Protein AF-A0A660VMD6-F1 (afdb_monomer)

Mean predicted aligned error: 7.79 Å

pLDDT: mean 93.1, std 6.82, range [49.44, 98.69]

Foldseek 3Di:
DALDDLVCVLVLVLFDVVLVVVLVVLCVLVVVVPAQPDDDPDPPFDPVLNRNDRSSQWWFKKFKFFAAAKWFWAQPLVLLVSLQRRQAHDDDPDTDRDSLQKWKWAFDHRDIDGGPATRIIITGGCSRCVRCQSVSQVLRFQLRLLLRQLLLQCVLQPQFAEEEAACVVDDVSCLQSSLVSSVSSVVSNCVVVVYDHDHEYQDPSSCVQPVDDHADEDDLVLCVVVVVLQQVSQVVQLQPDALVHAYETEQPNVLANQVSLLSNLVSLLVQLVVCVVVVNNRSSSSSQHQAYEYAFEQPDFRPVQPDVGHGTDDLVSQVSNLVSLQVQLVPPDDPVCNVVSNVRSNNHFYEYEYPDGSVRSNVNVVVVRRHRYYYDYCNSVPDDTRGMDMWGQWIQTPNDTDGDTDPPDHDDDDPSIDTAAEEEEECCLPDVNVVVLVVCVVVNHAYEYAYQDLVSNPPCSSRHNYHHDALLDAQDPVNLVSQLSGQEYEYPDADLDDPDVVVRCSRVPVSLVRVVVSNPPGNYHYHYDDDPCVVPDDPDPDDDDPD

Sequence (547 aa):
MLPLDFDAIRRGFFTDQYFNNIRDMLEALSAEHATFTGHSPLAHIPKEAQKSHLPGDAVVEMQFFHKKEFTITCGIEHALEVLRHCCGFFDGEDFVNTYDQLEVEAVEEGSVSAARRPVLKIRGLYRHFGYLETVLLGILARETKVATNAYLLQKAAGSKPVLFFPARFDLPTTQAFDGYAYFVGVSTYNRLHRQNIAPLVATPAQASLWGGKATGTTAHALVMCFLRDTTAAMLEFARLMPPDVKRVALVDSNNDCVGDSVKVALAFFERFCALKERGSDGEAEKFRLFGVRADTAEDVVDLSLQPDGRPGVVVELTKKMRRALDALAHRPWQSQQKELAQRYFREIKIVASGGFNVEKIALFEREEACVDFYGVGSAYFGSGQCDYTADVVRVKVGGRWHQCAKVGRAPWENPDLRKVVRAVVTGATGFVGRHLTKALLERGWHITAAVRRPHRLGALADRLTVIRWNAAEPVPEALRQAIHQANCLFHVAGLIKARDAAQFYRVNTAATVKLYDACRGSKCRFLFVSSQAAAGPASRPVPLSES

Solvent-accessible surface area (backbone atoms only — not comparable to full-atom values): 29042 Å² total; per-residue (Å²): 118,77,99,65,64,59,66,48,49,56,74,39,72,68,26,58,66,67,39,52,53,48,31,56,50,22,50,54,30,42,76,68,66,38,55,43,82,78,82,80,92,53,82,88,58,53,69,73,35,46,51,71,27,36,69,25,63,32,33,30,36,34,38,31,28,35,74,51,72,70,40,26,41,22,38,50,72,58,39,50,49,49,42,61,73,39,14,30,51,69,62,84,89,48,74,49,72,44,42,64,67,44,50,44,29,33,40,60,76,38,35,79,43,41,45,64,32,43,49,37,37,43,32,32,52,40,54,33,47,58,47,48,48,53,50,42,36,51,44,34,19,53,19,17,38,26,7,28,32,31,28,48,42,34,60,34,43,57,86,38,44,59,36,47,52,36,68,87,76,55,64,78,86,48,31,34,55,50,30,38,15,34,44,38,11,45,51,36,42,20,67,78,68,76,50,86,66,73,80,43,30,58,39,62,52,23,16,65,75,76,76,57,63,48,48,72,64,61,55,68,69,56,24,51,76,41,78,62,32,48,43,64,38,49,51,53,49,26,75,72,48,61,59,88,61,66,41,33,45,56,22,34,85,76,41,27,45,46,61,45,44,44,53,34,53,50,58,29,48,56,51,22,49,60,25,47,78,68,70,36,55,80,65,16,51,25,33,52,62,46,26,38,29,42,54,34,52,75,86,39,57,40,55,84,40,60,91,86,41,67,47,21,66,44,50,68,57,33,46,48,36,48,52,55,38,47,52,58,35,72,51,96,57,56,84,88,44,38,70,54,36,44,52,53,40,65,63,41,34,32,34,44,24,55,90,41,40,48,68,56,37,36,49,32,58,75,70,66,35,52,58,56,30,40,40,28,34,64,48,44,73,58,80,68,85,46,59,47,50,73,46,54,18,28,39,50,48,76,91,38,84,39,84,61,36,58,91,98,55,65,78,62,74,46,91,68,47,38,73,64,44,32,33,28,29,28,23,35,69,41,81,67,20,39,55,50,52,51,59,38,48,76,70,62,34,48,41,36,35,38,25,72,60,65,79,68,43,54,83,54,46,72,75,38,48,77,44,83,42,51,51,76,53,80,84,50,66,73,57,37,50,49,37,48,50,10,54,27,35,40,41,48,50,66,74,94,74,67,97,46,71,67,56,45,43,38,34,52,45,50,27,50,52,54,52,54,61,45,31,60,97,38,80,26,45,78,45,80,59,87,56,78,72,77,77,52,81,73,93,52,105,59,93,80,77,97,122

Nearest PDB structures (foldseek):
  2i14-assembly1_E  TM=8.735E-01  e=1.525E-23  Pyrococcus furiosus
  2i1o-assembly1_A  TM=8.576E-01  e=6.729E-22  Thermoplasma acidophilum
  4mzy-assembly1_A  TM=8.000E-01  e=6.350E-19  Enterococcus faecalis V583
  1qpn-assembly1_A  TM=7.792E-01  e=2.036E-12  Mycobacterium tuberculosis H37Rv
  5huo-assembly1_E-3  TM=7.342E-01  e=4.199E-12  Streptococcus pyogenes GA06023

Secondary structure (DSSP, 8-state):
--S--HHHHHTTTTS-HHHHHHHHHHHHHHHTT----S--S-TTS-HHHHHT--STT-EEEEEEEE--S-EE---HHHHHHHHHHH-EEEETTEEEE-GGG-EEEEPPTT-EE-TT--SEEEEEEGGGTGGGHHHHHHHHHHHHHHHHHHHHHHHHHTTS-EEE--GGGS-GGGHHHHHHHHHHHHHHHHHHHT--PPP-BSSHHHHTTTT--B-----HHHHHHTTT-HHHHHHHHHHHS-TTS-EEEE--TTS-HHHHHHHHHHHHHHHHHHHHHTT-HHHHGGG-EEEEEE---TT---GGG-SSPPSSS-HHHHHHHHHHHHHGGGS---TTTHHHHHHHHHH-EEEEESS--HHHHHHHHHTT---SEEEE-THHHHS----EEEEEEEEEETTEEEE-PPTT--PPP-TT-EE--EEEEETTTSHHHHHHHHHHHTTT-EEEEEES-GGGGGGGGGGSEEEE--TTSPPPHHHHHHHHH-SEEEE----S--SSHHHHIIIIIIHHHHHHHHHTTSS-EEEE---GGGG-S-SSSSPPP--

Radius of gyration: 30.25 Å; Cα contacts (8 Å, |Δi|>4): 1038; chains: 1; bounding box: 83×68×82 Å

Structure (mmCIF, N/CA/C/O backbone):
data_AF-A0A660VMD6-F1
#
_entry.id   AF-A0A660VMD6-F1
#
loop_
_atom_site.group_PDB
_atom_site.id
_atom_site.type_symbol
_atom_site.label_atom_id
_atom_site.label_alt_id
_atom_site.label_comp_id
_atom_site.label_asym_id
_atom_site.label_entity_id
_atom_site.label_seq_id
_atom_site.pdbx_PDB_ins_code
_atom_site.Cartn_x
_atom_site.Cartn_y
_atom_site.Cartn_z
_atom_site.occupancy
_atom_site.B_iso_or_equiv
_atom_site.auth_seq_id
_atom_site.auth_comp_id
_atom_site.auth_asym_id
_atom_site.auth_atom_id
_atom_site.pdbx_PDB_model_num
ATOM 1 N N . MET A 1 1 ? -6.299 1.437 -11.377 1.00 57.97 1 MET A N 1
ATOM 2 C CA . MET A 1 1 ? -5.237 2.157 -12.120 1.00 57.97 1 MET A CA 1
ATOM 3 C C . MET A 1 1 ? -4.428 2.964 -11.119 1.00 57.97 1 MET A C 1
ATOM 5 O O . MET A 1 1 ? -5.040 3.506 -10.204 1.00 57.97 1 MET A O 1
ATOM 9 N N . LEU A 1 2 ? -3.097 2.992 -11.237 1.00 80.81 2 LEU A N 1
ATOM 10 C CA . LEU A 1 2 ? -2.257 3.761 -10.313 1.00 80.81 2 LEU A CA 1
ATOM 11 C C . LEU A 1 2 ? -2.501 5.265 -10.486 1.00 80.81 2 LEU A C 1
ATOM 13 O O . LEU A 1 2 ? -2.669 5.704 -11.625 1.00 80.81 2 LEU A O 1
ATOM 17 N N . PRO A 1 3 ? -2.505 6.056 -9.400 1.00 86.44 3 PRO A N 1
ATOM 18 C CA . PRO A 1 3 ? -2.641 7.507 -9.473 1.00 86.44 3 PRO A CA 1
ATOM 19 C C . PRO A 1 3 ? -1.304 8.161 -9.876 1.00 86.44 3 PRO A C 1
ATOM 21 O O . PRO A 1 3 ? -0.764 8.982 -9.141 1.00 86.44 3 PRO A O 1
ATOM 24 N N . LEU A 1 4 ? -0.749 7.755 -11.024 1.00 91.38 4 LEU A N 1
ATOM 25 C CA . LEU A 1 4 ? 0.492 8.281 -11.599 1.00 91.38 4 LEU A CA 1
ATOM 26 C C . LEU A 1 4 ? 0.228 8.906 -12.965 1.00 91.38 4 LEU A C 1
ATOM 28 O O . LEU A 1 4 ? -0.518 8.358 -13.777 1.00 91.38 4 LEU A O 1
ATOM 32 N N . ASP A 1 5 ? 0.908 10.016 -13.232 1.00 95.12 5 ASP A N 1
ATOM 33 C CA . ASP A 1 5 ? 0.963 10.619 -14.557 1.00 95.12 5 ASP A CA 1
ATOM 34 C C . ASP A 1 5 ? 2.080 9.957 -15.375 1.00 95.12 5 ASP A C 1
ATOM 36 O O . ASP A 1 5 ? 3.248 10.352 -15.324 1.00 95.12 5 ASP A O 1
ATOM 40 N N . PHE A 1 6 ? 1.727 8.893 -16.099 1.00 94.56 6 PHE A N 1
ATOM 41 C CA . PHE A 1 6 ? 2.689 8.162 -16.923 1.00 94.56 6 PHE A CA 1
ATOM 42 C C . PHE A 1 6 ? 3.265 9.007 -18.064 1.00 94.56 6 PHE A C 1
ATOM 44 O O . PHE A 1 6 ? 4.394 8.745 -18.467 1.00 94.56 6 PHE A O 1
ATOM 51 N N . ASP A 1 7 ? 2.544 10.010 -18.578 1.00 95.31 7 ASP A N 1
ATOM 52 C CA . ASP A 1 7 ? 3.074 10.869 -19.642 1.00 95.31 7 ASP A CA 1
ATOM 53 C C . ASP A 1 7 ? 4.174 11.787 -19.101 1.00 95.31 7 ASP A C 1
ATOM 55 O O . ASP A 1 7 ? 5.291 11.806 -19.622 1.00 95.31 7 ASP A O 1
ATOM 59 N N . ALA A 1 8 ? 3.911 12.443 -17.969 1.00 97.50 8 ALA A N 1
ATOM 60 C CA . ALA A 1 8 ? 4.912 13.254 -17.288 1.00 97.50 8 ALA A CA 1
ATOM 61 C C . ALA A 1 8 ? 6.135 12.422 -16.856 1.00 97.50 8 ALA A C 1
ATOM 63 O O . ALA A 1 8 ? 7.272 12.877 -16.997 1.00 97.50 8 ALA A O 1
ATOM 64 N N . ILE A 1 9 ? 5.934 11.178 -16.392 1.00 98.06 9 ILE A N 1
ATOM 65 C CA . ILE A 1 9 ? 7.048 10.261 -16.099 1.00 98.06 9 ILE A CA 1
ATOM 66 C C . ILE A 1 9 ? 7.848 9.960 -17.370 1.00 98.06 9 ILE A C 1
ATOM 68 O O . ILE A 1 9 ? 9.068 10.086 -17.333 1.00 98.06 9 ILE A O 1
ATOM 72 N N . ARG A 1 10 ? 7.205 9.602 -18.494 1.00 97.88 10 ARG A N 1
ATOM 73 C CA . ARG A 1 10 ? 7.902 9.318 -19.767 1.00 97.88 10 ARG A CA 1
ATOM 74 C C . ARG A 1 10 ? 8.776 10.482 -20.212 1.00 97.88 10 ARG A C 1
ATOM 76 O O . ARG A 1 10 ? 9.901 10.252 -20.644 1.00 97.88 10 ARG A O 1
ATOM 83 N N . ARG A 1 11 ? 8.268 11.708 -20.065 1.00 97.12 11 ARG A N 1
ATOM 84 C CA . ARG A 1 11 ? 8.963 12.953 -20.420 1.00 97.12 11 ARG A CA 1
ATOM 85 C C . ARG A 1 11 ? 10.060 13.348 -19.423 1.00 97.12 11 ARG A C 1
ATOM 87 O O . ARG A 1 11 ? 10.791 14.298 -19.681 1.00 97.12 11 ARG A O 1
ATOM 94 N N . GLY A 1 12 ? 10.220 12.616 -18.318 1.00 97.38 12 GLY A N 1
ATOM 95 C CA . GLY A 1 12 ? 11.259 12.868 -17.317 1.00 97.38 12 GLY A CA 1
ATOM 96 C C . GLY A 1 12 ? 10.935 14.013 -16.353 1.00 97.38 12 GLY A C 1
ATOM 97 O O . GLY A 1 12 ? 11.840 14.551 -15.720 1.00 97.38 12 GLY A O 1
ATOM 98 N N . PHE A 1 13 ? 9.660 14.395 -16.216 1.00 98.06 13 PHE A N 1
ATOM 99 C CA . PHE A 1 13 ? 9.235 15.490 -15.332 1.00 98.06 13 PHE A CA 1
ATOM 100 C C . PHE A 1 13 ? 9.516 15.200 -13.847 1.00 98.06 13 PHE A C 1
ATOM 102 O O . PHE A 1 13 ? 9.857 16.097 -13.084 1.00 98.06 13 PHE A O 1
ATOM 109 N N . PHE A 1 14 ? 9.401 13.932 -13.442 1.00 97.62 14 PHE A N 1
ATOM 110 C CA . PHE A 1 14 ? 9.687 13.459 -12.078 1.00 97.62 14 PHE A CA 1
ATOM 111 C C . PHE A 1 14 ? 11.085 12.836 -11.941 1.00 97.62 14 PHE A C 1
ATOM 113 O O . PHE A 1 14 ? 11.334 12.041 -11.036 1.00 97.62 14 PHE A O 1
ATOM 120 N N . THR A 1 15 ? 11.973 13.119 -12.889 1.00 98.00 15 THR A N 1
ATOM 121 C CA . THR A 1 15 ? 13.311 12.538 -12.978 1.00 98.00 15 THR A CA 1
ATOM 122 C C . THR A 1 15 ? 14.354 13.591 -12.645 1.00 98.00 15 THR A C 1
ATOM 124 O O . THR A 1 15 ? 14.232 14.740 -13.066 1.00 98.00 15 THR A O 1
ATOM 127 N N . ASP A 1 16 ? 15.397 13.207 -11.906 1.00 98.38 16 ASP A N 1
ATOM 128 C CA . ASP A 1 16 ? 16.500 14.128 -11.642 1.00 98.38 16 ASP A CA 1
ATOM 129 C C . ASP A 1 16 ? 17.133 14.590 -12.963 1.00 98.38 16 ASP A C 1
ATOM 131 O O . ASP A 1 16 ? 17.447 13.780 -13.836 1.00 98.38 16 ASP A O 1
ATOM 135 N N . GLN A 1 17 ? 17.371 15.897 -13.109 1.00 98.12 17 GLN A N 1
ATOM 136 C CA . GLN A 1 17 ? 17.744 16.488 -14.400 1.00 98.12 17 GLN A CA 1
ATOM 137 C C . GLN A 1 17 ? 19.007 15.875 -15.026 1.00 98.12 17 GLN A C 1
ATOM 139 O O . GLN A 1 17 ? 19.131 15.823 -16.248 1.00 98.12 17 GLN A O 1
ATOM 144 N N . TYR A 1 18 ? 19.948 15.377 -14.219 1.00 98.19 18 TYR A N 1
ATOM 145 C CA . TYR A 1 18 ? 21.145 14.734 -14.757 1.00 98.19 18 TYR A CA 1
ATOM 146 C C . TYR A 1 18 ? 20.821 13.435 -15.506 1.00 98.19 18 TYR A C 1
ATOM 148 O O . TYR A 1 18 ? 21.498 13.134 -16.483 1.00 98.19 18 TYR A O 1
ATOM 156 N N . PHE A 1 19 ? 19.781 12.692 -15.119 1.00 98.50 19 PHE A N 1
ATOM 157 C CA . PHE A 1 19 ? 19.345 11.521 -15.876 1.00 98.50 19 PHE A CA 1
ATOM 158 C C . PHE A 1 19 ? 18.704 11.902 -17.207 1.00 98.50 19 PHE A C 1
ATOM 160 O O . PHE A 1 19 ? 18.946 11.207 -18.191 1.00 98.50 19 PHE A O 1
ATOM 167 N N . ASN A 1 20 ? 17.952 13.008 -17.260 1.00 97.88 20 ASN A N 1
ATOM 168 C CA . ASN A 1 20 ? 17.437 13.544 -18.523 1.00 97.88 20 ASN A CA 1
ATOM 169 C C . ASN A 1 20 ? 18.603 13.900 -19.459 1.00 97.88 20 ASN A C 1
ATOM 171 O O . ASN A 1 20 ? 18.667 13.397 -20.574 1.00 97.88 20 ASN A O 1
ATOM 175 N N . ASN A 1 21 ? 19.604 14.633 -18.959 1.00 98.44 21 ASN A N 1
ATOM 176 C CA . ASN A 1 21 ? 20.798 14.971 -19.740 1.00 98.44 21 ASN A CA 1
ATOM 177 C C . ASN A 1 21 ? 21.572 13.720 -20.207 1.00 98.44 21 ASN A C 1
ATOM 179 O O . ASN A 1 21 ? 22.072 13.680 -21.329 1.00 98.44 21 ASN A O 1
ATOM 183 N N . ILE A 1 22 ? 21.690 12.695 -19.352 1.00 98.44 22 ILE A N 1
ATOM 184 C CA . ILE A 1 22 ? 22.341 11.424 -19.704 1.00 98.44 22 ILE A CA 1
ATOM 185 C C . ILE A 1 22 ? 21.546 10.689 -20.784 1.00 98.44 22 ILE A C 1
ATOM 187 O O . ILE A 1 22 ? 22.155 10.176 -21.717 1.00 98.44 22 ILE A O 1
ATOM 191 N N . ARG A 1 23 ? 20.214 10.624 -20.677 1.00 97.50 23 ARG A N 1
ATOM 192 C CA . ARG A 1 23 ? 19.356 10.012 -21.699 1.00 97.50 23 ARG A CA 1
ATOM 193 C C . ARG A 1 23 ? 19.573 10.697 -23.045 1.00 97.50 23 ARG A C 1
ATOM 195 O O . ARG A 1 23 ? 19.927 10.009 -23.995 1.00 97.50 23 ARG A O 1
ATOM 202 N N . ASP A 1 24 ? 19.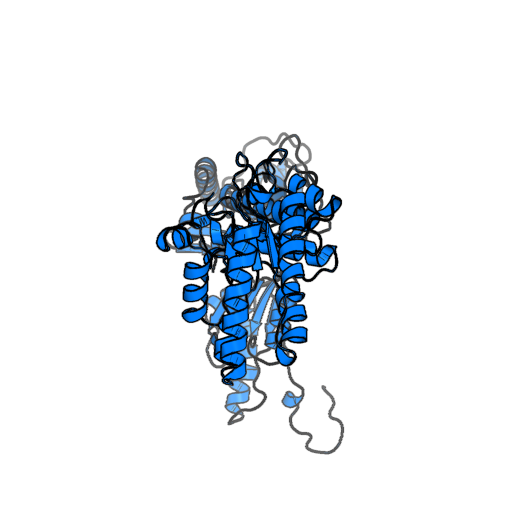462 12.022 -23.090 1.00 97.19 24 ASP A N 1
ATOM 203 C CA . ASP A 1 24 ? 19.592 12.801 -24.325 1.00 97.19 24 ASP A CA 1
ATOM 204 C C . ASP A 1 24 ? 20.998 12.629 -24.945 1.00 97.19 24 ASP A C 1
ATOM 206 O O . ASP A 1 24 ? 21.146 12.421 -26.149 1.00 97.19 24 ASP A O 1
ATOM 210 N N . MET A 1 25 ? 22.049 12.609 -24.112 1.00 98.38 25 MET A N 1
ATOM 211 C CA . MET A 1 25 ? 23.417 12.302 -24.550 1.00 98.38 25 MET A CA 1
ATOM 212 C C . MET A 1 25 ? 23.530 10.888 -25.144 1.00 98.38 25 MET A C 1
ATOM 214 O O . MET A 1 25 ? 24.163 10.701 -26.182 1.00 98.38 25 MET A O 1
ATOM 218 N N . LEU A 1 26 ? 22.957 9.872 -24.494 1.00 98.44 26 LEU A N 1
ATOM 219 C CA . LEU A 1 26 ? 23.027 8.486 -24.967 1.00 98.44 26 LEU A CA 1
ATOM 220 C C . LEU A 1 26 ? 22.194 8.256 -26.234 1.00 98.44 26 LEU A C 1
ATOM 222 O O . LEU A 1 26 ? 22.587 7.441 -27.068 1.00 98.44 26 LEU A O 1
ATOM 226 N N . GLU A 1 27 ? 21.077 8.963 -26.393 1.00 97.00 27 GLU A N 1
ATOM 227 C CA . GLU A 1 27 ? 20.274 8.965 -27.619 1.00 97.00 27 GLU A CA 1
ATOM 228 C C . GLU A 1 27 ? 21.053 9.576 -28.788 1.00 97.00 27 GLU A C 1
ATOM 230 O O . GLU A 1 27 ? 21.133 8.949 -29.845 1.00 97.00 27 GLU A O 1
ATOM 235 N N . ALA A 1 28 ? 21.723 10.716 -28.580 1.00 97.81 28 ALA A N 1
ATOM 236 C CA . ALA A 1 28 ? 22.597 11.316 -29.589 1.00 97.81 28 ALA A CA 1
ATOM 237 C C . ALA A 1 28 ? 23.732 10.362 -30.007 1.00 97.81 28 ALA A C 1
ATOM 239 O O . ALA A 1 28 ? 23.937 10.115 -31.195 1.00 97.81 28 ALA A O 1
ATOM 240 N N . LEU A 1 29 ? 24.410 9.733 -29.037 1.00 98.25 29 LEU A N 1
ATOM 241 C CA . LEU A 1 29 ? 25.459 8.745 -29.320 1.00 98.25 29 LEU A CA 1
ATOM 242 C C . LEU A 1 29 ? 24.933 7.514 -30.074 1.00 98.25 29 LEU A C 1
ATOM 244 O O . LEU A 1 29 ? 25.658 6.942 -30.888 1.00 98.25 29 LEU A O 1
ATOM 248 N N . SER A 1 30 ? 23.697 7.084 -29.801 1.00 97.62 30 SER A N 1
ATOM 249 C CA . SER A 1 30 ? 23.066 5.970 -30.519 1.00 97.62 30 SER A CA 1
ATOM 250 C C . SER A 1 30 ? 22.738 6.361 -31.964 1.00 97.62 30 SER A C 1
ATOM 252 O O . SER A 1 30 ? 23.063 5.609 -32.880 1.00 97.62 30 SER A O 1
ATOM 254 N N . ALA A 1 31 ? 22.205 7.567 -32.194 1.00 96.81 31 ALA A N 1
ATOM 255 C CA . ALA A 1 31 ? 21.931 8.081 -33.539 1.00 96.81 31 ALA A CA 1
ATOM 256 C C . ALA A 1 31 ? 23.209 8.178 -34.397 1.00 96.81 31 ALA A C 1
ATOM 258 O O . ALA A 1 31 ? 23.219 7.784 -35.565 1.00 96.81 31 ALA A O 1
ATOM 259 N N . GLU A 1 32 ? 24.314 8.622 -33.798 1.00 97.69 32 GLU A N 1
ATOM 260 C CA . GLU A 1 32 ? 25.630 8.702 -34.444 1.00 97.69 32 GLU A CA 1
ATOM 261 C C . GLU A 1 32 ? 26.324 7.340 -34.615 1.00 97.69 32 GLU A C 1
ATOM 263 O O . GLU A 1 32 ? 27.364 7.262 -35.268 1.00 97.69 32 GLU A O 1
ATOM 268 N N . HIS A 1 33 ? 25.779 6.263 -34.034 1.00 96.69 33 HIS A N 1
ATOM 269 C CA . HIS A 1 33 ? 26.445 4.961 -33.928 1.00 96.69 33 HIS A CA 1
ATOM 270 C C . HIS A 1 33 ? 27.862 5.085 -33.331 1.00 96.69 33 HIS A C 1
ATOM 272 O O . HIS A 1 33 ? 28.809 4.417 -33.757 1.00 96.69 33 HIS A O 1
ATOM 278 N N . ALA A 1 34 ? 28.017 5.967 -32.340 1.00 97.25 34 ALA A N 1
ATOM 279 C CA . ALA A 1 34 ? 29.310 6.343 -31.795 1.00 97.25 34 ALA A CA 1
ATOM 280 C C . ALA A 1 34 ? 29.953 5.187 -31.010 1.00 97.25 34 ALA A C 1
ATOM 282 O O . ALA A 1 34 ? 29.394 4.664 -30.042 1.00 97.25 34 ALA A O 1
ATOM 283 N N . THR A 1 35 ? 31.171 4.809 -31.399 1.00 96.56 35 THR A N 1
ATOM 284 C CA . THR A 1 35 ? 31.976 3.800 -30.696 1.00 96.56 35 THR A CA 1
ATOM 285 C C . THR A 1 35 ? 32.756 4.402 -29.531 1.00 96.56 35 THR A C 1
ATOM 287 O O . THR A 1 35 ? 33.217 5.539 -29.600 1.00 96.56 35 THR A O 1
ATOM 290 N N . PHE A 1 36 ? 32.978 3.621 -28.475 1.00 96.06 36 PHE A N 1
ATOM 291 C CA . PHE A 1 36 ? 33.796 4.023 -27.334 1.00 96.06 36 PHE A CA 1
ATOM 292 C C . PHE A 1 36 ? 35.266 4.228 -27.738 1.00 96.06 36 PHE A C 1
ATOM 294 O O . PHE A 1 36 ? 35.971 3.281 -28.082 1.00 96.06 36 PHE A O 1
ATOM 301 N N . THR A 1 37 ? 35.739 5.472 -27.650 1.00 93.94 37 THR A N 1
ATOM 302 C CA . THR A 1 37 ? 37.120 5.875 -27.982 1.00 93.94 37 THR A CA 1
ATOM 303 C C . THR A 1 37 ? 38.030 6.019 -26.759 1.00 93.94 37 THR A C 1
ATOM 305 O O . THR A 1 37 ? 39.220 6.299 -26.898 1.00 93.94 37 THR A O 1
ATOM 308 N N . GLY A 1 38 ? 37.481 5.843 -25.553 1.00 91.38 38 GLY A N 1
ATOM 309 C CA . GLY A 1 38 ? 38.216 5.966 -24.299 1.00 91.38 38 GLY A CA 1
ATOM 310 C C . GLY A 1 38 ? 39.026 4.720 -23.929 1.00 91.38 38 GLY A C 1
ATOM 311 O O . GLY A 1 38 ? 39.189 3.778 -24.703 1.00 91.38 38 GLY A O 1
ATOM 312 N N . HIS A 1 39 ? 39.512 4.702 -22.688 1.00 89.00 39 HIS A N 1
ATOM 313 C CA . HIS A 1 39 ? 40.231 3.570 -22.109 1.00 89.00 39 HIS A CA 1
ATOM 314 C C . HIS A 1 39 ? 39.503 3.061 -20.861 1.00 89.00 39 HIS A C 1
ATOM 316 O O . HIS A 1 39 ? 39.350 3.800 -19.887 1.00 89.00 39 HIS A O 1
ATOM 322 N N . SER A 1 40 ? 39.086 1.791 -20.857 1.00 91.62 40 SER A N 1
ATOM 323 C CA . SER A 1 40 ? 38.532 1.175 -19.649 1.00 91.62 40 SER A CA 1
ATOM 324 C C . SER A 1 40 ? 39.651 0.770 -18.682 1.00 91.62 40 SER A C 1
ATOM 326 O O . SER A 1 40 ? 40.564 0.047 -19.086 1.00 91.62 40 SER A O 1
ATOM 328 N N . PRO A 1 41 ? 39.582 1.143 -17.391 1.00 91.62 41 PRO A N 1
ATOM 329 C CA . PRO A 1 41 ? 40.525 0.656 -16.383 1.00 91.62 41 PRO A CA 1
ATOM 330 C C . PRO A 1 41 ? 40.315 -0.832 -16.033 1.00 91.62 41 PRO A C 1
ATOM 332 O O . PRO A 1 41 ? 41.087 -1.403 -15.266 1.00 91.62 41 PRO A O 1
ATOM 335 N N . LEU A 1 42 ? 39.269 -1.475 -16.564 1.00 91.12 42 LEU A N 1
ATOM 336 C CA . LEU A 1 42 ? 38.907 -2.857 -16.262 1.00 91.12 42 LEU A CA 1
ATOM 337 C C . LEU A 1 42 ? 39.629 -3.835 -17.199 1.00 91.12 42 LEU A C 1
ATOM 339 O O . LEU A 1 42 ? 39.200 -4.067 -18.330 1.00 91.12 42 LEU A O 1
ATOM 343 N N . ALA A 1 43 ? 40.706 -4.448 -16.702 1.00 90.56 43 ALA A N 1
ATOM 344 C CA . ALA A 1 43 ? 41.567 -5.345 -17.479 1.00 90.56 43 ALA A CA 1
ATOM 345 C C . ALA A 1 43 ? 40.853 -6.595 -18.037 1.00 90.56 43 ALA A C 1
ATOM 347 O O . ALA A 1 43 ? 41.295 -7.156 -19.037 1.00 90.56 43 ALA A O 1
ATOM 348 N N . HIS A 1 44 ? 39.746 -7.032 -17.423 1.00 92.62 44 HIS A N 1
ATOM 349 C CA . HIS A 1 44 ? 38.970 -8.193 -17.882 1.00 92.62 44 HIS A CA 1
ATOM 350 C C . HIS A 1 44 ? 38.093 -7.916 -19.108 1.00 92.62 44 HIS A C 1
ATOM 352 O O . HIS A 1 44 ? 37.562 -8.862 -19.688 1.00 92.62 44 HIS A O 1
ATOM 358 N N . ILE A 1 45 ? 37.941 -6.654 -19.523 1.00 93.44 45 ILE A N 1
ATOM 359 C CA . ILE A 1 45 ? 37.207 -6.291 -20.739 1.00 93.44 45 ILE A CA 1
ATOM 360 C C . ILE A 1 45 ? 38.202 -6.243 -21.913 1.00 93.44 45 ILE A C 1
ATOM 362 O O . ILE A 1 45 ? 39.052 -5.350 -21.943 1.00 93.44 45 ILE A O 1
ATOM 366 N N . PRO A 1 46 ? 38.121 -7.151 -22.908 1.00 92.88 46 PRO A N 1
ATOM 367 C CA . PRO A 1 46 ? 39.095 -7.204 -24.000 1.00 92.88 46 PRO A CA 1
ATOM 368 C C . PRO A 1 46 ? 39.148 -5.900 -24.805 1.00 92.88 46 PRO A C 1
ATOM 370 O O . PRO A 1 46 ? 38.101 -5.378 -25.183 1.00 92.88 46 PRO A O 1
ATOM 373 N N . LYS A 1 47 ? 40.352 -5.405 -25.130 1.00 91.56 47 LYS A N 1
ATOM 374 C CA . LYS A 1 47 ? 40.545 -4.131 -25.858 1.00 91.56 47 LYS A CA 1
ATOM 375 C C . LYS A 1 47 ? 39.774 -4.063 -27.181 1.00 91.56 47 LYS A C 1
ATOM 377 O O . LYS A 1 47 ? 39.155 -3.047 -27.466 1.00 91.56 47 LYS A O 1
ATOM 382 N N . GLU A 1 48 ? 39.754 -5.146 -27.957 1.00 90.69 48 GLU A N 1
ATOM 383 C CA . GLU A 1 48 ? 38.984 -5.191 -29.211 1.00 90.69 48 GLU A CA 1
ATOM 384 C C . GLU A 1 48 ? 37.474 -5.079 -28.971 1.00 90.69 48 GLU A C 1
ATOM 386 O O . GLU A 1 48 ? 36.776 -4.373 -29.693 1.00 90.69 48 GLU A O 1
ATOM 391 N N . ALA A 1 49 ? 36.971 -5.689 -27.894 1.00 91.75 49 ALA A N 1
ATOM 392 C CA . ALA A 1 49 ? 35.567 -5.569 -27.522 1.00 91.75 49 ALA A CA 1
ATOM 393 C C . ALA A 1 49 ? 35.219 -4.139 -27.061 1.00 91.75 49 ALA A C 1
ATOM 395 O O . ALA A 1 49 ? 34.115 -3.676 -27.342 1.00 91.75 49 ALA A O 1
ATOM 396 N N . GLN A 1 50 ? 36.160 -3.430 -26.415 1.00 92.62 50 GLN A N 1
ATOM 397 C CA . GLN A 1 50 ? 36.002 -2.015 -26.046 1.00 92.62 50 GLN A CA 1
ATOM 398 C C . GLN A 1 50 ? 35.839 -1.123 -27.286 1.00 92.62 50 GLN A C 1
ATOM 400 O O . GLN A 1 50 ? 34.923 -0.310 -27.308 1.00 92.62 50 GLN A O 1
ATOM 405 N N . LYS A 1 51 ? 36.651 -1.317 -28.336 1.00 91.75 51 LYS A N 1
ATOM 406 C CA . LYS A 1 51 ? 36.565 -0.530 -29.586 1.00 91.75 51 LYS A CA 1
ATOM 407 C C . LYS A 1 51 ? 35.216 -0.673 -30.294 1.00 91.75 51 LYS A C 1
ATOM 409 O O . LYS A 1 51 ? 34.743 0.268 -30.912 1.00 91.75 51 LYS A O 1
ATOM 414 N N . SER A 1 52 ? 34.603 -1.853 -30.206 1.00 92.06 52 SER A N 1
ATOM 415 C CA . SER A 1 52 ? 33.275 -2.126 -30.775 1.00 92.06 52 SER A CA 1
ATOM 416 C C . SER A 1 52 ? 32.107 -1.755 -29.851 1.00 92.06 52 SER A C 1
ATOM 418 O O . SER A 1 52 ? 30.951 -1.963 -30.211 1.00 92.06 52 SER A O 1
ATOM 420 N N . HIS A 1 53 ? 32.380 -1.286 -28.629 1.00 96.50 53 HIS A N 1
ATOM 421 C CA . HIS A 1 53 ? 31.331 -0.942 -27.677 1.00 96.50 53 HIS A CA 1
ATOM 422 C C . HIS A 1 53 ? 30.651 0.363 -28.088 1.00 96.50 53 HIS A C 1
ATOM 424 O O . HIS A 1 53 ? 31.329 1.342 -28.385 1.00 96.50 53 HIS A O 1
ATOM 430 N N . LEU A 1 54 ? 29.321 0.377 -28.058 1.00 97.31 54 LEU A N 1
ATOM 431 C CA . LEU A 1 54 ? 28.491 1.541 -28.352 1.00 97.31 54 LEU A CA 1
ATOM 432 C C . LEU A 1 54 ? 27.910 2.061 -27.030 1.00 97.31 54 LEU A C 1
ATOM 434 O O . LEU A 1 54 ? 26.993 1.428 -26.502 1.00 97.31 54 LEU A O 1
ATOM 438 N N . PRO A 1 55 ? 28.423 3.165 -26.456 1.00 96.88 55 PRO A N 1
ATOM 439 C CA . PRO A 1 55 ? 27.927 3.673 -25.179 1.00 96.88 55 PRO A CA 1
ATOM 440 C C . PRO A 1 55 ? 26.444 4.054 -25.228 1.00 96.88 55 PRO A C 1
ATOM 442 O O . PRO A 1 55 ? 25.716 3.742 -24.289 1.00 96.88 55 PRO A O 1
ATOM 445 N N . GLY A 1 56 ? 25.981 4.644 -26.340 1.00 97.56 56 GLY A N 1
ATOM 446 C CA . GLY A 1 56 ? 24.564 4.965 -26.554 1.00 97.56 56 GLY A CA 1
ATOM 447 C C . GLY A 1 56 ? 23.655 3.733 -26.487 1.00 97.56 56 GLY A C 1
ATOM 448 O O . GLY A 1 56 ? 22.545 3.808 -25.963 1.00 97.56 56 GLY A O 1
ATOM 449 N N . ASP A 1 57 ? 24.168 2.573 -26.915 1.00 97.75 57 ASP A N 1
ATOM 450 C CA . ASP A 1 57 ? 23.511 1.259 -26.939 1.00 97.75 57 ASP A CA 1
ATOM 451 C C . ASP A 1 57 ? 23.998 0.293 -25.850 1.00 97.75 57 ASP A C 1
ATOM 453 O O . ASP A 1 57 ? 23.906 -0.933 -25.981 1.00 97.75 57 ASP A O 1
ATOM 457 N N . ALA A 1 58 ? 24.497 0.825 -24.732 1.00 98.00 58 ALA A N 1
ATOM 458 C CA . ALA A 1 58 ? 24.963 0.000 -23.629 1.00 98.00 58 ALA A CA 1
ATOM 459 C C . ALA A 1 58 ? 23.817 -0.828 -23.019 1.00 98.00 58 ALA A C 1
ATOM 461 O O . ALA A 1 58 ? 22.879 -0.303 -22.411 1.00 98.00 58 ALA A O 1
ATOM 462 N N . VAL A 1 59 ? 23.931 -2.155 -23.131 1.00 98.44 59 VAL A N 1
ATOM 463 C CA . VAL A 1 59 ? 23.073 -3.105 -22.415 1.00 98.44 59 VAL A CA 1
ATOM 464 C C . VAL A 1 59 ? 23.672 -3.364 -21.036 1.00 98.44 59 VAL A C 1
ATOM 466 O O . VAL A 1 59 ? 24.803 -3.845 -20.924 1.00 98.44 59 VAL A O 1
ATOM 469 N N . VAL A 1 60 ? 22.920 -3.064 -19.982 1.00 98.56 60 VAL A N 1
ATOM 470 C CA . VAL A 1 60 ? 23.405 -3.105 -18.593 1.00 98.56 60 VAL A CA 1
ATOM 471 C C . VAL A 1 60 ? 22.567 -4.038 -17.729 1.00 98.56 60 VAL A C 1
ATOM 473 O O . VAL A 1 60 ? 21.425 -4.315 -18.068 1.00 98.56 60 VAL A O 1
ATOM 476 N N . GLU A 1 61 ? 23.128 -4.525 -16.620 1.00 98.62 61 GLU A N 1
ATOM 477 C CA . GLU A 1 61 ? 22.382 -5.088 -15.491 1.00 98.62 61 GLU A CA 1
ATOM 478 C C . GLU A 1 61 ? 22.398 -4.058 -14.365 1.00 98.62 61 GLU A C 1
ATOM 480 O O . GLU A 1 61 ? 23.463 -3.738 -13.827 1.00 98.62 61 GLU A O 1
ATOM 485 N N . MET A 1 62 ? 21.219 -3.565 -14.007 1.00 98.69 62 MET A N 1
ATOM 486 C CA . MET A 1 62 ? 21.005 -2.634 -12.910 1.00 98.69 62 MET A CA 1
ATOM 487 C C . MET A 1 62 ? 20.254 -3.330 -11.776 1.00 98.69 62 MET A C 1
ATOM 489 O O . MET A 1 62 ? 19.294 -4.066 -12.019 1.00 98.69 62 MET A O 1
ATOM 493 N N . GLN A 1 63 ? 20.704 -3.126 -10.540 1.00 98.50 63 GLN A N 1
ATOM 494 C CA . GLN A 1 63 ? 20.138 -3.766 -9.351 1.00 98.50 63 GLN A CA 1
ATOM 495 C C . GLN A 1 63 ? 19.647 -2.724 -8.351 1.00 98.50 63 GLN A C 1
ATOM 497 O O . GLN A 1 63 ? 20.378 -1.785 -8.052 1.00 98.50 63 GLN A O 1
ATOM 502 N N . PHE A 1 64 ? 18.451 -2.936 -7.798 1.00 98.38 64 PHE A N 1
ATOM 503 C CA . PHE A 1 64 ? 17.816 -2.073 -6.799 1.00 98.38 64 PHE A CA 1
ATOM 504 C C . PHE A 1 64 ? 17.815 -2.771 -5.443 1.00 98.38 64 PHE A C 1
ATOM 506 O O . PHE A 1 64 ? 17.324 -3.895 -5.321 1.00 98.38 64 PHE A O 1
ATOM 513 N N . PHE A 1 65 ? 18.342 -2.116 -4.416 1.00 96.44 65 PHE A N 1
ATOM 514 C CA . PHE A 1 65 ? 18.481 -2.694 -3.077 1.00 96.44 65 PHE A CA 1
ATOM 515 C C . PHE A 1 65 ? 18.492 -1.614 -1.993 1.00 96.44 65 PHE A C 1
ATOM 517 O O . PHE A 1 65 ? 18.720 -0.441 -2.273 1.00 96.44 65 PHE A O 1
ATOM 524 N N . HIS A 1 66 ? 18.332 -2.021 -0.735 1.00 94.94 66 HIS A N 1
ATOM 525 C CA . HIS A 1 66 ? 18.431 -1.145 0.436 1.00 94.94 66 HIS A CA 1
ATOM 526 C C . HIS A 1 66 ? 19.577 -1.570 1.366 1.00 94.94 66 HIS A C 1
ATOM 528 O O . HIS A 1 66 ? 20.196 -2.623 1.198 1.00 94.94 66 HIS A O 1
ATOM 534 N N . LYS A 1 67 ? 19.876 -0.741 2.374 1.00 92.19 67 LYS A N 1
ATOM 535 C CA . LYS A 1 67 ? 20.922 -1.009 3.385 1.00 92.19 67 LYS A CA 1
ATOM 536 C C . LYS A 1 67 ? 20.382 -1.470 4.745 1.00 92.19 67 LYS A C 1
ATOM 538 O O . LYS A 1 67 ? 21.175 -1.774 5.623 1.00 92.19 67 LYS A O 1
ATOM 543 N N . LYS A 1 68 ? 19.060 -1.503 4.933 1.00 92.00 68 LYS A N 1
ATOM 544 C CA . LYS A 1 68 ? 18.431 -1.979 6.176 1.00 92.00 68 LYS A CA 1
ATOM 545 C C . LYS A 1 68 ? 18.547 -3.493 6.341 1.00 92.00 68 LYS A C 1
ATOM 547 O O . LYS A 1 68 ? 18.304 -4.215 5.383 1.00 92.00 68 LYS A O 1
ATOM 552 N N . GLU A 1 69 ? 18.828 -3.945 7.561 1.00 92.44 69 GLU A N 1
ATOM 553 C CA . GLU A 1 69 ? 18.935 -5.371 7.916 1.00 92.44 69 GLU A CA 1
ATOM 554 C C . GLU A 1 69 ? 17.613 -6.134 7.777 1.00 92.44 69 GLU A C 1
ATOM 556 O O . GLU A 1 69 ? 17.610 -7.328 7.489 1.00 92.44 69 GLU A O 1
ATOM 561 N N . PHE A 1 70 ? 16.485 -5.443 7.948 1.00 94.19 70 PHE A N 1
ATOM 562 C CA . PHE A 1 70 ? 15.157 -6.026 7.827 1.00 94.19 70 PHE A CA 1
ATOM 563 C C . PHE A 1 70 ? 14.190 -5.027 7.202 1.00 94.19 70 PHE A C 1
ATOM 565 O O . PHE A 1 70 ? 14.043 -3.907 7.700 1.00 94.19 70 PHE A O 1
ATOM 572 N N . THR A 1 71 ? 13.495 -5.455 6.150 1.00 95.94 71 THR A N 1
ATOM 573 C CA . THR A 1 71 ? 12.320 -4.757 5.623 1.00 95.94 71 THR A CA 1
ATOM 574 C C . THR A 1 71 ? 11.284 -5.747 5.096 1.00 95.94 71 THR A C 1
ATOM 576 O O . THR A 1 71 ? 11.613 -6.885 4.753 1.00 95.94 71 THR A O 1
ATOM 579 N N . ILE A 1 72 ? 10.034 -5.295 5.017 1.00 97.38 72 ILE A N 1
ATOM 580 C CA . ILE A 1 72 ? 9.001 -5.910 4.184 1.00 97.38 72 ILE A CA 1
ATOM 581 C C . ILE A 1 72 ? 8.984 -5.145 2.864 1.00 97.38 72 ILE A C 1
ATOM 583 O O . ILE A 1 72 ? 8.524 -4.003 2.831 1.00 97.38 72 ILE A O 1
ATOM 587 N N . THR A 1 73 ? 9.515 -5.758 1.803 1.00 97.19 73 THR A N 1
ATOM 588 C CA . THR A 1 73 ? 9.571 -5.148 0.468 1.00 97.19 73 THR A CA 1
ATOM 589 C C . THR A 1 73 ? 8.157 -4.835 -0.010 1.00 97.19 73 THR A C 1
ATOM 591 O O . THR A 1 73 ? 7.297 -5.717 -0.006 1.00 97.19 73 THR A O 1
ATOM 594 N N . CYS A 1 74 ? 7.927 -3.588 -0.417 1.00 97.44 74 CYS A N 1
ATOM 595 C CA . CYS A 1 74 ? 6.669 -3.151 -1.008 1.00 97.44 74 CYS A CA 1
ATOM 596 C C . CYS A 1 74 ? 6.914 -2.149 -2.144 1.00 97.44 74 CYS A C 1
ATOM 598 O O . CYS A 1 74 ? 7.887 -1.389 -2.101 1.00 97.44 74 CYS A O 1
ATOM 600 N N . GLY A 1 75 ? 6.015 -2.141 -3.125 1.00 96.38 75 GLY A N 1
ATOM 601 C CA . GLY A 1 75 ? 6.041 -1.263 -4.291 1.00 96.38 75 GLY A CA 1
ATOM 602 C C . GLY A 1 75 ? 6.631 -1.925 -5.533 1.00 96.38 75 GLY A C 1
ATOM 603 O O . GLY A 1 75 ? 6.888 -1.234 -6.518 1.00 96.38 75 GLY A O 1
ATOM 604 N N . ILE A 1 76 ? 6.848 -3.247 -5.515 1.00 95.38 76 ILE A N 1
ATOM 605 C CA . ILE A 1 76 ? 7.368 -3.976 -6.680 1.00 95.38 76 ILE A CA 1
ATOM 606 C C . ILE A 1 76 ? 6.369 -3.904 -7.829 1.00 95.38 76 ILE A C 1
ATOM 608 O O . ILE A 1 76 ? 6.749 -3.520 -8.932 1.00 95.38 76 ILE A O 1
ATOM 612 N N . GLU A 1 77 ? 5.092 -4.193 -7.578 1.00 88.62 77 GLU A N 1
ATOM 613 C CA . GLU A 1 77 ? 4.059 -4.167 -8.620 1.00 88.62 77 GLU A CA 1
ATOM 614 C C . GLU A 1 77 ? 3.918 -2.764 -9.235 1.00 88.62 77 GLU A C 1
ATOM 616 O O . GLU A 1 77 ? 3.753 -2.606 -10.444 1.00 88.62 77 GLU A O 1
ATOM 621 N N . HIS A 1 78 ? 4.068 -1.719 -8.419 1.00 94.00 78 HIS A N 1
ATOM 622 C CA . HIS A 1 78 ? 4.011 -0.333 -8.880 1.00 94.00 78 HIS A CA 1
ATOM 623 C C . HIS A 1 78 ? 5.255 0.077 -9.676 1.00 94.00 78 HIS A C 1
ATOM 625 O O . HIS A 1 78 ? 5.133 0.711 -10.724 1.00 94.00 78 HIS A O 1
ATOM 631 N N . ALA A 1 79 ? 6.448 -0.329 -9.236 1.00 96.62 79 ALA A N 1
ATOM 632 C CA . ALA A 1 79 ? 7.691 -0.138 -9.981 1.00 96.62 79 ALA A CA 1
ATOM 633 C C . ALA A 1 79 ? 7.643 -0.853 -11.345 1.00 96.62 79 ALA A C 1
ATOM 635 O O . ALA A 1 79 ? 8.041 -0.302 -12.373 1.00 96.62 79 ALA A O 1
ATOM 636 N N . LEU A 1 80 ? 7.098 -2.067 -11.370 1.00 92.00 80 LEU A N 1
ATOM 637 C CA . LEU A 1 80 ? 6.887 -2.847 -12.581 1.00 92.00 80 LEU A CA 1
ATOM 638 C C . LEU A 1 80 ? 5.886 -2.189 -13.540 1.00 92.00 80 LEU A C 1
ATOM 640 O O . LEU A 1 80 ? 6.110 -2.206 -14.751 1.00 92.00 80 LEU A O 1
ATOM 644 N N . GLU A 1 81 ? 4.829 -1.566 -13.021 1.00 88.12 81 GLU A N 1
ATOM 645 C CA . GLU A 1 81 ? 3.870 -0.799 -13.818 1.00 88.12 81 GLU A CA 1
ATOM 646 C C . GLU A 1 81 ? 4.507 0.463 -14.426 1.00 88.12 81 GLU A C 1
ATOM 648 O O . GLU A 1 81 ? 4.283 0.758 -15.602 1.00 88.12 81 GLU A O 1
ATOM 653 N N . VAL A 1 82 ? 5.370 1.166 -13.680 1.00 95.75 82 VAL A N 1
ATOM 654 C CA . VAL A 1 82 ? 6.163 2.287 -14.218 1.00 95.75 82 VAL A CA 1
ATOM 655 C C . VAL A 1 82 ? 7.069 1.814 -15.351 1.00 95.75 82 VAL A C 1
ATOM 657 O O . VAL A 1 82 ? 7.051 2.407 -16.426 1.00 95.75 82 VAL A O 1
ATOM 660 N N . LEU A 1 83 ? 7.810 0.717 -15.171 1.00 95.31 83 LEU A N 1
ATOM 661 C CA . LEU A 1 83 ? 8.626 0.148 -16.249 1.00 95.31 83 LEU A CA 1
ATOM 662 C C . LEU A 1 83 ? 7.776 -0.224 -17.466 1.00 95.31 83 LEU A C 1
ATOM 664 O O . LEU A 1 83 ? 8.172 0.040 -18.600 1.00 95.31 83 LEU A O 1
ATOM 668 N N . ARG A 1 84 ? 6.599 -0.811 -17.233 1.00 86.88 84 ARG A N 1
ATOM 669 C CA . ARG A 1 84 ? 5.690 -1.243 -18.293 1.00 86.88 84 ARG A CA 1
ATOM 670 C C . ARG A 1 84 ? 5.208 -0.088 -19.151 1.00 86.88 84 ARG A C 1
ATOM 672 O O . ARG A 1 84 ? 5.149 -0.239 -20.367 1.00 86.88 84 ARG A O 1
ATOM 679 N N . HIS A 1 85 ? 4.856 1.041 -18.545 1.00 87.75 85 HIS A N 1
ATOM 680 C CA . HIS A 1 85 ? 4.315 2.182 -19.285 1.00 87.75 85 HIS A CA 1
ATOM 681 C C . HIS A 1 85 ? 5.372 3.154 -19.768 1.00 87.75 85 HIS A C 1
ATOM 683 O O . HIS A 1 85 ? 5.127 3.805 -20.782 1.00 87.75 85 HIS A O 1
ATOM 689 N N . CYS A 1 86 ? 6.498 3.261 -19.069 1.00 96.19 86 CYS A N 1
ATOM 690 C CA . CYS A 1 86 ? 7.445 4.352 -19.259 1.00 96.19 86 CYS A CA 1
ATOM 691 C C . CYS A 1 86 ? 8.809 3.916 -19.790 1.00 96.19 86 CYS A C 1
ATOM 693 O O . CYS A 1 86 ? 9.603 4.782 -20.113 1.00 96.19 86 CYS A O 1
ATOM 695 N N . CYS A 1 87 ? 9.115 2.623 -19.926 1.00 96.38 87 CYS A N 1
A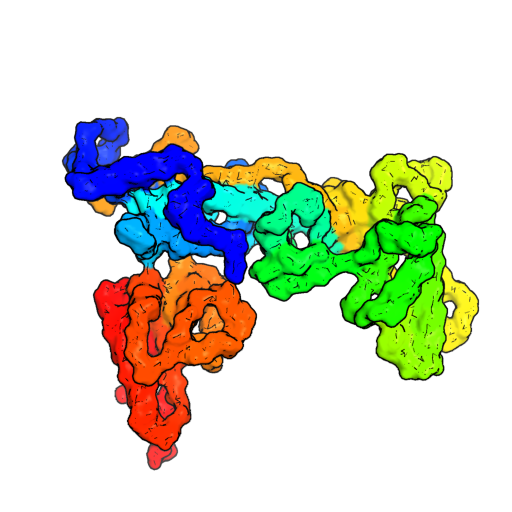TOM 696 C CA . CYS A 1 87 ? 10.355 2.222 -20.595 1.00 96.38 87 CYS A CA 1
ATOM 697 C C . CYS A 1 87 ? 10.244 2.443 -22.110 1.00 96.38 87 CYS A C 1
ATOM 699 O O . CYS A 1 87 ? 9.367 1.861 -22.755 1.00 96.38 87 CYS A O 1
ATOM 701 N N . GLY A 1 88 ? 11.119 3.273 -22.676 1.00 96.56 88 GLY A N 1
ATOM 702 C CA . GLY A 1 88 ? 11.041 3.665 -24.080 1.00 96.56 88 GLY A CA 1
ATOM 703 C C . GLY A 1 88 ? 11.810 4.938 -24.406 1.00 96.56 88 GLY A C 1
ATOM 704 O O . GLY A 1 88 ? 12.663 5.370 -23.633 1.00 96.56 88 GLY A O 1
ATOM 705 N N . PHE A 1 89 ? 11.487 5.505 -25.562 1.00 96.19 89 PHE A N 1
ATOM 706 C CA . PHE A 1 89 ? 11.980 6.789 -26.060 1.00 96.19 89 PHE A CA 1
ATOM 707 C C . PHE A 1 89 ? 10.878 7.465 -26.891 1.00 96.19 89 PHE A C 1
ATOM 709 O O . PHE A 1 89 ? 9.865 6.834 -27.208 1.00 96.19 89 PHE A O 1
ATOM 716 N N . PHE A 1 90 ? 11.054 8.741 -27.226 1.00 95.25 90 PHE A N 1
ATOM 717 C CA . PHE A 1 90 ? 10.144 9.461 -28.120 1.00 95.25 90 PHE A CA 1
ATOM 718 C C . PHE A 1 90 ? 10.703 9.499 -29.544 1.00 95.25 90 PHE A C 1
ATOM 720 O O . PHE A 1 90 ? 11.869 9.831 -29.742 1.00 95.25 90 PHE A O 1
ATOM 727 N N . ASP A 1 91 ? 9.860 9.175 -30.522 1.00 92.62 91 ASP A N 1
ATOM 728 C CA . ASP A 1 91 ? 10.099 9.417 -31.945 1.00 92.62 91 ASP A CA 1
ATOM 729 C C . ASP A 1 91 ? 9.150 10.535 -32.399 1.00 92.62 91 ASP A C 1
ATOM 731 O O . ASP A 1 91 ? 7.951 10.329 -32.601 1.00 92.62 91 ASP A O 1
ATOM 735 N N . GLY A 1 92 ? 9.664 11.767 -32.426 1.00 91.69 92 GLY A N 1
ATOM 736 C CA . GLY A 1 92 ? 8.820 12.959 -32.499 1.00 91.69 92 GLY A CA 1
ATOM 737 C C . GLY A 1 92 ? 7.908 13.069 -31.271 1.00 91.69 92 GLY A C 1
ATOM 738 O O . GLY A 1 92 ? 8.390 13.155 -30.143 1.00 91.69 92 GLY A O 1
ATOM 739 N N . GLU A 1 93 ? 6.592 13.068 -31.487 1.00 91.62 93 GLU A N 1
ATOM 740 C CA . GLU A 1 93 ? 5.587 13.098 -30.408 1.00 91.62 93 GLU A CA 1
ATOM 741 C C . GLU A 1 93 ? 5.144 11.697 -29.954 1.00 91.62 93 GLU A C 1
ATOM 743 O O . GLU A 1 93 ? 4.524 11.555 -28.896 1.00 91.62 93 GLU A O 1
ATOM 748 N N . ASP A 1 94 ? 5.460 10.655 -30.727 1.00 92.88 94 ASP A N 1
ATOM 749 C CA . ASP A 1 94 ? 5.010 9.298 -30.448 1.00 92.88 94 ASP A CA 1
ATOM 750 C C . ASP A 1 94 ? 5.969 8.594 -29.484 1.00 92.88 94 ASP A C 1
ATOM 752 O O . ASP A 1 94 ? 7.180 8.512 -29.695 1.00 92.88 94 ASP A O 1
ATOM 756 N N . PHE A 1 95 ? 5.422 8.043 -28.400 1.00 94.75 95 PHE A N 1
ATOM 757 C CA . PHE A 1 95 ? 6.210 7.274 -27.443 1.00 94.75 95 PHE A CA 1
ATOM 758 C C . PHE A 1 95 ? 6.383 5.824 -27.909 1.00 94.75 95 PHE A C 1
ATOM 760 O O . PHE A 1 95 ? 5.426 5.041 -27.937 1.00 94.75 95 PHE A O 1
ATOM 767 N N . VAL A 1 96 ? 7.625 5.436 -28.191 1.00 93.75 96 VAL A N 1
ATOM 768 C CA . VAL A 1 96 ? 8.004 4.067 -28.542 1.00 93.75 96 VAL A CA 1
ATOM 769 C C . VAL A 1 96 ? 8.350 3.299 -27.269 1.00 93.75 96 VAL A C 1
ATOM 771 O O . VAL A 1 96 ? 9.440 3.415 -26.707 1.00 93.75 96 VAL A O 1
ATOM 774 N N . ASN A 1 97 ? 7.406 2.482 -26.802 1.00 89.56 97 ASN A N 1
ATOM 775 C CA . ASN A 1 97 ? 7.600 1.631 -25.631 1.00 89.56 97 ASN A CA 1
ATOM 776 C C . ASN A 1 97 ? 8.517 0.436 -25.953 1.00 89.56 97 ASN A C 1
ATOM 778 O O . ASN A 1 97 ? 8.275 -0.290 -26.916 1.00 89.56 97 ASN A O 1
ATOM 782 N N . THR A 1 98 ? 9.532 0.200 -25.119 1.00 92.75 98 THR A N 1
ATOM 783 C CA . THR A 1 98 ? 10.523 -0.881 -25.299 1.00 92.75 98 THR A CA 1
ATOM 784 C C . THR A 1 98 ? 10.600 -1.831 -24.102 1.00 92.75 98 THR A C 1
ATOM 786 O O . THR A 1 98 ? 11.557 -2.596 -23.946 1.00 92.75 98 THR A O 1
ATOM 789 N N . TYR A 1 99 ? 9.573 -1.840 -23.246 1.00 88.44 99 TYR A N 1
ATOM 790 C CA . TYR A 1 99 ? 9.528 -2.679 -22.046 1.00 88.44 99 TYR A CA 1
ATOM 791 C C . TYR A 1 99 ? 9.716 -4.180 -22.350 1.00 88.44 99 TYR A C 1
ATOM 793 O O . TYR A 1 99 ? 10.221 -4.952 -21.529 1.00 88.44 99 TYR A O 1
ATOM 801 N N . ASP A 1 100 ? 9.306 -4.650 -23.525 1.00 79.38 100 ASP A N 1
ATOM 802 C CA . ASP A 1 100 ? 9.468 -6.025 -24.030 1.00 79.38 100 ASP A CA 1
ATOM 803 C C . ASP A 1 100 ? 10.888 -6.467 -24.334 1.00 79.38 100 ASP A C 1
ATOM 805 O O . ASP A 1 100 ? 11.175 -7.675 -24.351 1.00 79.38 100 ASP A O 1
ATOM 809 N N . GLN A 1 101 ? 11.771 -5.491 -24.484 1.00 88.94 101 GLN A N 1
ATOM 810 C CA . GLN A 1 101 ? 13.196 -5.684 -24.671 1.00 88.94 101 GLN A CA 1
ATOM 811 C C . GLN A 1 101 ? 13.928 -5.835 -23.331 1.00 88.94 101 GLN A C 1
ATOM 813 O O . GLN A 1 101 ? 15.056 -6.324 -23.312 1.00 88.94 101 GLN A O 1
ATOM 818 N N . LEU A 1 102 ? 13.290 -5.483 -22.206 1.00 92.50 102 LEU A N 1
ATOM 819 C CA . LEU A 1 102 ? 13.865 -5.675 -20.877 1.00 92.50 102 LEU A CA 1
ATOM 820 C C . LEU A 1 102 ? 13.747 -7.129 -20.399 1.00 92.50 102 LEU A C 1
ATOM 822 O O . LEU A 1 102 ? 12.693 -7.766 -20.500 1.00 92.50 102 LEU A O 1
ATOM 826 N N . GLU A 1 103 ? 14.801 -7.631 -19.764 1.00 94.00 103 GLU A N 1
ATOM 827 C CA . GLU A 1 103 ? 14.713 -8.761 -18.842 1.00 94.00 103 GLU A CA 1
ATOM 828 C C . GLU A 1 103 ? 14.582 -8.213 -17.423 1.00 94.00 103 GLU A C 1
ATOM 830 O O . GLU A 1 103 ? 15.472 -7.516 -16.936 1.00 94.00 103 GLU A O 1
ATOM 835 N N . VAL A 1 104 ? 13.475 -8.530 -16.753 1.00 95.00 104 VAL A N 1
ATOM 836 C CA . VAL A 1 104 ? 13.197 -8.039 -15.402 1.00 95.00 104 VAL A CA 1
ATOM 837 C C . VAL A 1 104 ? 13.074 -9.220 -14.452 1.00 95.00 104 VAL A C 1
ATOM 839 O O . VAL A 1 104 ? 12.369 -10.190 -14.739 1.00 95.00 104 VAL A O 1
ATOM 842 N N . GLU A 1 105 ? 13.771 -9.138 -13.326 1.00 95.75 105 GLU A N 1
ATOM 843 C CA . GLU A 1 105 ? 13.640 -10.058 -12.202 1.00 95.75 105 GLU A CA 1
ATOM 844 C C . GLU A 1 105 ? 13.244 -9.265 -10.961 1.00 95.75 105 GLU A C 1
ATOM 846 O O . GLU A 1 105 ? 13.850 -8.234 -10.685 1.00 95.75 105 GLU A O 1
ATOM 851 N N . ALA A 1 106 ? 12.260 -9.733 -10.205 1.00 96.19 106 ALA A N 1
ATOM 852 C CA . ALA A 1 106 ? 11.813 -9.076 -8.984 1.00 96.19 106 ALA A CA 1
ATOM 853 C C . ALA A 1 106 ? 11.466 -10.104 -7.903 1.00 96.19 106 ALA A C 1
ATOM 855 O O . ALA A 1 106 ? 11.219 -11.274 -8.209 1.00 96.19 106 ALA A O 1
ATOM 856 N N . VAL A 1 107 ? 11.502 -9.682 -6.642 1.00 94.81 107 VAL A N 1
ATOM 857 C CA . VAL A 1 107 ? 10.937 -10.454 -5.525 1.00 94.81 107 VAL A CA 1
ATOM 858 C C . VAL A 1 107 ? 9.422 -10.282 -5.492 1.00 94.81 107 VAL A C 1
ATOM 860 O O . VAL A 1 107 ? 8.892 -9.324 -6.050 1.00 94.81 107 VAL A O 1
ATOM 863 N N . GLU A 1 108 ? 8.717 -11.184 -4.817 1.00 89.94 108 GLU A N 1
ATOM 864 C CA . GLU A 1 108 ? 7.275 -11.034 -4.614 1.00 89.94 108 GLU A CA 1
ATOM 865 C C . GLU A 1 108 ? 6.967 -9.873 -3.655 1.00 89.94 108 GLU A C 1
ATOM 867 O O . GLU A 1 108 ? 7.721 -9.604 -2.712 1.00 89.94 108 GLU A O 1
ATOM 872 N N . GLU A 1 109 ? 5.829 -9.213 -3.857 1.00 88.94 109 GLU A N 1
ATOM 873 C CA . GLU A 1 109 ? 5.321 -8.196 -2.935 1.00 88.94 109 GLU A CA 1
ATOM 874 C C . GLU A 1 109 ? 5.199 -8.756 -1.500 1.00 88.94 109 GLU A C 1
ATOM 876 O O . GLU A 1 109 ? 4.685 -9.856 -1.277 1.00 88.94 109 GLU A O 1
ATOM 881 N N . GLY A 1 110 ? 5.682 -8.016 -0.498 1.00 94.25 110 GLY A N 1
ATOM 882 C CA . GLY A 1 110 ? 5.694 -8.465 0.898 1.00 94.25 110 GLY A CA 1
ATOM 883 C C . GLY A 1 110 ? 6.800 -9.473 1.239 1.00 94.25 110 GLY A C 1
ATOM 884 O O . GLY A 1 110 ? 6.760 -10.110 2.298 1.00 94.25 110 GLY A O 1
ATOM 885 N N . SER A 1 111 ? 7.793 -9.649 0.365 1.00 95.12 111 SER A N 1
ATOM 886 C CA . SER A 1 111 ? 8.993 -10.436 0.671 1.00 95.12 111 SER A CA 1
ATOM 887 C C . SER A 1 111 ? 9.802 -9.806 1.804 1.00 95.12 111 SER A C 1
ATOM 889 O O . SER A 1 111 ? 9.938 -8.585 1.898 1.00 95.12 111 SER A O 1
ATOM 891 N N . VAL A 1 112 ? 10.374 -10.653 2.663 1.00 95.69 112 VAL A N 1
ATOM 892 C CA . VAL A 1 112 ? 11.329 -10.210 3.683 1.00 95.69 112 VAL A CA 1
ATOM 893 C C . VAL A 1 112 ? 12.684 -10.045 3.009 1.00 95.69 112 VAL A C 1
ATOM 895 O O . VAL A 1 112 ? 13.220 -11.006 2.462 1.00 95.69 112 VAL A O 1
ATOM 898 N N . SER A 1 113 ? 13.254 -8.848 3.066 1.00 93.19 113 SER A N 1
ATOM 899 C CA . SER A 1 113 ? 14.553 -8.550 2.462 1.00 93.19 113 SER A CA 1
ATOM 900 C C . SER A 1 113 ? 15.541 -8.010 3.491 1.00 93.19 113 SER A C 1
ATOM 902 O O . SER A 1 113 ? 15.176 -7.357 4.473 1.00 93.19 113 SER A O 1
ATOM 904 N N . ALA A 1 114 ? 16.814 -8.311 3.245 1.00 92.62 114 ALA A N 1
ATOM 905 C CA . ALA A 1 114 ? 17.944 -7.921 4.076 1.00 92.62 114 ALA A CA 1
ATOM 906 C C . ALA A 1 114 ? 18.855 -6.940 3.334 1.00 92.62 114 ALA A C 1
ATOM 908 O O . ALA A 1 114 ? 18.753 -6.762 2.114 1.00 92.62 114 ALA A O 1
ATOM 909 N N . ALA A 1 115 ? 19.774 -6.328 4.078 1.00 93.19 115 ALA A N 1
ATOM 910 C CA . ALA A 1 115 ? 20.691 -5.339 3.544 1.00 93.19 115 ALA A CA 1
ATOM 911 C C . ALA A 1 115 ? 21.455 -5.912 2.350 1.00 93.19 115 ALA A C 1
ATOM 913 O O . ALA A 1 115 ? 21.971 -7.030 2.387 1.00 93.19 115 ALA A O 1
ATOM 914 N N . ARG A 1 116 ? 21.558 -5.110 1.291 1.00 91.88 116 ARG A N 1
ATOM 915 C CA . ARG A 1 116 ? 22.321 -5.442 0.090 1.00 91.88 116 ARG A CA 1
ATOM 916 C C . ARG A 1 116 ? 21.834 -6.688 -0.661 1.00 91.88 116 ARG A C 1
ATOM 918 O O . ARG A 1 116 ? 22.595 -7.303 -1.402 1.00 91.88 116 ARG A O 1
ATOM 925 N N . ARG A 1 117 ? 20.557 -7.049 -0.521 1.00 94.06 117 ARG A N 1
ATOM 926 C CA . ARG A 1 117 ? 19.907 -8.019 -1.409 1.00 94.06 117 ARG A CA 1
ATOM 927 C C . ARG A 1 117 ? 19.057 -7.287 -2.445 1.00 94.06 117 ARG A C 1
ATOM 929 O O . ARG A 1 117 ? 18.211 -6.485 -2.053 1.00 94.06 117 ARG A O 1
ATOM 936 N N . PRO A 1 118 ? 19.270 -7.524 -3.751 1.00 97.12 118 PRO A N 1
ATOM 937 C CA . PRO A 1 118 ? 18.475 -6.874 -4.778 1.00 97.12 118 PRO A CA 1
ATOM 938 C C . PRO A 1 118 ? 17.032 -7.367 -4.745 1.00 97.12 118 PRO A C 1
ATOM 940 O O . PRO A 1 118 ? 16.791 -8.573 -4.703 1.00 97.12 118 PRO A O 1
ATOM 943 N N . VAL A 1 119 ? 16.086 -6.432 -4.784 1.00 97.81 119 VAL A N 1
ATOM 944 C CA . VAL A 1 119 ? 14.643 -6.721 -4.861 1.00 97.81 119 VAL A CA 1
ATOM 945 C C . VAL A 1 119 ? 14.115 -6.614 -6.289 1.00 97.81 119 VAL A C 1
ATOM 947 O O . VAL A 1 119 ? 13.097 -7.213 -6.613 1.00 97.81 119 VAL A O 1
ATOM 950 N N . LEU A 1 120 ? 14.830 -5.875 -7.141 1.00 98.38 120 LEU A N 1
ATOM 951 C CA . LEU A 1 120 ? 14.544 -5.683 -8.557 1.00 98.38 120 LEU A CA 1
ATOM 952 C C . LEU A 1 120 ? 15.868 -5.680 -9.335 1.00 98.38 120 LEU A C 1
ATOM 954 O O . LEU A 1 120 ? 16.851 -5.052 -8.929 1.00 98.38 120 LEU A O 1
ATOM 958 N N . LYS A 1 121 ? 15.893 -6.409 -10.447 1.00 98.25 121 LYS A N 1
ATOM 959 C CA . LYS A 1 121 ? 17.000 -6.542 -11.395 1.00 98.25 121 LYS A CA 1
ATOM 960 C C . LYS A 1 121 ? 16.462 -6.219 -12.783 1.00 98.25 121 LYS A C 1
ATOM 962 O O . LYS A 1 121 ? 15.490 -6.834 -13.216 1.00 98.25 121 LYS A O 1
ATOM 967 N N . ILE A 1 122 ? 17.098 -5.285 -13.479 1.00 98.44 122 ILE A N 1
ATOM 968 C CA . ILE A 1 122 ? 16.720 -4.887 -14.838 1.00 98.44 122 ILE A CA 1
ATOM 969 C C . ILE A 1 122 ? 17.913 -5.111 -15.755 1.00 98.44 122 ILE A C 1
ATOM 971 O O . ILE A 1 122 ? 19.011 -4.634 -15.464 1.00 98.44 122 ILE A O 1
ATOM 975 N N . ARG A 1 123 ? 17.703 -5.824 -16.865 1.00 98.44 123 ARG A N 1
ATOM 976 C CA . ARG A 1 123 ? 18.674 -5.924 -17.955 1.00 98.44 123 ARG A CA 1
ATOM 977 C C . ARG A 1 123 ? 18.084 -5.410 -19.255 1.00 98.44 123 ARG A C 1
ATOM 979 O O . ARG A 1 123 ? 17.009 -5.846 -19.652 1.00 98.44 123 ARG A O 1
ATOM 986 N N . GLY A 1 124 ? 18.801 -4.520 -19.929 1.00 97.81 124 GLY A N 1
ATOM 987 C CA . GLY A 1 124 ? 18.355 -3.914 -21.182 1.00 97.81 124 GLY A CA 1
ATOM 988 C C . GLY A 1 124 ? 19.196 -2.704 -21.567 1.00 97.81 124 GLY A C 1
ATOM 989 O O . GLY A 1 124 ? 20.206 -2.427 -20.916 1.00 97.81 124 GLY A O 1
ATOM 990 N N . LEU A 1 125 ? 18.782 -1.996 -22.619 1.00 98.19 125 LEU A N 1
ATOM 991 C CA . LEU A 1 125 ? 19.414 -0.751 -23.063 1.00 98.19 125 LEU A CA 1
ATOM 992 C C . LEU A 1 125 ? 19.229 0.334 -22.002 1.00 98.19 125 LEU A C 1
ATOM 994 O O . LEU A 1 125 ? 18.100 0.724 -21.713 1.00 98.19 125 LEU A O 1
ATOM 998 N N . TYR A 1 126 ? 20.330 0.824 -21.429 1.00 98.62 126 TYR A N 1
ATOM 999 C CA . TYR A 1 126 ? 20.275 1.746 -20.292 1.00 98.62 126 TYR A CA 1
ATOM 1000 C C . TYR A 1 126 ? 19.498 3.029 -20.607 1.00 98.62 126 TYR A C 1
ATOM 1002 O O . TYR A 1 126 ? 18.674 3.451 -19.799 1.00 98.62 126 TYR A O 1
ATOM 1010 N N . ARG A 1 127 ? 19.679 3.603 -21.804 1.00 98.00 127 ARG A N 1
ATOM 1011 C CA . ARG A 1 127 ? 18.988 4.840 -22.207 1.00 98.00 127 ARG A CA 1
ATOM 1012 C C . ARG A 1 127 ? 17.455 4.748 -22.143 1.00 98.00 127 ARG A C 1
ATOM 1014 O O . ARG A 1 127 ? 16.814 5.748 -21.862 1.00 98.00 127 ARG A O 1
ATOM 1021 N N . HIS A 1 128 ? 16.868 3.558 -22.309 1.00 98.06 128 HIS A N 1
ATOM 1022 C CA . HIS A 1 128 ? 15.409 3.384 -22.316 1.00 98.06 128 HIS A CA 1
ATOM 1023 C C . HIS A 1 128 ? 14.776 3.297 -20.919 1.00 98.06 128 HIS A C 1
ATOM 1025 O O . HIS A 1 128 ? 13.550 3.308 -20.811 1.00 98.06 128 HIS A O 1
ATOM 1031 N N . PHE A 1 129 ? 15.561 3.125 -19.849 1.00 98.50 129 PHE A N 1
ATOM 1032 C CA . PHE A 1 129 ? 14.998 2.955 -18.500 1.00 98.50 129 PHE A CA 1
ATOM 1033 C C . PHE A 1 129 ? 15.796 3.617 -17.375 1.00 98.50 129 PHE A C 1
ATOM 1035 O O . PHE A 1 129 ? 15.247 3.784 -16.291 1.00 98.50 129 PHE A O 1
ATOM 1042 N N . GLY A 1 130 ? 17.059 3.995 -17.591 1.00 98.31 130 GLY A N 1
ATOM 1043 C CA . GLY A 1 130 ? 17.915 4.576 -16.553 1.00 98.31 130 GLY A CA 1
ATOM 1044 C C . GLY A 1 130 ? 17.318 5.841 -15.939 1.00 98.31 130 GLY A C 1
ATOM 1045 O O . GLY A 1 130 ? 17.386 6.037 -14.733 1.00 98.31 130 GLY A O 1
ATOM 1046 N N . TYR A 1 131 ? 16.621 6.641 -16.746 1.00 98.44 131 TYR A N 1
ATOM 1047 C CA . TYR A 1 131 ? 15.937 7.848 -16.284 1.00 98.44 131 TYR A CA 1
ATOM 1048 C C . TYR A 1 131 ? 14.757 7.575 -15.335 1.00 98.44 131 TYR A C 1
ATOM 1050 O O . TYR A 1 131 ? 14.354 8.443 -14.570 1.00 98.44 131 TYR A O 1
ATOM 1058 N N . LEU A 1 132 ? 14.232 6.348 -15.303 1.00 98.69 132 LEU A N 1
ATOM 1059 C CA . LEU A 1 132 ? 13.167 5.966 -14.375 1.00 98.69 132 LEU A CA 1
ATOM 1060 C C . LEU A 1 132 ? 13.685 5.743 -12.946 1.00 98.69 132 LEU A C 1
ATOM 1062 O O . LEU A 1 132 ? 12.874 5.552 -12.041 1.00 98.69 132 LEU A O 1
ATOM 1066 N N . GLU A 1 133 ? 15.005 5.768 -12.720 1.00 98.69 133 GLU A N 1
ATOM 1067 C CA . GLU A 1 133 ? 15.623 5.486 -11.422 1.00 98.69 133 GLU A CA 1
ATOM 1068 C C . GLU A 1 133 ? 14.997 6.304 -10.283 1.00 98.69 133 GLU A C 1
ATOM 1070 O O . GLU A 1 133 ? 14.541 5.710 -9.305 1.00 98.69 133 GLU A O 1
ATOM 1075 N N . THR A 1 134 ? 14.884 7.630 -10.428 1.00 98.56 134 THR A N 1
ATOM 1076 C CA . THR A 1 134 ? 14.314 8.520 -9.398 1.00 98.56 134 THR A CA 1
ATOM 1077 C C . THR A 1 134 ? 12.912 8.065 -8.965 1.00 98.56 134 THR A C 1
ATOM 1079 O O . THR A 1 134 ? 12.627 7.936 -7.771 1.00 98.56 134 THR A O 1
ATOM 1082 N N . VAL A 1 135 ? 12.043 7.749 -9.931 1.00 98.25 135 VAL A N 1
ATOM 1083 C CA . VAL A 1 135 ? 10.649 7.349 -9.677 1.00 98.25 135 VAL A CA 1
ATOM 1084 C C . VAL A 1 135 ? 10.580 5.967 -9.026 1.00 98.25 135 VAL A C 1
ATOM 1086 O O . VAL A 1 135 ? 9.874 5.783 -8.032 1.00 98.25 135 VAL A O 1
ATOM 1089 N N . LEU A 1 136 ? 11.334 4.996 -9.551 1.00 98.62 136 LEU A N 1
ATOM 1090 C CA . LEU A 1 136 ? 11.348 3.624 -9.034 1.00 98.62 136 LEU A CA 1
ATOM 1091 C C . LEU A 1 136 ? 11.876 3.574 -7.595 1.00 98.62 136 LEU A C 1
ATOM 1093 O O . LEU A 1 136 ? 11.296 2.896 -6.747 1.00 98.62 136 LEU A O 1
ATOM 1097 N N . LEU A 1 137 ? 12.944 4.322 -7.298 1.00 98.50 137 LEU A N 1
ATOM 1098 C CA . LEU A 1 137 ? 13.492 4.428 -5.946 1.00 98.50 137 LEU A CA 1
ATOM 1099 C C . LEU A 1 137 ? 12.501 5.078 -4.980 1.00 98.50 137 LEU A C 1
ATOM 1101 O O . LEU A 1 137 ? 12.330 4.573 -3.871 1.00 98.50 137 LEU A O 1
ATOM 1105 N N . GLY A 1 138 ? 11.823 6.152 -5.400 1.00 97.19 138 GLY A N 1
ATOM 1106 C CA . GLY A 1 138 ? 10.819 6.837 -4.585 1.00 97.19 138 GLY A CA 1
ATOM 1107 C C . GLY A 1 138 ? 9.667 5.918 -4.170 1.00 97.19 138 GLY A C 1
ATOM 1108 O O . GLY A 1 138 ? 9.330 5.855 -2.985 1.00 97.19 138 GLY A O 1
ATOM 1109 N N . ILE A 1 139 ? 9.123 5.152 -5.123 1.00 97.50 139 ILE A N 1
ATOM 1110 C CA . ILE A 1 139 ? 8.061 4.162 -4.876 1.00 97.50 139 ILE A CA 1
ATOM 1111 C C . ILE A 1 139 ? 8.539 3.100 -3.878 1.00 97.50 139 ILE A C 1
ATOM 1113 O O . ILE A 1 139 ? 7.936 2.930 -2.815 1.00 97.50 139 ILE A O 1
ATOM 1117 N N . LEU A 1 140 ? 9.657 2.428 -4.181 1.00 98.00 140 LEU A N 1
ATOM 1118 C CA . LEU A 1 140 ? 10.174 1.333 -3.355 1.00 98.00 140 LEU A CA 1
ATOM 1119 C C . LEU A 1 140 ? 10.514 1.803 -1.938 1.00 98.00 140 LEU A C 1
ATOM 1121 O O . LEU A 1 140 ? 10.162 1.134 -0.965 1.00 98.00 140 LEU A O 1
ATOM 1125 N N . ALA A 1 141 ? 11.165 2.960 -1.798 1.00 96.62 141 ALA A N 1
ATOM 1126 C CA . ALA A 1 141 ? 11.548 3.500 -0.500 1.00 96.62 141 ALA A CA 1
ATOM 1127 C C . ALA A 1 141 ? 10.328 3.873 0.350 1.00 96.62 141 ALA A C 1
ATOM 1129 O O . ALA A 1 141 ? 10.269 3.532 1.539 1.00 96.62 141 ALA A O 1
ATOM 1130 N N . ARG A 1 142 ? 9.339 4.551 -0.247 1.00 95.81 142 ARG A N 1
ATOM 1131 C CA . ARG A 1 142 ? 8.135 4.997 0.462 1.00 95.81 142 ARG A CA 1
ATOM 1132 C C . ARG A 1 142 ? 7.305 3.815 0.938 1.00 95.81 142 ARG A C 1
ATOM 1134 O O . ARG A 1 142 ? 6.997 3.731 2.130 1.00 95.81 142 ARG A O 1
ATOM 1141 N N . GLU A 1 143 ? 6.968 2.907 0.032 1.00 97.38 143 GLU A N 1
ATOM 1142 C CA . GLU A 1 143 ? 6.062 1.805 0.332 1.00 97.38 143 GLU A CA 1
ATOM 1143 C C . GLU A 1 143 ? 6.711 0.756 1.226 1.00 97.38 143 GLU A C 1
ATOM 1145 O O . GLU A 1 143 ? 6.100 0.339 2.209 1.00 97.38 143 GLU A O 1
ATOM 1150 N N . THR A 1 144 ? 7.975 0.389 0.981 1.00 97.69 144 THR A N 1
ATOM 1151 C CA . THR A 1 144 ? 8.705 -0.539 1.863 1.00 97.69 144 THR A CA 1
ATOM 1152 C C . THR A 1 144 ? 8.765 0.006 3.294 1.00 97.69 144 THR A C 1
ATOM 1154 O O . THR A 1 144 ? 8.582 -0.752 4.251 1.00 97.69 144 THR A O 1
ATOM 1157 N N . LYS A 1 145 ? 8.954 1.324 3.480 1.00 96.56 145 LYS A N 1
ATOM 1158 C CA . LYS A 1 145 ? 8.932 1.951 4.814 1.00 96.56 145 LYS A CA 1
ATOM 1159 C C . LYS A 1 145 ? 7.583 1.750 5.510 1.00 96.56 145 LYS A C 1
ATOM 1161 O O . LYS A 1 145 ? 7.548 1.310 6.660 1.00 96.56 145 LYS A O 1
ATOM 1166 N N . VAL A 1 146 ? 6.481 2.057 4.826 1.00 97.50 146 VAL A N 1
ATOM 1167 C CA . VAL A 1 146 ? 5.128 1.949 5.399 1.00 97.50 146 VAL A CA 1
ATOM 1168 C C . VAL A 1 146 ? 4.755 0.494 5.668 1.00 97.50 146 VAL A C 1
ATOM 1170 O O . VAL A 1 146 ? 4.285 0.188 6.762 1.00 97.50 146 VAL A O 1
ATOM 1173 N N . ALA A 1 147 ? 5.027 -0.412 4.727 1.00 97.81 147 ALA A N 1
ATOM 1174 C CA . ALA A 1 147 ? 4.756 -1.840 4.877 1.00 97.81 147 ALA A CA 1
ATOM 1175 C C . ALA A 1 147 ? 5.549 -2.454 6.038 1.00 97.81 147 ALA A C 1
ATOM 1177 O O . ALA A 1 147 ? 4.994 -3.200 6.847 1.00 97.81 147 ALA A O 1
ATOM 1178 N N . THR A 1 148 ? 6.826 -2.084 6.178 1.00 97.62 148 THR A N 1
ATOM 1179 C CA . THR A 1 148 ? 7.663 -2.520 7.304 1.00 97.62 148 THR A CA 1
ATOM 1180 C C . THR A 1 148 ? 7.092 -2.030 8.634 1.00 97.62 148 THR A C 1
ATOM 1182 O O . THR A 1 148 ? 6.987 -2.811 9.577 1.00 97.62 148 THR A O 1
ATOM 1185 N N . ASN A 1 149 ? 6.651 -0.772 8.716 1.00 97.50 149 ASN A N 1
ATOM 1186 C CA . ASN A 1 149 ? 6.025 -0.248 9.932 1.00 97.50 149 ASN A CA 1
ATOM 1187 C C . ASN A 1 149 ? 4.703 -0.907 10.266 1.00 97.50 149 ASN A C 1
ATOM 1189 O O . ASN A 1 149 ? 4.477 -1.251 11.423 1.00 97.50 149 ASN A O 1
ATOM 1193 N N . ALA A 1 150 ? 3.854 -1.123 9.267 1.00 97.75 150 ALA A N 1
ATOM 1194 C CA . ALA A 1 150 ? 2.605 -1.836 9.458 1.00 97.75 150 ALA A CA 1
ATOM 1195 C C . ALA A 1 150 ? 2.849 -3.255 9.980 1.00 97.75 150 ALA A C 1
ATOM 1197 O O . ALA A 1 150 ? 2.201 -3.669 10.937 1.00 97.75 150 ALA A O 1
ATOM 1198 N N . TYR A 1 151 ? 3.844 -3.961 9.434 1.00 98.00 151 TYR A N 1
ATOM 1199 C CA . TYR A 1 151 ? 4.249 -5.271 9.934 1.00 98.00 151 TYR A CA 1
ATOM 1200 C C . TYR A 1 151 ? 4.741 -5.221 11.388 1.00 98.00 151 TYR A C 1
ATOM 1202 O O . TYR A 1 151 ? 4.338 -6.055 12.194 1.00 98.00 151 TYR A O 1
ATOM 1210 N N . LEU A 1 152 ? 5.596 -4.257 11.750 1.00 97.50 152 LEU A N 1
ATOM 1211 C CA . LEU A 1 152 ? 6.144 -4.147 13.109 1.00 97.50 152 LEU A CA 1
ATOM 1212 C C . LEU A 1 152 ? 5.079 -3.765 14.145 1.00 97.50 152 LEU A C 1
ATOM 1214 O O . LEU A 1 152 ? 5.032 -4.363 15.218 1.00 97.50 152 LEU A O 1
ATOM 1218 N N . LEU A 1 153 ? 4.197 -2.821 13.809 1.00 98.00 153 LEU A N 1
ATOM 1219 C CA . LEU A 1 153 ? 3.056 -2.435 14.641 1.00 98.00 153 LEU A CA 1
ATOM 1220 C C . LEU A 1 153 ? 2.092 -3.608 14.833 1.00 98.00 153 LEU A C 1
ATOM 1222 O O . LEU A 1 153 ? 1.700 -3.905 15.960 1.00 98.00 153 LEU A O 1
ATOM 1226 N N . GLN A 1 154 ? 1.760 -4.321 13.753 1.00 98.31 154 GLN A N 1
ATOM 1227 C CA . GLN A 1 154 ? 0.893 -5.493 13.836 1.00 98.31 154 GLN A CA 1
ATOM 1228 C C . GLN A 1 154 ? 1.553 -6.625 14.632 1.00 98.31 154 GLN A C 1
ATOM 1230 O O . GLN A 1 154 ? 0.892 -7.281 15.432 1.00 98.31 154 GLN A O 1
ATOM 1235 N N . LYS A 1 155 ? 2.869 -6.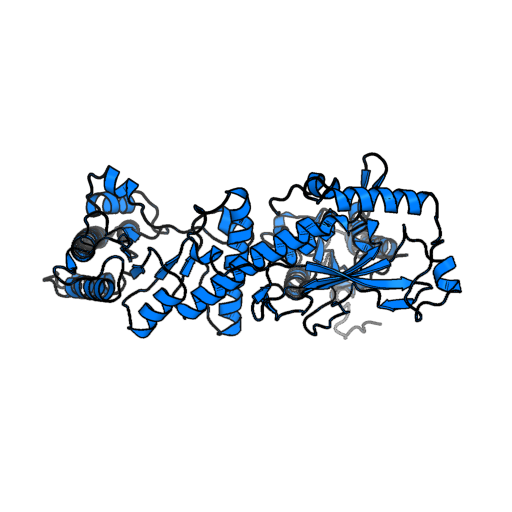817 14.484 1.00 97.88 155 LYS A N 1
ATOM 1236 C CA . LYS A 1 155 ? 3.633 -7.779 15.283 1.00 97.88 155 LYS A CA 1
ATOM 1237 C C . LYS A 1 155 ? 3.589 -7.456 16.772 1.00 97.88 155 LYS A C 1
ATOM 1239 O O . LYS A 1 155 ? 3.450 -8.384 17.561 1.00 97.88 155 LYS A O 1
ATOM 1244 N N . ALA A 1 156 ? 3.682 -6.181 17.148 1.00 98.00 156 ALA A N 1
ATOM 1245 C CA . ALA A 1 156 ? 3.536 -5.762 18.539 1.00 98.00 156 ALA A CA 1
ATOM 1246 C C . ALA A 1 156 ? 2.117 -6.011 19.072 1.00 98.00 156 ALA A C 1
ATOM 1248 O O . ALA A 1 156 ? 1.977 -6.402 20.223 1.00 98.00 156 ALA A O 1
ATOM 1249 N N . ALA A 1 157 ? 1.087 -5.825 18.240 1.00 98.06 157 ALA A N 1
ATOM 1250 C CA . ALA A 1 157 ? -0.318 -6.011 18.616 1.00 98.06 157 ALA A CA 1
ATOM 1251 C C . ALA A 1 157 ? -0.794 -7.479 18.589 1.00 98.06 157 ALA A C 1
ATOM 1253 O O . ALA A 1 157 ? -1.891 -7.788 19.060 1.00 98.06 157 ALA A O 1
ATOM 1254 N N . GLY A 1 158 ? -0.011 -8.392 18.008 1.00 96.75 158 GLY A N 1
ATOM 1255 C CA . GLY A 1 158 ? -0.394 -9.793 17.868 1.00 96.75 158 GLY A CA 1
ATOM 1256 C C . GLY A 1 158 ? -1.622 -9.962 16.969 1.00 96.75 158 GLY A C 1
ATOM 1257 O O . GLY A 1 158 ? -1.628 -9.539 15.814 1.00 96.75 158 GLY A O 1
ATOM 1258 N N . SER A 1 159 ? -2.676 -10.583 17.504 1.00 96.06 159 SER A N 1
ATOM 1259 C CA . SER A 1 159 ? -3.947 -10.818 16.800 1.00 96.06 159 SER A CA 1
ATOM 1260 C C . SER A 1 159 ? -4.908 -9.622 16.820 1.00 96.06 159 SER A C 1
ATOM 1262 O O . SER A 1 159 ? -5.941 -9.660 16.147 1.00 96.06 159 SER A O 1
ATOM 1264 N N . LYS A 1 160 ? -4.599 -8.561 17.578 1.00 97.44 160 LYS A N 1
ATOM 1265 C CA . LYS A 1 160 ? -5.452 -7.370 17.687 1.00 97.44 160 LYS A CA 1
ATOM 1266 C C . LYS A 1 160 ? -5.250 -6.460 16.471 1.00 97.44 160 LYS A C 1
ATOM 1268 O O . LYS A 1 160 ? -4.104 -6.136 16.150 1.00 97.44 160 LYS A O 1
ATOM 1273 N N . PRO A 1 161 ? -6.314 -6.021 15.778 1.00 96.69 161 PRO A N 1
ATOM 1274 C CA . PRO A 1 161 ? -6.155 -5.166 14.607 1.00 96.69 161 PRO A CA 1
ATOM 1275 C C . PRO A 1 161 ? -5.589 -3.784 14.960 1.00 96.69 161 PRO A C 1
ATOM 1277 O O . PRO A 1 161 ? -6.024 -3.142 15.922 1.00 96.69 161 PRO A O 1
ATOM 1280 N N . VAL A 1 162 ? -4.669 -3.298 14.125 1.00 97.38 162 VAL A N 1
ATOM 1281 C CA . VAL A 1 162 ? -4.124 -1.936 14.205 1.00 97.38 162 VAL A CA 1
ATOM 1282 C C . VAL A 1 162 ? -4.693 -1.093 13.064 1.00 97.38 162 VAL A C 1
ATOM 1284 O O . VAL A 1 162 ? -4.468 -1.387 11.889 1.00 97.38 162 VAL A O 1
ATOM 1287 N N . LEU A 1 163 ? -5.448 -0.047 13.395 1.00 95.25 163 LEU A N 1
ATOM 1288 C CA . LEU A 1 163 ? -6.079 0.852 12.433 1.00 95.25 163 LEU A CA 1
ATOM 1289 C C . LEU A 1 163 ? -5.045 1.805 11.822 1.00 95.25 163 LEU A C 1
ATOM 1291 O O . LEU A 1 163 ? -4.185 2.354 12.517 1.00 95.25 163 LEU A O 1
ATOM 1295 N N . PHE A 1 164 ? -5.163 2.028 10.514 1.00 96.69 164 PHE A N 1
ATOM 1296 C CA . PHE A 1 164 ? -4.289 2.897 9.733 1.00 96.69 164 PHE A CA 1
ATOM 1297 C C . PHE A 1 164 ? -4.835 4.331 9.673 1.00 96.69 164 PHE A C 1
ATOM 1299 O O . PHE A 1 164 ? -5.549 4.705 8.739 1.00 96.69 164 PHE A O 1
ATOM 1306 N N . PHE A 1 165 ? -4.487 5.161 10.667 1.00 95.31 165 PHE A N 1
ATOM 1307 C CA . PHE A 1 165 ? -4.890 6.574 10.762 1.00 95.31 165 PHE A CA 1
ATOM 1308 C C . PHE A 1 165 ? -3.817 7.628 10.403 1.00 95.31 165 PHE A C 1
ATOM 1310 O O . PHE A 1 165 ? -3.905 8.753 10.918 1.00 95.31 165 PHE A O 1
ATOM 1317 N N . PRO A 1 166 ? -2.829 7.372 9.516 1.00 95.12 166 PRO A N 1
ATOM 1318 C CA . PRO A 1 166 ? -1.798 8.363 9.259 1.00 95.12 166 PRO A CA 1
ATOM 1319 C C . PRO A 1 166 ? -2.140 9.384 8.160 1.00 95.12 166 PRO A C 1
ATOM 1321 O O . PRO A 1 166 ? -1.341 10.282 7.927 1.00 95.12 166 PRO A O 1
ATOM 1324 N N . ALA A 1 167 ? -3.305 9.293 7.497 1.00 94.75 167 ALA A N 1
ATOM 1325 C CA . ALA A 1 167 ? -3.651 10.106 6.316 1.00 94.75 167 ALA A CA 1
ATOM 1326 C C . ALA A 1 167 ? -3.470 11.625 6.500 1.00 94.75 167 ALA A C 1
ATOM 1328 O O . ALA A 1 167 ? -3.211 12.333 5.538 1.00 94.75 167 ALA A O 1
ATOM 1329 N N . ARG A 1 168 ? -3.618 12.123 7.732 1.00 93.31 168 ARG A N 1
ATOM 1330 C CA . ARG A 1 168 ? -3.487 13.546 8.076 1.00 93.31 168 ARG A CA 1
ATOM 1331 C C . ARG A 1 168 ? -2.040 14.039 8.221 1.00 93.31 168 ARG A C 1
ATOM 1333 O O . ARG A 1 168 ? -1.841 15.225 8.447 1.00 93.31 168 ARG A O 1
ATOM 1340 N N . PHE A 1 169 ? -1.056 13.141 8.172 1.00 94.31 169 PHE A N 1
ATOM 1341 C CA . PHE A 1 169 ? 0.367 13.454 8.352 1.00 94.31 169 PHE A CA 1
ATOM 1342 C C . PHE A 1 169 ? 1.145 13.446 7.029 1.00 94.31 169 PHE A C 1
ATOM 1344 O O . PHE A 1 169 ? 2.372 13.452 7.054 1.00 94.31 169 PHE A O 1
ATOM 1351 N N . ASP A 1 170 ? 0.451 13.385 5.891 1.00 94.00 170 ASP A N 1
ATOM 1352 C CA . ASP A 1 170 ? 1.069 13.388 4.566 1.00 94.00 170 ASP A CA 1
ATOM 1353 C C . ASP A 1 170 ? 0.132 14.010 3.515 1.00 94.00 170 ASP A C 1
ATOM 1355 O O . ASP A 1 170 ? -1.028 14.331 3.795 1.00 94.00 170 ASP A O 1
ATOM 1359 N N . LEU A 1 171 ? 0.647 14.197 2.301 1.00 95.50 171 LEU A N 1
ATOM 1360 C CA . LEU A 1 171 ? -0.094 14.740 1.173 1.00 95.50 171 LEU A CA 1
ATOM 1361 C C . LEU A 1 171 ? -1.227 13.794 0.737 1.00 95.50 171 LEU A C 1
ATOM 1363 O O . LEU A 1 171 ? -1.050 12.577 0.695 1.00 95.50 171 LEU A O 1
ATOM 1367 N N . PRO A 1 172 ? -2.390 14.319 0.307 1.00 95.69 172 PRO A N 1
ATOM 1368 C CA . PRO A 1 172 ? -3.502 13.480 -0.144 1.00 95.69 172 PRO A CA 1
ATOM 1369 C C . PRO A 1 172 ? -3.151 12.515 -1.285 1.00 95.69 172 PRO A C 1
ATOM 1371 O O . PRO A 1 172 ? -3.721 11.428 -1.371 1.00 95.69 172 PRO A O 1
ATOM 1374 N N . THR A 1 173 ? -2.199 12.893 -2.139 1.00 93.94 173 THR A N 1
ATOM 1375 C CA . THR A 1 173 ? -1.749 12.113 -3.299 1.00 93.94 173 THR A CA 1
ATOM 1376 C C . THR A 1 173 ? -1.035 10.813 -2.923 1.00 93.94 173 THR A C 1
ATOM 1378 O O . THR A 1 173 ? -1.012 9.889 -3.733 1.00 93.94 173 THR A O 1
ATOM 1381 N N . THR A 1 174 ? -0.506 10.683 -1.701 1.00 95.06 174 THR A N 1
ATOM 1382 C CA . THR A 1 174 ? 0.195 9.466 -1.254 1.00 95.06 174 THR A CA 1
ATOM 1383 C C . THR A 1 174 ? -0.742 8.419 -0.657 1.00 95.06 174 THR A C 1
ATOM 1385 O O . THR A 1 174 ? -0.371 7.249 -0.564 1.00 95.06 174 THR A O 1
ATOM 1388 N N . GLN A 1 175 ? -1.978 8.791 -0.297 1.00 96.31 175 GLN A N 1
ATOM 1389 C CA . GLN A 1 175 ? -2.876 7.937 0.490 1.00 96.31 175 GLN A CA 1
ATOM 1390 C C . GLN A 1 175 ? -3.131 6.563 -0.138 1.00 96.31 175 GLN A C 1
ATOM 1392 O O . GLN A 1 175 ? -3.203 5.574 0.590 1.00 96.31 175 GLN A O 1
ATOM 1397 N N . ALA A 1 176 ? -3.265 6.493 -1.465 1.00 95.25 176 ALA A N 1
ATOM 1398 C CA . ALA A 1 176 ? -3.486 5.234 -2.174 1.00 95.25 176 ALA A CA 1
ATOM 1399 C C . ALA A 1 176 ? -2.300 4.269 -2.015 1.00 95.25 176 ALA A C 1
ATOM 1401 O O . ALA A 1 176 ? -2.497 3.112 -1.640 1.00 95.25 176 ALA A O 1
ATOM 1402 N N . PHE A 1 177 ? -1.078 4.765 -2.226 1.00 96.56 177 PHE A N 1
ATOM 1403 C CA . PHE A 1 177 ? 0.160 3.998 -2.067 1.00 96.56 177 PHE A CA 1
ATOM 1404 C C . PHE A 1 177 ? 0.411 3.607 -0.610 1.00 96.56 177 PHE A C 1
ATOM 1406 O O . PHE A 1 177 ? 0.699 2.451 -0.313 1.00 96.56 177 PHE A O 1
ATOM 1413 N N . ASP A 1 178 ? 0.208 4.538 0.322 1.00 97.19 178 ASP A N 1
ATOM 1414 C CA . ASP A 1 178 ? 0.365 4.285 1.754 1.00 97.19 178 ASP A CA 1
ATOM 1415 C C . ASP A 1 178 ? -0.608 3.216 2.265 1.00 97.19 178 ASP A C 1
ATOM 1417 O O . ASP A 1 178 ? -0.232 2.337 3.043 1.00 97.19 178 ASP A O 1
ATOM 1421 N N . GLY A 1 179 ? -1.865 3.274 1.821 1.00 96.88 179 GLY A N 1
ATOM 1422 C CA . GLY A 1 179 ? -2.876 2.287 2.180 1.00 96.88 179 GLY A CA 1
ATOM 1423 C C . GLY A 1 179 ? -2.604 0.902 1.584 1.00 96.88 179 GLY A C 1
ATOM 1424 O O . GLY A 1 179 ? -2.811 -0.103 2.268 1.00 96.88 179 GLY A O 1
ATOM 1425 N N . TYR A 1 180 ? -2.079 0.836 0.356 1.00 96.38 180 TYR A N 1
ATOM 1426 C CA . TYR A 1 180 ? -1.599 -0.413 -0.244 1.00 96.38 180 TYR A CA 1
ATOM 1427 C C . TYR A 1 180 ? -0.410 -0.995 0.527 1.00 96.38 180 TYR A C 1
ATOM 1429 O O . TYR A 1 180 ? -0.424 -2.169 0.893 1.00 96.38 180 TYR A O 1
ATOM 1437 N N . ALA A 1 181 ? 0.576 -0.169 0.872 1.00 97.69 181 ALA A N 1
ATOM 1438 C CA . ALA A 1 181 ? 1.726 -0.603 1.653 1.00 97.69 181 ALA A CA 1
ATOM 1439 C C . ALA A 1 181 ? 1.329 -1.116 3.047 1.00 97.69 181 ALA A C 1
ATOM 1441 O O . ALA A 1 181 ? 1.822 -2.151 3.499 1.00 97.69 181 ALA A O 1
ATOM 1442 N N . TYR A 1 182 ? 0.380 -0.452 3.715 1.00 98.12 182 TYR A N 1
ATOM 1443 C CA . TYR A 1 182 ? -0.223 -0.961 4.950 1.00 98.12 182 TYR A CA 1
ATOM 1444 C C . TYR A 1 182 ? -0.863 -2.342 4.751 1.00 98.12 182 TYR A C 1
ATOM 1446 O O . TYR A 1 182 ? -0.593 -3.264 5.526 1.00 98.12 182 TYR A O 1
ATOM 1454 N N . PHE A 1 183 ? -1.665 -2.504 3.694 1.00 97.19 183 PHE A N 1
ATOM 1455 C CA . PHE A 1 183 ? -2.284 -3.781 3.345 1.00 97.19 183 PHE A CA 1
ATOM 1456 C C . PHE A 1 183 ? -1.236 -4.888 3.150 1.00 97.19 183 PHE A C 1
ATOM 1458 O O . PHE A 1 183 ? -1.400 -5.981 3.699 1.00 97.19 183 PHE A O 1
ATOM 1465 N N . VAL A 1 184 ? -0.143 -4.607 2.435 1.00 96.31 184 VAL A N 1
ATOM 1466 C CA . VAL A 1 184 ? 0.967 -5.551 2.224 1.00 96.31 184 VAL A CA 1
ATOM 1467 C C . VAL A 1 184 ? 1.644 -5.913 3.547 1.00 96.31 184 VAL A C 1
ATOM 1469 O O . VAL A 1 184 ? 1.891 -7.094 3.803 1.00 96.31 184 VAL A O 1
ATOM 1472 N N . GLY A 1 185 ? 1.896 -4.937 4.422 1.00 97.81 185 GLY A N 1
ATOM 1473 C CA . GLY A 1 185 ? 2.493 -5.171 5.740 1.00 97.81 185 GLY A CA 1
ATOM 1474 C C . GLY A 1 185 ? 1.647 -6.094 6.625 1.00 97.81 185 GLY A C 1
ATOM 1475 O O . GLY A 1 185 ? 2.155 -7.091 7.147 1.00 97.81 185 GLY A O 1
ATOM 1476 N N . VAL A 1 186 ? 0.341 -5.822 6.737 1.00 97.81 186 VAL A N 1
ATOM 1477 C CA . VAL A 1 186 ? -0.601 -6.658 7.508 1.00 97.81 186 VAL A CA 1
ATOM 1478 C C . VAL A 1 186 ? -0.772 -8.039 6.870 1.00 97.81 186 VAL A C 1
ATOM 1480 O O . VAL A 1 186 ? -0.742 -9.052 7.567 1.00 97.81 186 VAL A O 1
ATOM 1483 N N . SER A 1 187 ? -0.886 -8.115 5.543 1.00 95.31 187 SER A N 1
ATOM 1484 C CA . SER A 1 187 ? -1.014 -9.389 4.821 1.00 95.31 187 SER A CA 1
ATOM 1485 C C . SER A 1 187 ? 0.232 -10.261 4.973 1.00 95.31 187 SER A C 1
ATOM 1487 O O . SER A 1 187 ? 0.134 -11.478 5.139 1.00 95.31 187 SER A O 1
ATOM 1489 N N . THR A 1 188 ? 1.411 -9.641 4.985 1.00 96.00 188 THR A N 1
ATOM 1490 C CA . THR A 1 188 ? 2.677 -10.330 5.246 1.00 96.00 188 THR A CA 1
ATOM 1491 C C . THR A 1 188 ? 2.727 -10.859 6.673 1.00 96.00 188 THR A C 1
ATOM 1493 O O . THR A 1 188 ? 3.109 -12.011 6.879 1.00 96.00 188 THR A O 1
ATOM 1496 N N . TYR A 1 189 ? 2.276 -10.074 7.655 1.00 98.12 189 TYR A N 1
ATOM 1497 C CA . TYR A 1 189 ? 2.138 -10.551 9.029 1.00 98.12 189 TYR A CA 1
ATOM 1498 C C . TYR A 1 189 ? 1.191 -11.755 9.119 1.00 98.12 189 TYR A C 1
ATOM 1500 O O . TYR A 1 189 ? 1.575 -12.794 9.656 1.00 98.12 189 TYR A O 1
ATOM 1508 N N . ASN A 1 190 ? 0.007 -11.664 8.509 1.00 95.56 190 ASN A N 1
ATOM 1509 C CA . ASN A 1 190 ? -0.954 -12.764 8.439 1.00 95.56 190 ASN A CA 1
ATOM 1510 C C . ASN A 1 190 ? -0.333 -14.041 7.864 1.00 95.56 190 ASN A C 1
ATOM 1512 O O . ASN A 1 190 ? -0.454 -15.111 8.459 1.00 95.56 190 ASN A O 1
ATOM 1516 N N . ARG A 1 191 ? 0.389 -13.926 6.745 1.00 94.31 191 ARG A N 1
ATOM 1517 C CA . ARG A 1 191 ? 1.057 -15.057 6.091 1.00 94.31 191 ARG A CA 1
ATOM 1518 C C . ARG A 1 191 ? 2.146 -15.679 6.966 1.00 94.31 191 ARG A C 1
ATOM 1520 O O . ARG A 1 191 ? 2.182 -16.900 7.101 1.00 94.31 191 ARG A O 1
ATOM 1527 N N . LEU A 1 192 ? 3.023 -14.865 7.556 1.00 95.00 192 LEU A N 1
ATOM 1528 C CA . LEU A 1 192 ? 4.163 -15.351 8.344 1.00 95.00 192 LEU A CA 1
ATOM 1529 C C . LEU A 1 192 ? 3.751 -15.918 9.710 1.00 95.00 192 LEU A C 1
ATOM 1531 O O . LEU A 1 192 ? 4.393 -16.846 10.195 1.00 95.00 192 LEU A O 1
ATOM 1535 N N . HIS A 1 193 ? 2.671 -15.404 10.305 1.00 96.44 193 HIS A N 1
ATOM 1536 C CA . HIS A 1 193 ? 2.204 -15.789 11.646 1.00 96.44 193 HIS A CA 1
ATOM 1537 C C . HIS A 1 193 ? 0.903 -16.604 11.637 1.00 96.44 193 HIS A C 1
ATOM 1539 O O . HIS A 1 193 ? 0.339 -16.867 12.697 1.00 96.44 193 HIS A O 1
ATOM 1545 N N . ARG A 1 194 ? 0.430 -17.022 10.452 1.00 94.38 194 ARG A N 1
ATOM 1546 C CA . ARG A 1 194 ? -0.822 -17.779 10.239 1.00 94.38 194 ARG A CA 1
ATOM 1547 C C . ARG A 1 194 ? -2.042 -17.118 10.896 1.00 94.38 194 ARG A C 1
ATOM 1549 O O . ARG A 1 194 ? -2.873 -17.788 11.505 1.00 94.38 194 ARG A O 1
ATOM 1556 N N . GLN A 1 195 ? -2.131 -15.799 10.767 1.00 95.31 195 GLN A N 1
ATOM 1557 C CA . GLN A 1 195 ? -3.246 -14.985 11.256 1.00 95.31 195 GLN A CA 1
ATOM 1558 C C . GLN A 1 195 ? -4.203 -14.625 10.111 1.00 95.31 195 GLN A C 1
ATOM 1560 O O . GLN A 1 195 ? -3.892 -14.812 8.934 1.00 95.31 195 GLN A O 1
ATOM 1565 N N . ASN A 1 196 ? -5.375 -14.094 10.459 1.00 93.38 196 ASN A N 1
ATOM 1566 C CA . ASN A 1 196 ? -6.363 -13.592 9.502 1.00 93.38 196 ASN A CA 1
ATOM 1567 C C . ASN A 1 196 ? -6.936 -12.244 9.965 1.00 93.38 196 ASN A C 1
ATOM 1569 O O . ASN A 1 196 ? -8.140 -12.084 10.169 1.00 93.38 196 ASN A O 1
ATOM 1573 N N . ILE A 1 197 ? -6.043 -11.287 10.210 1.00 95.12 197 ILE A N 1
ATOM 1574 C CA . ILE A 1 197 ? -6.403 -9.941 10.652 1.00 95.12 197 ILE A CA 1
ATOM 1575 C C . ILE A 1 197 ? -6.893 -9.142 9.449 1.00 95.12 197 ILE A C 1
ATOM 1577 O O . ILE A 1 197 ? -6.200 -9.042 8.434 1.00 95.12 197 ILE A O 1
ATOM 1581 N N . ALA A 1 198 ? -8.085 -8.561 9.571 1.00 91.88 198 ALA A N 1
ATOM 1582 C CA . ALA A 1 198 ? -8.639 -7.681 8.554 1.00 91.88 198 ALA A CA 1
ATOM 1583 C C . ALA A 1 198 ? -7.872 -6.342 8.532 1.00 91.88 198 ALA A C 1
ATOM 1585 O O . ALA A 1 198 ? -7.794 -5.689 9.574 1.00 91.88 198 ALA A O 1
ATOM 1586 N N . PRO A 1 199 ? -7.348 -5.896 7.376 1.00 93.50 199 PRO A N 1
ATOM 1587 C CA . PRO A 1 199 ? -6.755 -4.567 7.240 1.00 93.50 199 PRO A CA 1
ATOM 1588 C C . PRO A 1 199 ? -7.824 -3.471 7.380 1.00 93.50 199 PRO A C 1
ATOM 1590 O O . PRO A 1 199 ? -8.888 -3.554 6.762 1.00 93.50 199 PRO A O 1
ATOM 1593 N N . LEU A 1 200 ? -7.549 -2.439 8.182 1.00 94.06 200 LEU A N 1
ATOM 1594 C CA . LEU A 1 200 ? -8.485 -1.356 8.507 1.00 94.06 200 LEU A CA 1
ATOM 1595 C C . LEU A 1 200 ? -7.861 0.011 8.201 1.00 94.06 200 LEU A C 1
ATOM 1597 O O . LEU A 1 200 ? -6.926 0.438 8.876 1.00 94.06 200 LEU A O 1
ATOM 1601 N N . VAL A 1 201 ? -8.414 0.720 7.216 1.00 95.88 201 VAL A N 1
ATOM 1602 C CA . VAL A 1 201 ? -7.942 2.045 6.773 1.00 95.88 201 VAL A CA 1
ATOM 1603 C C . VAL A 1 201 ? -8.985 3.134 7.021 1.00 95.88 201 VAL A C 1
ATOM 1605 O O . VAL A 1 201 ? -10.180 2.846 7.050 1.00 95.88 201 VAL A O 1
ATOM 1608 N N . ALA A 1 202 ? -8.547 4.381 7.205 1.00 94.31 202 ALA A N 1
ATOM 1609 C CA . ALA A 1 202 ? -9.421 5.513 7.529 1.00 94.31 202 ALA A CA 1
ATOM 1610 C C . ALA A 1 202 ? -10.129 6.133 6.321 1.00 94.31 202 ALA A C 1
ATOM 1612 O O . ALA A 1 202 ? -11.201 6.714 6.484 1.00 94.31 202 ALA A O 1
ATOM 1613 N N . THR A 1 203 ? -9.539 6.062 5.125 1.00 95.00 203 THR A N 1
ATOM 1614 C CA . THR A 1 203 ? -10.059 6.779 3.951 1.00 95.00 203 THR A CA 1
ATOM 1615 C C . THR A 1 203 ? -10.326 5.845 2.771 1.00 95.00 203 THR A C 1
ATOM 1617 O O . THR A 1 203 ? -9.639 4.833 2.607 1.00 95.00 203 THR A O 1
ATOM 1620 N N . PRO A 1 204 ? -11.307 6.164 1.904 1.00 94.69 204 PRO A N 1
ATOM 1621 C CA . PRO A 1 204 ? -11.523 5.405 0.673 1.00 94.69 204 PRO A CA 1
ATOM 1622 C C . PRO A 1 204 ? -10.289 5.387 -0.240 1.00 94.69 204 PRO A C 1
ATOM 1624 O O . PRO A 1 204 ? -10.014 4.372 -0.873 1.00 94.69 204 PRO A O 1
ATOM 1627 N N . ALA A 1 205 ? -9.508 6.474 -0.263 1.00 94.81 205 ALA A N 1
ATOM 1628 C CA . ALA A 1 205 ? -8.271 6.550 -1.037 1.00 94.81 205 ALA A CA 1
ATOM 1629 C C . ALA A 1 205 ? -7.258 5.479 -0.596 1.00 94.81 205 ALA A C 1
ATOM 1631 O O . ALA A 1 205 ? -6.735 4.762 -1.446 1.00 94.81 205 ALA A O 1
ATOM 1632 N N . GLN A 1 206 ? -7.069 5.281 0.714 1.00 96.44 206 GLN A N 1
ATOM 1633 C CA . GLN A 1 206 ? -6.202 4.227 1.265 1.00 96.44 206 GLN A CA 1
ATOM 1634 C C . GLN A 1 206 ? -6.662 2.799 0.916 1.00 96.44 206 GLN A C 1
ATOM 1636 O O . GLN A 1 206 ? -5.868 1.860 0.933 1.00 96.44 206 GLN A O 1
ATOM 1641 N N . ALA A 1 207 ? -7.943 2.605 0.608 1.00 93.38 207 ALA A N 1
ATOM 1642 C CA . ALA A 1 207 ? -8.492 1.301 0.247 1.00 93.38 207 ALA A CA 1
ATOM 1643 C C . ALA A 1 207 ? -8.427 0.996 -1.264 1.00 93.38 207 ALA A C 1
ATOM 1645 O O . ALA A 1 207 ? -8.639 -0.146 -1.680 1.00 93.38 207 ALA A O 1
ATOM 1646 N N . SER A 1 208 ? -8.164 2.018 -2.083 1.00 89.19 208 SER A N 1
ATOM 1647 C CA . SER A 1 208 ? -8.458 2.010 -3.521 1.00 89.19 208 SER A CA 1
ATOM 1648 C C . SER A 1 208 ? -7.649 1.004 -4.346 1.00 89.19 208 SER A C 1
ATOM 1650 O O . SER A 1 208 ? -8.154 0.512 -5.351 1.00 89.19 208 SER A O 1
ATOM 1652 N N . LEU A 1 209 ? -6.429 0.659 -3.921 1.00 85.19 209 LEU A N 1
ATOM 1653 C CA . LEU A 1 209 ? -5.530 -0.221 -4.681 1.00 85.19 209 LEU A CA 1
ATOM 1654 C C . LEU A 1 209 ? -5.654 -1.714 -4.333 1.00 85.19 209 LEU A C 1
ATOM 1656 O O . LEU A 1 209 ? -5.066 -2.545 -5.017 1.00 85.19 209 LEU A O 1
ATOM 1660 N N . TRP A 1 210 ? -6.421 -2.083 -3.301 1.00 81.12 210 TRP A N 1
ATOM 1661 C CA . TRP A 1 210 ? -6.571 -3.485 -2.869 1.00 81.12 210 TRP A CA 1
ATOM 1662 C C . TRP A 1 210 ? -8.031 -3.925 -2.671 1.00 81.12 210 TRP A C 1
ATOM 1664 O O . TRP A 1 210 ? -8.291 -5.044 -2.229 1.00 81.12 210 TRP A O 1
ATOM 1674 N N . GLY A 1 211 ? -8.997 -3.069 -3.026 1.00 76.12 211 GLY A N 1
ATOM 1675 C CA . GLY A 1 211 ? -10.430 -3.383 -2.953 1.00 76.12 211 GLY A CA 1
ATOM 1676 C C . GLY A 1 211 ? -10.992 -3.404 -1.528 1.00 76.12 211 GLY A C 1
ATOM 1677 O O . GLY A 1 211 ? -12.011 -4.049 -1.274 1.00 76.12 211 GLY A O 1
ATOM 1678 N N . GLY A 1 212 ? -10.321 -2.726 -0.595 1.00 84.75 212 GLY A N 1
ATOM 1679 C CA . GLY A 1 212 ? -10.760 -2.606 0.790 1.00 84.75 212 GLY A CA 1
ATOM 1680 C C . GLY A 1 212 ? -11.953 -1.669 0.974 1.00 84.75 212 GLY A C 1
ATOM 1681 O O . GLY A 1 212 ? -12.453 -1.049 0.034 1.00 84.75 212 GLY A O 1
ATOM 1682 N N . LYS A 1 213 ? -12.378 -1.502 2.228 1.00 88.25 213 LYS A N 1
ATOM 1683 C CA . LYS A 1 213 ? -13.328 -0.456 2.624 1.00 88.25 213 LYS A CA 1
ATOM 1684 C C . LYS A 1 213 ? -12.743 0.376 3.752 1.00 88.25 213 LYS A C 1
ATOM 1686 O O . LYS A 1 213 ? -12.122 -0.159 4.668 1.00 88.25 213 LYS A O 1
ATOM 1691 N N . ALA A 1 214 ? -12.973 1.680 3.678 1.00 91.25 214 ALA A N 1
ATOM 1692 C CA . ALA A 1 214 ? -12.645 2.584 4.763 1.00 91.25 214 ALA A CA 1
ATOM 1693 C C . ALA A 1 214 ? -13.540 2.316 5.979 1.00 91.25 214 ALA A C 1
ATOM 1695 O O . ALA A 1 214 ? -14.711 1.961 5.840 1.00 91.25 214 ALA A O 1
ATOM 1696 N N . THR A 1 215 ? -12.987 2.520 7.168 1.00 86.00 215 THR A N 1
ATOM 1697 C CA . THR A 1 215 ? -13.693 2.466 8.446 1.00 86.00 215 THR A CA 1
ATOM 1698 C C . THR A 1 215 ? -13.328 3.690 9.278 1.00 86.00 215 THR A C 1
ATOM 1700 O O . THR A 1 215 ? -12.244 4.249 9.140 1.00 86.00 215 THR A O 1
ATOM 1703 N N . GLY A 1 216 ? -14.212 4.095 10.184 1.00 80.44 216 GLY A N 1
ATOM 1704 C CA . GLY A 1 216 ? -13.973 5.228 11.070 1.00 80.44 216 GLY A CA 1
ATOM 1705 C C . GLY A 1 216 ? -14.697 5.083 12.401 1.00 80.44 216 GLY A C 1
ATOM 1706 O O . GLY A 1 216 ? -15.537 4.201 12.575 1.00 80.44 216 GLY A O 1
ATOM 1707 N N . THR A 1 217 ? -14.338 5.953 13.338 1.00 83.44 217 THR A N 1
ATOM 1708 C CA . THR A 1 217 ? -15.067 6.184 14.593 1.00 83.44 217 THR A CA 1
ATOM 1709 C C . THR A 1 217 ? -15.764 7.544 14.523 1.00 83.44 217 THR A C 1
ATOM 1711 O O . THR A 1 217 ? -15.784 8.180 13.469 1.00 83.44 217 THR A O 1
ATOM 1714 N N . THR A 1 218 ? -16.287 8.037 15.644 1.00 91.69 218 THR A N 1
ATOM 1715 C CA . THR A 1 218 ? -16.633 9.457 15.774 1.00 91.69 218 THR A CA 1
ATOM 1716 C C . THR A 1 218 ? -15.398 10.322 16.043 1.00 91.69 218 THR A C 1
ATOM 1718 O O . THR A 1 218 ? -14.331 9.814 16.402 1.00 91.69 218 THR A O 1
ATOM 1721 N N . ALA A 1 219 ? -15.536 11.628 15.804 1.00 93.38 219 ALA A N 1
ATOM 1722 C CA . ALA A 1 219 ? -14.511 12.644 16.032 1.00 93.38 219 ALA A CA 1
ATOM 1723 C C . ALA A 1 219 ? -14.946 13.597 17.153 1.00 93.38 219 ALA A C 1
ATOM 1725 O O . ALA A 1 219 ? -16.144 13.839 17.311 1.00 93.38 219 ALA A O 1
ATOM 1726 N N . HIS A 1 220 ? -13.992 14.210 17.863 1.00 95.12 220 HIS A N 1
ATOM 1727 C CA . HIS A 1 220 ? -14.298 15.176 18.928 1.00 95.12 220 HIS A CA 1
ATOM 1728 C C . HIS A 1 220 ? -15.195 16.316 18.448 1.00 95.12 220 HIS A C 1
ATOM 1730 O O . HIS A 1 220 ? -16.104 16.711 19.166 1.00 95.12 220 HIS A O 1
ATOM 1736 N N . ALA A 1 221 ? -15.000 16.797 17.215 1.00 96.44 221 ALA A N 1
ATOM 1737 C CA . ALA A 1 221 ? -15.818 17.861 16.637 1.00 96.44 221 ALA A CA 1
ATOM 1738 C C . ALA A 1 221 ? -17.322 17.533 16.660 1.00 96.44 221 ALA A C 1
ATOM 1740 O O . ALA A 1 221 ? -18.121 18.403 16.989 1.00 96.44 221 ALA A O 1
ATOM 1741 N N . LEU A 1 222 ? -17.706 16.274 16.404 1.00 96.38 222 LEU A N 1
ATOM 1742 C CA . LEU A 1 222 ? -19.103 15.847 16.515 1.00 96.38 222 LEU A CA 1
ATOM 1743 C C . LEU A 1 222 ? -19.602 15.992 17.955 1.00 96.38 222 LEU A C 1
ATOM 1745 O O . LEU A 1 222 ? -20.669 16.547 18.175 1.00 96.38 222 LEU A O 1
ATOM 1749 N N . VAL A 1 223 ? -18.827 15.530 18.936 1.00 97.25 223 VAL A N 1
ATOM 1750 C CA . VAL A 1 223 ? -19.192 15.635 20.358 1.00 97.25 223 VAL A CA 1
ATOM 1751 C C . VAL A 1 223 ? -19.316 17.105 20.783 1.00 97.25 223 VAL A C 1
ATOM 1753 O O . VAL A 1 223 ? -20.226 17.461 21.529 1.00 97.25 223 VAL A O 1
ATOM 1756 N N . MET A 1 224 ? -18.473 17.992 20.245 1.00 97.88 224 MET A N 1
ATOM 1757 C CA . MET A 1 224 ? -18.578 19.437 20.481 1.00 97.88 224 MET A CA 1
ATOM 1758 C C . MET A 1 224 ? -19.852 20.046 19.878 1.00 97.88 224 MET A C 1
ATOM 1760 O O . MET A 1 224 ? -20.458 20.909 20.511 1.00 97.88 224 MET A O 1
ATOM 1764 N N . CYS A 1 225 ? -20.319 19.575 18.713 1.00 98.12 225 CYS A N 1
ATOM 1765 C CA . CYS A 1 225 ? -21.605 20.003 18.141 1.00 98.12 225 CYS A CA 1
ATOM 1766 C C . CYS A 1 225 ? -22.805 19.662 19.041 1.00 98.12 225 CYS A C 1
ATOM 1768 O O . CYS A 1 225 ? -23.840 20.314 18.943 1.00 98.12 225 CYS A O 1
ATOM 1770 N N . PHE A 1 226 ? -22.658 18.678 19.930 1.00 98.12 226 PHE A N 1
ATOM 1771 C CA . PHE A 1 226 ? -23.649 18.298 20.939 1.00 98.12 226 PHE A CA 1
ATOM 1772 C C . PHE A 1 226 ? -23.280 18.829 22.331 1.00 98.12 226 PHE A C 1
ATOM 1774 O O . PHE A 1 226 ? -23.629 18.230 23.342 1.00 98.12 226 PHE A O 1
ATOM 1781 N N . LEU A 1 227 ? -22.556 19.953 22.397 1.00 97.75 227 LEU A N 1
ATOM 1782 C CA . LEU A 1 227 ? -22.202 20.638 23.647 1.00 97.75 227 LEU A CA 1
ATOM 1783 C C . LEU A 1 227 ? -21.488 19.722 24.651 1.00 97.75 227 LEU A C 1
ATOM 1785 O O . LEU A 1 227 ? -21.713 19.800 25.856 1.00 97.75 227 LEU A O 1
ATOM 1789 N N . ARG A 1 228 ? -20.598 18.871 24.128 1.00 97.00 228 ARG A N 1
ATOM 1790 C CA . ARG A 1 228 ? -19.834 17.859 24.870 1.00 97.00 228 ARG A CA 1
ATOM 1791 C C . ARG A 1 228 ? -20.661 16.677 25.391 1.00 97.00 228 ARG A C 1
ATOM 1793 O O . ARG A 1 228 ? -20.127 15.850 26.127 1.00 97.00 228 ARG A O 1
ATOM 1800 N N . ASP A 1 229 ? -21.919 16.534 24.982 1.00 98.06 229 ASP A N 1
ATOM 1801 C CA . ASP A 1 229 ? -22.719 15.350 25.289 1.00 98.06 229 ASP A CA 1
ATOM 1802 C C . ASP A 1 229 ? -22.430 14.215 24.292 1.00 98.06 229 ASP A C 1
ATOM 1804 O O . ASP A 1 229 ? -23.038 14.090 23.223 1.00 98.06 229 ASP A O 1
ATOM 1808 N N . THR A 1 230 ? -21.486 13.350 24.671 1.00 97.81 230 THR A N 1
ATOM 1809 C CA . THR A 1 230 ? -21.130 12.138 23.920 1.00 97.81 230 THR A CA 1
ATOM 1810 C C . THR A 1 230 ? -22.339 11.217 23.715 1.00 97.81 230 THR A C 1
ATOM 1812 O O . THR A 1 230 ? -22.460 10.581 22.668 1.00 97.81 230 THR A O 1
ATOM 1815 N N . THR A 1 231 ? -23.256 11.144 24.683 1.00 98.44 231 THR A N 1
ATOM 1816 C CA . THR A 1 231 ? -24.410 10.237 24.628 1.00 98.44 231 THR A CA 1
ATOM 1817 C C . THR A 1 231 ? -25.431 10.724 23.613 1.00 98.44 231 THR A C 1
ATOM 1819 O O . THR A 1 231 ? -25.820 9.954 22.733 1.00 98.44 231 THR A O 1
ATOM 1822 N N . ALA A 1 232 ? -25.804 12.003 23.671 1.00 98.44 232 ALA A N 1
ATOM 1823 C CA . ALA A 1 232 ? -26.725 12.606 22.712 1.00 98.44 232 ALA A CA 1
ATOM 1824 C C . ALA A 1 232 ? -26.195 12.499 21.272 1.00 98.44 232 ALA A C 1
ATOM 1826 O O . ALA A 1 232 ? -26.915 12.042 20.381 1.00 98.44 232 ALA A O 1
ATOM 1827 N N . ALA A 1 233 ? -24.912 12.820 21.058 1.00 98.31 233 ALA A N 1
ATOM 1828 C CA . ALA A 1 233 ? -24.272 12.696 19.749 1.00 98.31 233 ALA A CA 1
ATOM 1829 C C . ALA A 1 233 ? -24.347 11.262 19.201 1.00 98.31 233 ALA A C 1
ATOM 1831 O O . ALA A 1 233 ? -24.691 11.035 18.037 1.00 98.31 233 ALA A O 1
ATOM 1832 N N . MET A 1 234 ? -24.034 10.276 20.045 1.00 98.31 234 MET A N 1
ATOM 1833 C CA . MET A 1 234 ? -24.012 8.875 19.640 1.00 98.31 234 MET A CA 1
ATOM 1834 C C . MET A 1 234 ? -25.417 8.308 19.404 1.00 98.31 234 MET A C 1
ATOM 1836 O O . MET A 1 234 ? -25.583 7.500 18.491 1.00 98.31 234 MET A O 1
ATOM 1840 N N . LEU A 1 235 ? -26.434 8.732 20.161 1.00 98.44 235 LEU A N 1
ATOM 1841 C CA . LEU A 1 235 ? -27.823 8.316 19.933 1.00 98.44 235 LEU A CA 1
ATOM 1842 C C . LEU A 1 235 ? -28.354 8.812 18.582 1.00 98.44 235 LEU A C 1
ATOM 1844 O O . LEU A 1 235 ? -28.977 8.038 17.851 1.00 98.44 235 LEU A O 1
ATOM 1848 N N . GLU A 1 236 ? -28.059 10.058 18.205 1.00 98.06 236 GLU A N 1
ATOM 1849 C CA . GLU A 1 236 ? -28.430 10.581 16.884 1.00 98.06 236 GLU A CA 1
ATOM 1850 C C . GLU A 1 236 ? -27.642 9.901 15.756 1.00 98.06 236 GLU A C 1
ATOM 1852 O O . GLU A 1 236 ? -28.220 9.536 14.728 1.00 98.06 236 GLU A O 1
ATOM 1857 N N . PHE A 1 237 ? -26.350 9.620 15.972 1.00 97.25 237 PHE A N 1
ATOM 1858 C CA . PHE A 1 237 ? -25.556 8.807 15.046 1.00 97.25 237 PHE A CA 1
ATOM 1859 C C . PHE A 1 237 ? -26.191 7.422 14.847 1.00 97.25 237 PHE A C 1
ATOM 1861 O O . PHE A 1 237 ? -26.329 6.942 13.718 1.00 97.25 237 PHE A O 1
ATOM 1868 N N . ALA A 1 238 ? -26.596 6.763 15.937 1.00 97.38 238 ALA A N 1
ATOM 1869 C CA . ALA A 1 238 ? -27.281 5.478 15.899 1.00 97.38 238 ALA A CA 1
ATOM 1870 C C . ALA A 1 238 ? -28.583 5.559 15.100 1.00 97.38 238 ALA A C 1
ATOM 1872 O O . ALA A 1 238 ? -28.752 4.789 14.161 1.00 97.38 238 ALA A O 1
ATOM 1873 N N . ARG A 1 239 ? -29.441 6.540 15.381 1.00 96.75 239 ARG A N 1
ATOM 1874 C CA . ARG A 1 239 ? -30.736 6.705 14.711 1.00 96.75 239 ARG A CA 1
ATOM 1875 C C . ARG A 1 239 ? -30.624 6.882 13.191 1.00 96.75 239 ARG A C 1
ATOM 1877 O O . ARG A 1 239 ? -31.454 6.344 12.457 1.00 96.75 239 ARG A O 1
ATOM 1884 N N . LEU A 1 240 ? -29.630 7.642 12.725 1.00 96.12 240 LEU A N 1
ATOM 1885 C CA . LEU A 1 240 ? -29.545 8.094 11.331 1.00 96.12 240 LEU A CA 1
ATOM 1886 C C . LEU A 1 240 ? -28.693 7.203 10.420 1.00 96.12 240 LEU A C 1
ATOM 1888 O O . LEU A 1 240 ? -29.025 7.050 9.246 1.00 96.12 240 LEU A O 1
ATOM 1892 N N . MET A 1 241 ? -27.607 6.614 10.924 1.00 95.19 241 MET A N 1
ATOM 1893 C CA . MET A 1 241 ? -26.687 5.842 10.079 1.00 95.19 241 MET A CA 1
ATOM 1894 C C . MET A 1 241 ? -27.189 4.400 9.848 1.00 95.19 241 MET A C 1
ATOM 1896 O O . MET A 1 241 ? -27.890 3.834 10.693 1.00 95.19 241 MET A O 1
ATOM 1900 N N . PRO A 1 242 ? -26.834 3.743 8.732 1.00 93.12 242 PRO A N 1
ATOM 1901 C CA . PRO A 1 242 ? -27.218 2.352 8.493 1.00 93.12 242 PRO A CA 1
ATOM 1902 C C . PRO A 1 242 ? -26.469 1.400 9.448 1.00 93.12 242 PRO A C 1
ATOM 1904 O O . PRO A 1 242 ? -25.379 1.743 9.910 1.00 93.12 242 PRO A O 1
ATOM 1907 N N . PRO A 1 243 ? -27.037 0.233 9.811 1.00 90.81 243 PRO A N 1
ATOM 1908 C CA . PRO A 1 243 ? -26.508 -0.640 10.871 1.00 90.81 243 PRO A CA 1
ATOM 1909 C C . PRO A 1 243 ? -25.132 -1.260 10.568 1.00 90.81 243 PRO A C 1
ATOM 1911 O O . PRO A 1 243 ? -24.437 -1.685 11.485 1.00 90.81 243 PRO A O 1
ATOM 1914 N N . ASP A 1 244 ? -24.701 -1.283 9.306 1.00 90.06 244 ASP A N 1
ATOM 1915 C CA . ASP A 1 244 ? -23.375 -1.758 8.894 1.00 90.06 244 ASP A CA 1
ATOM 1916 C C . ASP A 1 244 ? -22.236 -0.781 9.251 1.00 90.06 244 ASP A C 1
ATOM 1918 O O . ASP A 1 244 ? -21.070 -1.180 9.316 1.00 90.06 244 ASP A O 1
ATOM 1922 N N . VAL A 1 245 ? -22.556 0.484 9.552 1.00 92.19 245 VAL A N 1
ATOM 1923 C CA . VAL A 1 245 ? -21.595 1.462 10.081 1.00 92.19 245 VAL A CA 1
ATOM 1924 C C . VAL A 1 245 ? -21.396 1.226 11.579 1.00 92.19 245 VAL A C 1
ATOM 1926 O O . VAL A 1 245 ? -22.294 1.430 12.390 1.00 92.19 245 VAL A O 1
ATOM 1929 N N . LYS A 1 246 ? -20.198 0.821 11.993 1.00 93.62 246 LYS A N 1
ATOM 1930 C CA . LYS A 1 246 ? -19.909 0.532 13.408 1.00 93.62 246 LYS A CA 1
ATOM 1931 C C . LYS A 1 246 ? -20.025 1.786 14.282 1.00 93.62 246 LYS A C 1
ATOM 1933 O O . LYS A 1 246 ? -19.454 2.826 13.963 1.00 93.62 246 LYS A O 1
ATOM 1938 N N . ARG A 1 247 ? -20.715 1.677 15.423 1.00 96.69 247 ARG A N 1
ATOM 1939 C CA . ARG A 1 247 ? -20.821 2.756 16.422 1.00 96.69 247 ARG A CA 1
ATOM 1940 C C . ARG A 1 247 ? -19.674 2.661 17.416 1.00 96.69 247 ARG A C 1
ATOM 1942 O O . ARG A 1 247 ? -19.699 1.808 18.299 1.00 96.69 247 ARG A O 1
ATOM 1949 N N . VAL A 1 248 ? -18.685 3.537 17.265 1.00 97.38 248 VAL A N 1
ATOM 1950 C CA . VAL A 1 248 ? -17.561 3.658 18.201 1.00 97.38 248 VAL A CA 1
ATOM 1951 C C . VAL A 1 248 ? -17.591 5.041 18.835 1.00 97.38 248 VAL A C 1
ATOM 1953 O O . VAL A 1 248 ? -17.361 6.027 18.135 1.00 97.38 248 VAL A O 1
ATOM 1956 N N . ALA A 1 249 ? -17.902 5.106 20.129 1.00 98.00 249 ALA A N 1
ATOM 1957 C CA . ALA A 1 249 ? -18.038 6.361 20.867 1.00 98.00 249 ALA A CA 1
ATOM 1958 C C . ALA A 1 249 ? -16.678 6.887 21.334 1.00 98.00 249 ALA A C 1
ATOM 1960 O O . ALA A 1 249 ? -15.905 6.132 21.913 1.00 98.00 249 ALA A O 1
ATOM 1961 N N . LEU A 1 250 ? -16.392 8.167 21.108 1.00 97.25 250 LEU A N 1
ATOM 1962 C CA . LEU A 1 250 ? -15.174 8.828 21.577 1.00 97.25 250 LEU A CA 1
ATOM 1963 C C . LEU A 1 250 ? -15.417 9.412 22.977 1.00 97.25 250 LEU A C 1
ATOM 1965 O O . LEU A 1 250 ? -16.219 10.334 23.116 1.00 97.25 250 LEU A O 1
ATOM 1969 N N . VAL A 1 251 ? -14.789 8.840 24.006 1.00 97.81 251 VAL A N 1
ATOM 1970 C CA . VAL A 1 251 ? -15.219 9.010 25.414 1.00 97.81 251 VAL A CA 1
ATOM 1971 C C . VAL A 1 251 ? -14.328 9.927 26.254 1.00 97.81 251 VAL A C 1
ATOM 1973 O O . VAL A 1 251 ? -14.626 10.182 27.412 1.00 97.81 251 VAL A O 1
ATOM 1976 N N . ASP A 1 252 ? -13.256 10.469 25.687 1.00 96.81 252 ASP A N 1
ATOM 1977 C CA . ASP A 1 252 ? -12.297 11.330 26.387 1.00 96.81 252 ASP A CA 1
ATOM 1978 C C . ASP A 1 252 ? -12.603 12.836 26.257 1.00 96.81 252 ASP A C 1
ATOM 1980 O O . ASP A 1 252 ? -11.947 13.660 26.888 1.00 96.81 252 ASP A O 1
ATOM 1984 N N . SER A 1 253 ? -13.653 13.221 25.517 1.00 95.56 253 SER A N 1
ATOM 1985 C CA . SER A 1 253 ? -14.050 14.631 25.302 1.00 95.56 253 SER A CA 1
ATOM 1986 C C . SER A 1 253 ? -14.366 15.401 26.598 1.00 95.56 253 SER A C 1
ATOM 1988 O O . SER A 1 253 ? -14.314 16.634 26.628 1.00 95.56 253 SER A O 1
ATOM 1990 N N . ASN A 1 254 ? -14.710 14.686 27.671 1.00 96.19 254 ASN A N 1
ATOM 1991 C CA . ASN A 1 254 ? -14.973 15.253 28.994 1.00 96.19 254 ASN A CA 1
ATOM 1992 C C . ASN A 1 254 ? -13.894 14.945 30.033 1.00 96.19 254 ASN A C 1
ATOM 1994 O O . ASN A 1 254 ? -14.084 15.271 31.201 1.00 96.19 254 ASN A O 1
ATOM 1998 N N . ASN A 1 255 ? -12.768 14.364 29.610 1.00 96.56 255 ASN A N 1
ATOM 1999 C CA . ASN A 1 255 ? -11.711 13.870 30.491 1.00 96.56 255 ASN A CA 1
ATOM 2000 C C . ASN A 1 255 ? -12.197 12.835 31.530 1.00 96.56 255 ASN A C 1
ATOM 2002 O O . ASN A 1 255 ? -11.614 12.713 32.602 1.00 96.56 255 ASN A O 1
ATOM 2006 N N . ASP A 1 256 ? -13.284 12.120 31.233 1.00 97.38 256 ASP A N 1
ATOM 2007 C CA . ASP A 1 256 ? -13.839 11.049 32.064 1.00 97.38 256 ASP A CA 1
ATOM 2008 C C . ASP A 1 256 ? -14.231 9.869 31.167 1.00 97.38 256 ASP A C 1
ATOM 2010 O O . ASP A 1 256 ? -15.410 9.616 30.894 1.00 97.38 256 ASP A O 1
ATOM 2014 N N . CYS A 1 257 ? -13.219 9.150 30.670 1.00 98.12 257 CYS A N 1
ATOM 2015 C CA . CYS A 1 257 ? -13.433 8.027 29.757 1.00 98.12 257 CYS A CA 1
ATOM 2016 C C . CYS A 1 257 ? -14.345 6.956 30.358 1.00 98.12 257 CYS A C 1
ATOM 2018 O O . CYS A 1 257 ? -15.132 6.338 29.638 1.00 98.12 257 CYS A O 1
ATOM 2020 N N . VAL A 1 258 ? -14.230 6.700 31.664 1.00 98.50 258 VAL A N 1
ATOM 2021 C CA . VAL A 1 258 ? -15.020 5.673 32.351 1.00 98.50 258 VAL A CA 1
ATOM 2022 C C . VAL A 1 258 ? -16.480 6.106 32.453 1.00 98.50 258 VAL A C 1
ATOM 2024 O O . VAL A 1 258 ? -17.365 5.340 32.057 1.00 98.50 258 VAL A O 1
ATOM 2027 N N . GLY A 1 259 ? -16.744 7.323 32.932 1.00 98.31 259 GLY A N 1
ATOM 2028 C CA . GLY A 1 259 ? -18.100 7.839 33.078 1.00 98.31 259 GLY A CA 1
ATOM 2029 C C . GLY A 1 259 ? -18.823 7.970 31.742 1.00 98.31 259 GLY A C 1
ATOM 2030 O O . GLY A 1 259 ? -19.958 7.505 31.615 1.00 98.31 259 GLY A O 1
ATOM 2031 N N . ASP A 1 260 ? -18.173 8.522 30.717 1.00 98.44 260 ASP A N 1
ATOM 2032 C CA . ASP A 1 260 ? -18.792 8.666 29.396 1.00 98.44 260 ASP A CA 1
ATOM 2033 C C . ASP A 1 260 ? -18.997 7.317 28.692 1.00 98.44 260 ASP A C 1
ATOM 2035 O O . ASP A 1 260 ? -20.029 7.122 28.045 1.00 98.44 260 ASP A O 1
ATOM 2039 N N . SER A 1 261 ? -18.104 6.337 28.893 1.00 98.62 261 SER A N 1
ATOM 2040 C CA . SER A 1 261 ? -18.331 4.961 28.419 1.00 98.62 261 SER A CA 1
ATOM 2041 C C . SER A 1 261 ? -19.603 4.358 29.013 1.00 98.62 261 SER A C 1
ATOM 2043 O O . SER A 1 261 ? -20.406 3.765 28.292 1.00 98.62 261 SER A O 1
ATOM 2045 N N . VAL A 1 262 ? -19.804 4.527 30.324 1.00 98.69 262 VAL A N 1
ATOM 2046 C CA . VAL A 1 262 ? -20.976 4.002 31.034 1.00 98.69 262 VAL A CA 1
ATOM 2047 C C . VAL A 1 262 ? -22.265 4.671 30.558 1.00 98.69 262 VAL A C 1
ATOM 2049 O O . VAL A 1 262 ? -23.227 3.965 30.245 1.00 98.69 262 VAL A O 1
ATOM 2052 N N . LYS A 1 263 ? -22.291 6.008 30.464 1.00 98.62 263 LYS A N 1
ATOM 2053 C CA . LYS A 1 263 ? -23.479 6.767 30.028 1.00 98.62 263 LYS A CA 1
ATOM 2054 C C . LYS A 1 263 ? -23.936 6.344 28.630 1.00 98.62 263 LYS A C 1
ATOM 2056 O O . LYS A 1 263 ? -25.106 6.010 28.444 1.00 98.62 263 LYS A O 1
ATOM 2061 N N . VAL A 1 264 ? -23.005 6.285 27.673 1.00 98.56 264 VAL A N 1
ATOM 2062 C CA . VAL A 1 264 ? -23.314 5.909 26.285 1.00 98.56 264 VAL A CA 1
ATOM 2063 C C . VAL A 1 264 ? -23.796 4.461 26.209 1.00 98.56 264 VAL A C 1
ATOM 2065 O O . VAL A 1 264 ? -24.809 4.187 25.566 1.00 98.56 264 VAL A O 1
ATOM 2068 N N . ALA A 1 265 ? -23.099 3.529 26.870 1.00 98.69 265 ALA A N 1
ATOM 2069 C CA . ALA A 1 265 ? -23.444 2.110 26.833 1.00 98.69 265 ALA A CA 1
ATOM 2070 C C . ALA A 1 265 ? -24.850 1.838 27.388 1.00 98.69 265 ALA A C 1
ATOM 2072 O O . ALA A 1 265 ? -25.604 1.072 26.785 1.00 98.69 265 ALA A O 1
ATOM 2073 N N . LEU A 1 266 ? -25.214 2.487 28.498 1.00 98.38 266 LEU A N 1
ATOM 2074 C CA . LEU A 1 266 ? -26.544 2.381 29.097 1.00 98.38 266 LEU A CA 1
ATOM 2075 C C . LEU A 1 266 ? -27.637 2.911 28.170 1.00 98.38 266 LEU A C 1
ATOM 2077 O O . LEU A 1 266 ? -28.576 2.179 27.868 1.00 98.38 266 LEU A O 1
ATOM 2081 N N . ALA A 1 267 ? -27.484 4.139 27.670 1.00 98.50 267 ALA A N 1
ATOM 2082 C CA . ALA A 1 267 ? -28.484 4.760 26.806 1.00 98.50 267 ALA A CA 1
ATOM 2083 C C . ALA A 1 267 ? -28.704 3.962 25.508 1.00 98.50 267 ALA A C 1
ATOM 2085 O O . ALA A 1 267 ? -29.833 3.808 25.037 1.00 98.50 267 ALA A O 1
ATOM 2086 N N . PHE A 1 268 ? -27.629 3.404 24.944 1.00 98.56 268 PHE A N 1
ATOM 2087 C CA . PHE A 1 268 ? -27.718 2.513 23.790 1.00 98.56 268 PHE A CA 1
ATOM 2088 C C . PHE A 1 268 ? -28.472 1.224 24.118 1.00 98.56 268 PHE A C 1
ATOM 2090 O O . PHE A 1 268 ? -29.361 0.837 23.362 1.00 98.56 268 PHE A O 1
ATOM 2097 N N . PHE A 1 269 ? -28.148 0.573 25.238 1.00 98.31 269 PHE A N 1
ATOM 2098 C CA . PHE A 1 269 ? -28.788 -0.680 25.631 1.00 98.31 269 PHE A CA 1
ATOM 2099 C C . PHE A 1 269 ? -30.285 -0.50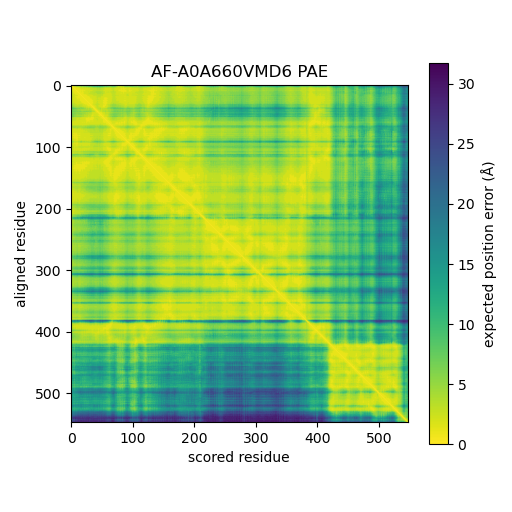7 25.917 1.00 98.31 269 PHE A C 1
ATOM 2101 O O . PHE A 1 269 ? -31.099 -1.301 25.451 1.00 98.31 269 PHE A O 1
ATOM 2108 N N . GLU A 1 270 ? -30.669 0.562 26.614 1.00 96.88 270 GLU A N 1
ATOM 2109 C CA . GLU A 1 270 ? -32.076 0.890 26.869 1.00 96.88 270 GLU A CA 1
ATOM 2110 C C . GLU A 1 270 ? -32.849 1.079 25.559 1.00 96.88 270 GLU A C 1
ATOM 2112 O O . GLU A 1 270 ? -33.946 0.538 25.386 1.00 96.88 270 GLU A O 1
ATOM 2117 N N . ARG A 1 271 ? -32.254 1.785 24.588 1.00 97.69 271 ARG A N 1
ATOM 2118 C CA . ARG A 1 271 ? -32.873 1.988 23.276 1.00 97.69 271 ARG A CA 1
ATOM 2119 C C . ARG A 1 271 ? -32.937 0.703 22.450 1.00 97.69 271 ARG A C 1
ATOM 2121 O O . ARG A 1 271 ? -33.947 0.468 21.786 1.00 97.69 271 ARG A O 1
ATOM 2128 N N . PHE A 1 272 ? -31.897 -0.127 22.524 1.00 97.19 272 PHE A N 1
ATOM 2129 C CA . PHE A 1 272 ? -31.840 -1.450 21.905 1.00 97.19 272 PHE A CA 1
ATOM 2130 C C . PHE A 1 272 ? -32.977 -2.348 22.418 1.00 97.19 272 PHE A C 1
ATOM 2132 O O . PHE A 1 272 ? -33.755 -2.868 21.616 1.00 97.19 272 PHE A O 1
ATOM 2139 N N . CYS A 1 273 ? -33.135 -2.467 23.741 1.00 96.00 273 CYS A N 1
ATOM 2140 C CA . CYS A 1 273 ? -34.201 -3.251 24.372 1.00 96.00 273 CYS A CA 1
ATOM 2141 C C . CYS A 1 273 ? -35.596 -2.728 24.009 1.00 96.00 273 CYS A C 1
ATOM 2143 O O . CYS A 1 273 ? -36.440 -3.502 23.562 1.00 96.00 273 CYS A O 1
ATOM 2145 N N . ALA A 1 274 ? -35.817 -1.412 24.086 1.00 95.50 274 ALA A N 1
ATOM 2146 C CA . ALA A 1 274 ? -37.111 -0.815 23.759 1.00 95.50 274 ALA A CA 1
ATOM 2147 C C . ALA A 1 274 ? -37.551 -1.073 22.303 1.00 95.50 274 ALA A C 1
ATOM 2149 O O . ALA A 1 274 ? -38.745 -1.158 22.020 1.00 95.50 274 ALA A O 1
ATOM 2150 N N . LEU A 1 275 ? -36.607 -1.177 21.361 1.00 96.38 275 LEU A N 1
ATOM 2151 C CA . LEU A 1 275 ? -36.899 -1.508 19.961 1.00 96.38 275 LEU A CA 1
ATOM 2152 C C . LEU A 1 275 ? -37.105 -3.014 19.752 1.00 96.38 275 LEU A C 1
ATOM 2154 O O . LEU A 1 275 ? -37.995 -3.396 18.989 1.00 96.38 275 LEU A O 1
ATOM 2158 N N . LYS A 1 276 ? -36.341 -3.856 20.459 1.00 94.19 276 LYS A N 1
ATOM 2159 C CA . LYS A 1 276 ? -36.522 -5.318 20.480 1.00 94.19 276 LYS A CA 1
ATOM 2160 C C . LYS A 1 276 ? -37.911 -5.708 20.983 1.00 94.19 276 LYS A C 1
ATOM 2162 O O . LYS A 1 276 ? -38.600 -6.485 20.334 1.00 94.19 276 LYS A O 1
ATOM 2167 N N . GLU A 1 277 ? -38.358 -5.105 22.080 1.00 93.19 277 GLU A N 1
ATOM 2168 C CA . GLU A 1 277 ? -39.683 -5.343 22.673 1.00 93.19 277 GLU A CA 1
ATOM 2169 C C . GLU A 1 277 ? -40.835 -4.945 21.734 1.00 93.19 277 GLU A C 1
ATOM 2171 O O . GLU A 1 277 ? -41.917 -5.522 21.790 1.00 93.19 277 GLU A O 1
ATOM 2176 N N . ARG A 1 278 ? -40.595 -4.000 20.816 1.00 94.56 278 ARG A N 1
ATOM 2177 C CA . ARG A 1 278 ? -41.547 -3.575 19.773 1.00 94.56 278 ARG A CA 1
ATOM 2178 C C . ARG A 1 278 ? -41.448 -4.394 18.480 1.00 94.56 278 ARG A C 1
ATOM 2180 O O . ARG A 1 278 ? -42.051 -4.012 17.481 1.00 94.56 278 ARG A O 1
ATOM 2187 N N . GLY A 1 279 ? -40.640 -5.456 18.450 1.00 94.50 279 GLY A N 1
ATOM 2188 C CA . GLY A 1 279 ? -40.415 -6.282 17.258 1.00 94.50 279 GLY A CA 1
ATOM 2189 C C . GLY A 1 279 ? -39.663 -5.571 16.125 1.00 94.50 279 GLY A C 1
ATOM 2190 O O . GLY A 1 279 ? -39.698 -6.019 14.983 1.00 94.50 279 GLY A O 1
ATOM 2191 N N . SER A 1 280 ? -38.987 -4.454 16.411 1.00 95.06 280 SER A N 1
ATOM 2192 C CA . SER A 1 280 ? -38.266 -3.644 15.418 1.00 95.06 280 SER A CA 1
ATOM 2193 C C . SER A 1 280 ? -36.786 -4.039 15.347 1.00 95.06 280 SER A C 1
ATOM 2195 O O . SER A 1 280 ? -35.898 -3.208 15.536 1.00 95.06 280 SER A O 1
ATOM 2197 N N . ASP A 1 281 ? -36.513 -5.319 15.083 1.00 92.88 281 ASP A N 1
ATOM 2198 C CA . ASP A 1 281 ? -35.168 -5.911 15.158 1.00 92.88 281 ASP A CA 1
ATOM 2199 C C . ASP A 1 281 ? -34.119 -5.184 14.309 1.00 92.88 281 ASP A C 1
ATOM 2201 O O . ASP A 1 281 ? -33.012 -4.933 14.782 1.00 92.88 281 ASP A O 1
ATOM 2205 N N . GLY A 1 282 ? -34.470 -4.802 13.077 1.00 92.19 282 GLY A N 1
ATOM 2206 C CA . GLY A 1 282 ? -33.554 -4.085 12.185 1.00 92.19 282 GLY A CA 1
ATOM 2207 C C . GLY A 1 282 ? -33.177 -2.689 12.693 1.00 92.19 282 GLY A C 1
ATOM 2208 O O . GLY A 1 282 ? -32.032 -2.267 12.543 1.00 92.19 282 GLY A O 1
ATOM 2209 N N . GLU A 1 283 ? -34.112 -1.988 13.340 1.00 95.56 283 GLU A N 1
ATOM 2210 C CA . GLU A 1 283 ? -33.843 -0.686 13.961 1.00 95.56 283 GLU A CA 1
ATOM 2211 C C . GLU A 1 283 ? -33.069 -0.839 15.271 1.00 95.56 283 GLU A C 1
ATOM 2213 O O . GLU A 1 283 ? -32.190 -0.028 15.554 1.00 95.56 283 GLU A O 1
ATOM 2218 N N . ALA A 1 284 ? -33.343 -1.893 16.049 1.00 96.12 284 ALA A N 1
ATOM 2219 C CA . ALA A 1 284 ? -32.604 -2.183 17.273 1.00 96.12 284 ALA A CA 1
ATOM 2220 C C . ALA A 1 284 ? -31.105 -2.355 16.994 1.00 96.12 284 ALA A C 1
ATOM 2222 O O . ALA A 1 284 ? -30.286 -1.788 17.710 1.00 96.12 284 ALA A O 1
ATOM 2223 N N . GLU A 1 285 ? -30.726 -3.045 15.913 1.00 95.88 285 GLU A N 1
ATOM 2224 C CA . GLU A 1 285 ? -29.314 -3.257 15.562 1.00 95.88 285 GLU A CA 1
ATOM 2225 C C . GLU A 1 285 ? -28.531 -1.957 15.312 1.00 95.88 285 GLU A C 1
ATOM 2227 O O . GLU A 1 285 ? -27.323 -1.918 15.549 1.00 95.88 285 GLU A O 1
ATOM 2232 N N . LYS A 1 286 ? -29.189 -0.849 14.943 1.00 96.69 286 LYS A N 1
ATOM 2233 C CA . LYS A 1 286 ? -28.522 0.463 14.850 1.00 96.69 286 LYS A CA 1
ATOM 2234 C C . LYS A 1 286 ? -28.012 0.979 16.200 1.00 96.69 286 LYS A C 1
ATOM 2236 O O . LYS A 1 286 ? -27.075 1.779 16.237 1.00 96.69 286 LYS A O 1
ATOM 2241 N N . PHE A 1 287 ? -28.622 0.520 17.292 1.00 97.81 287 PHE A N 1
ATOM 2242 C CA . PHE A 1 287 ? -28.259 0.835 18.673 1.00 97.81 287 PHE A CA 1
ATOM 2243 C C . PHE A 1 287 ? -27.357 -0.229 19.298 1.00 97.81 287 PHE A C 1
ATOM 2245 O O . PHE A 1 287 ? -27.172 -0.218 20.508 1.00 97.81 287 PHE A O 1
ATOM 2252 N N . ARG A 1 288 ? -26.745 -1.120 18.507 1.00 96.69 288 ARG A N 1
ATOM 2253 C CA . ARG A 1 288 ? -25.636 -1.950 18.986 1.00 96.69 288 ARG A CA 1
ATOM 2254 C C . ARG A 1 288 ? -24.359 -1.111 19.056 1.00 96.69 288 ARG A C 1
ATOM 2256 O O . ARG A 1 288 ? -23.776 -0.749 18.032 1.00 96.69 288 ARG A O 1
ATOM 2263 N N . LEU A 1 289 ? -23.910 -0.799 20.270 1.00 98.00 289 LEU A N 1
ATOM 2264 C CA . LEU A 1 289 ? -22.647 -0.099 20.495 1.00 98.00 289 LEU A CA 1
ATOM 2265 C C . LEU A 1 289 ? -21.484 -1.048 20.187 1.00 98.00 289 LEU A C 1
ATOM 2267 O O . LEU A 1 289 ? -21.240 -1.997 20.927 1.00 98.00 289 LEU A O 1
ATOM 2271 N N . PHE A 1 290 ? -20.755 -0.794 19.098 1.00 97.69 290 PHE A N 1
ATOM 2272 C CA . PHE A 1 290 ? -19.609 -1.626 18.726 1.00 97.69 290 PHE A CA 1
ATOM 2273 C C . PHE A 1 290 ? -18.456 -1.454 19.716 1.00 97.69 290 PHE A C 1
ATOM 2275 O O . PHE A 1 290 ? -17.804 -2.430 20.076 1.00 97.69 290 PHE A O 1
ATOM 2282 N N . GLY A 1 291 ? -18.190 -0.224 20.159 1.00 98.00 291 GLY A N 1
ATOM 2283 C CA . GLY A 1 291 ? -17.115 0.029 21.108 1.00 98.00 291 GLY A CA 1
ATOM 2284 C C . GLY A 1 291 ? -17.041 1.455 21.634 1.00 98.00 291 GLY A C 1
ATOM 2285 O O . GLY A 1 291 ? -17.784 2.342 21.212 1.00 98.00 291 GLY A O 1
ATOM 2286 N N . VAL A 1 292 ? -16.090 1.665 22.533 1.00 98.44 292 VAL A N 1
ATOM 2287 C CA . VAL A 1 292 ? -15.670 2.967 23.054 1.00 98.44 292 VAL A CA 1
ATOM 2288 C C . VAL A 1 292 ? -14.201 3.194 22.706 1.00 98.44 292 VAL A C 1
ATOM 2290 O O . VAL A 1 292 ? -13.406 2.253 22.682 1.00 98.44 292 VAL A O 1
ATOM 2293 N N . ARG A 1 293 ? -13.836 4.436 22.399 1.00 98.12 293 ARG A N 1
ATOM 2294 C CA . ARG A 1 293 ? -12.487 4.851 22.023 1.00 98.12 293 ARG A CA 1
ATOM 2295 C C . ARG A 1 293 ? -11.977 5.898 23.000 1.00 98.12 293 ARG A C 1
ATOM 2297 O O . ARG A 1 293 ? -12.597 6.950 23.128 1.00 98.12 293 ARG A O 1
ATOM 2304 N N . ALA A 1 294 ? -10.834 5.612 23.614 1.00 97.38 294 ALA A N 1
ATOM 2305 C CA . ALA A 1 294 ? -10.058 6.589 24.366 1.00 97.38 294 ALA A CA 1
ATOM 2306 C C . ALA A 1 294 ? -8.935 7.143 23.476 1.00 97.38 294 ALA A C 1
ATOM 2308 O O . ALA A 1 294 ? -8.213 6.367 22.837 1.00 97.38 294 ALA A O 1
ATOM 2309 N N . ASP A 1 295 ? -8.812 8.468 23.425 1.00 95.81 295 ASP A N 1
ATOM 2310 C CA . ASP A 1 295 ? -7.779 9.208 22.681 1.00 95.81 295 ASP A CA 1
ATOM 2311 C C . ASP A 1 295 ? -7.153 10.328 23.538 1.00 95.81 295 ASP A C 1
ATOM 2313 O O . ASP A 1 295 ? -6.656 11.316 23.003 1.00 95.81 295 ASP A O 1
ATOM 2317 N N . THR A 1 296 ? -7.173 10.154 24.870 1.00 94.50 296 THR A N 1
ATOM 2318 C CA . THR A 1 296 ? -6.708 11.132 25.863 1.00 94.50 296 THR A CA 1
ATOM 2319 C C . THR A 1 296 ? -5.323 11.671 25.509 1.00 94.50 296 THR A C 1
ATOM 2321 O O . THR A 1 296 ? -4.385 10.893 25.293 1.00 94.50 296 THR A O 1
ATOM 2324 N N . ALA A 1 297 ? -5.198 13.000 25.486 1.00 92.06 297 ALA A N 1
ATOM 2325 C CA . ALA A 1 297 ? -3.956 13.702 25.181 1.00 92.06 297 ALA A CA 1
ATOM 2326 C C . ALA A 1 297 ? -2.806 13.281 26.116 1.00 92.06 297 ALA A C 1
ATOM 2328 O O . ALA A 1 297 ? -3.020 12.992 27.293 1.00 92.06 297 ALA A O 1
ATOM 2329 N N . GLU A 1 298 ? -1.580 13.235 25.585 1.00 91.69 298 GLU A N 1
ATOM 2330 C CA . GLU A 1 298 ? -0.402 12.667 26.265 1.00 91.69 298 GLU A CA 1
ATOM 2331 C C . GLU A 1 298 ? 0.028 13.418 27.532 1.00 91.69 298 GLU A C 1
ATOM 2333 O O . GLU A 1 298 ? 0.773 12.869 28.340 1.00 91.69 298 GLU A O 1
ATOM 2338 N N . ASP A 1 299 ? -0.446 14.648 27.709 1.00 93.44 299 ASP A N 1
ATOM 2339 C CA . ASP A 1 299 ? -0.186 15.545 28.833 1.00 93.44 299 ASP A CA 1
ATOM 2340 C C . ASP A 1 299 ? -1.374 15.665 29.806 1.00 93.44 299 ASP A C 1
ATOM 2342 O O . ASP A 1 299 ? -1.277 16.356 30.820 1.00 93.44 299 ASP A O 1
ATOM 2346 N N . VAL A 1 300 ? -2.483 14.964 29.546 1.00 95.12 300 VAL A N 1
ATOM 2347 C CA . VAL A 1 300 ? -3.705 15.027 30.359 1.00 95.12 300 VAL A CA 1
ATOM 2348 C C . VAL A 1 300 ? -3.909 13.733 31.144 1.00 95.12 300 VAL A C 1
ATOM 2350 O O . VAL A 1 300 ? -3.897 12.641 30.578 1.00 95.12 300 VAL A O 1
ATOM 2353 N N . VAL A 1 301 ? -4.147 13.849 32.454 1.00 96.81 301 VAL A N 1
ATOM 2354 C CA . VAL A 1 301 ? -4.558 12.726 33.314 1.00 96.81 301 VAL A CA 1
ATOM 2355 C C . VAL A 1 301 ? -6.085 12.634 33.339 1.00 96.81 301 VAL A C 1
ATOM 2357 O O . VAL A 1 301 ? -6.765 13.565 33.787 1.00 96.81 301 VAL A O 1
ATOM 2360 N N . ASP A 1 302 ? -6.618 11.499 32.881 1.00 97.50 302 ASP A N 1
ATOM 2361 C CA . ASP A 1 302 ? -8.055 11.211 32.922 1.00 97.50 302 ASP A CA 1
ATOM 2362 C C . ASP A 1 302 ? -8.579 11.240 34.367 1.00 97.50 302 ASP A C 1
ATOM 2364 O O . ASP A 1 302 ? -7.934 10.721 35.284 1.00 97.50 302 ASP A O 1
ATOM 2368 N N . LEU A 1 303 ? -9.758 11.832 34.578 1.00 96.81 303 LEU A N 1
ATOM 2369 C CA . LEU A 1 303 ? -10.391 11.980 35.892 1.00 96.81 303 LEU A CA 1
ATOM 2370 C C . LEU A 1 303 ? -10.502 10.637 36.626 1.00 96.81 303 LEU A C 1
ATOM 2372 O O . LEU A 1 303 ? -10.294 10.572 37.836 1.00 96.81 303 LEU A O 1
ATOM 2376 N N . SER A 1 304 ? -10.766 9.548 35.900 1.00 93.94 304 SER A N 1
ATOM 2377 C CA . SER A 1 304 ? -10.903 8.207 36.480 1.00 93.94 304 SER A CA 1
ATOM 2378 C C . SER A 1 304 ? -9.591 7.623 37.026 1.00 93.94 304 SER A C 1
ATOM 2380 O O . SER A 1 304 ? -9.599 6.566 37.671 1.00 93.94 304 SER A O 1
ATOM 2382 N N . LEU A 1 305 ? -8.457 8.285 36.780 1.00 95.25 305 LEU A N 1
ATOM 2383 C CA . LEU A 1 305 ? -7.135 7.920 37.288 1.00 95.25 305 LEU A CA 1
ATOM 2384 C C . LEU A 1 305 ? -6.628 8.848 38.397 1.00 95.25 305 LEU A C 1
ATOM 2386 O O . LEU A 1 305 ? -5.587 8.558 38.977 1.00 95.25 305 LEU A O 1
ATOM 2390 N N . GLN A 1 306 ? -7.322 9.944 38.698 1.00 90.94 306 GLN A N 1
ATOM 2391 C CA . GLN A 1 306 ? -6.867 10.897 39.709 1.00 90.94 306 GLN A CA 1
ATOM 2392 C C . GLN A 1 306 ? -6.948 10.327 41.141 1.00 90.94 306 GLN A C 1
ATOM 2394 O O . GLN A 1 306 ? -7.798 9.471 41.411 1.00 90.94 306 GLN A O 1
ATOM 2399 N N . PRO A 1 307 ? -6.094 10.810 42.072 1.00 87.69 307 PRO A N 1
ATOM 2400 C CA . PRO A 1 307 ? -5.088 11.870 41.884 1.00 87.69 307 PRO A CA 1
ATOM 2401 C C . PRO A 1 307 ? -3.745 11.396 41.296 1.00 87.69 307 PRO A C 1
ATOM 2403 O O . PRO A 1 307 ? -3.054 12.197 40.677 1.00 87.69 307 PRO A O 1
ATOM 2406 N N . ASP A 1 308 ? -3.399 10.112 41.414 1.00 88.19 308 ASP A N 1
ATOM 2407 C CA . ASP A 1 308 ? -2.032 9.606 41.168 1.00 88.19 308 ASP A CA 1
ATOM 2408 C C . ASP A 1 308 ? -1.830 8.982 39.768 1.00 88.19 308 ASP A C 1
ATOM 2410 O O . ASP A 1 308 ? -0.918 8.185 39.527 1.00 88.19 308 ASP A O 1
ATOM 2414 N N . GLY A 1 309 ? -2.718 9.315 38.833 1.00 89.50 309 GLY A N 1
ATOM 2415 C CA . GLY A 1 309 ? -2.755 8.764 37.483 1.00 89.50 309 GLY A CA 1
ATOM 2416 C C . GLY A 1 309 ? -1.621 9.241 36.577 1.00 89.50 309 GLY A C 1
ATOM 2417 O O . GLY A 1 309 ? -1.111 10.352 36.699 1.00 89.50 309 GLY A O 1
ATOM 2418 N N . ARG A 1 310 ? -1.265 8.411 35.591 1.00 93.31 310 ARG A N 1
ATOM 2419 C CA . ARG A 1 310 ? -0.361 8.801 34.495 1.00 93.31 310 ARG A CA 1
ATOM 2420 C C . ARG A 1 310 ? -1.144 9.449 33.346 1.00 93.31 310 ARG A C 1
ATOM 2422 O O . ARG A 1 310 ? -2.283 9.039 33.116 1.00 93.31 310 ARG A O 1
ATOM 2429 N N . PRO A 1 311 ? -0.547 10.409 32.616 1.00 95.12 311 PRO A N 1
ATOM 2430 C CA . PRO A 1 311 ? -1.236 11.100 31.537 1.00 95.12 311 PRO A CA 1
ATOM 2431 C C . PRO A 1 311 ? -1.342 10.249 30.261 1.00 95.12 311 PRO A C 1
ATOM 2433 O O . PRO A 1 311 ? -0.603 9.276 30.066 1.00 95.12 311 PRO A O 1
ATOM 2436 N N . GLY A 1 312 ? -2.278 10.632 29.393 1.00 95.38 312 GLY A N 1
ATOM 2437 C CA . GLY A 1 312 ? -2.611 9.948 28.150 1.00 95.38 312 GLY A CA 1
ATOM 2438 C C . GLY A 1 312 ? -3.357 8.629 28.337 1.00 95.38 312 GLY A C 1
ATOM 2439 O O . GLY A 1 312 ? -3.742 8.218 29.432 1.00 95.38 312 GLY A O 1
ATOM 2440 N N . VAL A 1 313 ? -3.557 7.918 27.227 1.00 97.19 313 VAL A N 1
ATOM 2441 C CA . VAL A 1 313 ? -4.139 6.571 27.273 1.00 97.19 313 VAL A CA 1
ATOM 2442 C C . VAL A 1 313 ? -3.112 5.587 27.836 1.00 97.19 313 VAL A C 1
ATOM 2444 O O . VAL A 1 313 ? -2.084 5.320 27.204 1.00 97.19 313 VAL A O 1
ATOM 2447 N N . VAL A 1 314 ? -3.417 5.025 29.010 1.00 96.94 314 VAL A N 1
ATOM 2448 C CA . VAL A 1 314 ? -2.579 4.069 29.757 1.00 96.94 314 VAL A CA 1
ATOM 2449 C C . VAL A 1 314 ? -3.324 2.768 30.073 1.00 96.94 314 VAL A C 1
ATOM 2451 O O . VAL A 1 314 ? -4.552 2.712 30.069 1.00 96.94 314 VAL A O 1
ATOM 2454 N N . VAL A 1 315 ? -2.578 1.704 30.390 1.00 97.69 315 VAL A N 1
ATOM 2455 C CA . VAL A 1 315 ? -3.123 0.359 30.664 1.00 97.69 315 VAL A CA 1
ATOM 2456 C C . VAL A 1 315 ? -4.217 0.379 31.736 1.00 97.69 315 VAL A C 1
ATOM 2458 O O . VAL A 1 315 ? -5.275 -0.223 31.551 1.00 97.69 315 VAL A O 1
ATOM 2461 N N . GLU A 1 316 ? -3.992 1.095 32.840 1.00 97.44 316 GLU A N 1
ATOM 2462 C CA . GLU A 1 316 ? -4.940 1.163 33.957 1.00 97.44 316 GLU A CA 1
ATOM 2463 C C . GLU A 1 316 ? -6.302 1.731 33.534 1.00 97.44 316 GLU A C 1
ATOM 2465 O O . GLU A 1 316 ? -7.335 1.176 33.916 1.00 97.44 316 GLU A O 1
ATOM 2470 N N . LEU A 1 317 ? -6.302 2.766 32.684 1.00 97.88 317 LEU A N 1
ATOM 2471 C CA . LEU A 1 317 ? -7.514 3.378 32.141 1.00 97.88 317 LEU A CA 1
ATOM 2472 C C . LEU A 1 317 ? -8.357 2.339 31.406 1.00 97.88 317 LEU A C 1
ATOM 2474 O O . LEU A 1 317 ? -9.536 2.166 31.700 1.00 97.88 317 LEU A O 1
ATOM 2478 N N . THR A 1 318 ? -7.728 1.567 30.516 1.00 98.19 318 THR A N 1
ATOM 2479 C CA . THR A 1 318 ? -8.422 0.535 29.728 1.00 98.19 318 THR A CA 1
ATOM 2480 C C . THR A 1 318 ? -9.018 -0.561 30.618 1.00 98.19 318 THR A C 1
ATOM 2482 O O . THR A 1 318 ? -10.153 -0.989 30.403 1.00 98.19 318 THR A O 1
ATOM 2485 N N . LYS A 1 319 ? -8.310 -0.963 31.686 1.00 98.44 319 LYS A N 1
ATOM 2486 C CA . LYS A 1 319 ? -8.805 -1.937 32.675 1.00 98.44 319 LYS A CA 1
ATOM 2487 C C . LYS A 1 319 ? -9.963 -1.377 33.506 1.00 98.44 319 LYS A C 1
ATOM 2489 O O . LYS A 1 319 ? -10.867 -2.128 33.872 1.00 98.44 319 LYS A O 1
ATOM 2494 N N . LYS A 1 320 ? -9.949 -0.082 33.844 1.00 98.31 320 LYS A N 1
ATOM 2495 C CA . LYS A 1 320 ? -11.061 0.591 34.540 1.00 98.31 320 LYS A CA 1
ATOM 2496 C C . LYS A 1 320 ? -12.290 0.712 33.637 1.00 98.31 320 LYS A C 1
ATOM 2498 O O . LYS A 1 320 ? -13.378 0.336 34.066 1.00 98.31 320 LYS A O 1
ATOM 2503 N N . MET A 1 321 ? -12.109 1.115 32.379 1.00 98.62 321 MET A N 1
ATOM 2504 C CA . MET A 1 321 ? -13.182 1.159 31.378 1.00 98.62 321 MET A CA 1
ATOM 2505 C C . MET A 1 321 ? -13.843 -0.214 31.197 1.00 98.62 321 MET A C 1
ATOM 2507 O O . MET A 1 321 ? -15.064 -0.318 31.283 1.00 98.62 321 MET A O 1
ATOM 2511 N N . ARG A 1 322 ? -13.050 -1.283 31.019 1.00 98.62 322 ARG A N 1
ATOM 2512 C CA . ARG A 1 322 ? -13.573 -2.652 30.871 1.00 98.62 322 ARG A CA 1
ATOM 2513 C C . ARG A 1 322 ? -14.397 -3.089 32.080 1.00 98.62 322 ARG A C 1
ATOM 2515 O O . ARG A 1 322 ? -15.536 -3.516 31.913 1.00 98.62 322 ARG A O 1
ATOM 2522 N N . ARG A 1 323 ? -13.853 -2.914 33.292 1.00 98.50 323 ARG A N 1
ATOM 2523 C CA . ARG A 1 323 ? -14.551 -3.239 34.549 1.00 98.50 323 ARG A CA 1
ATOM 2524 C C . ARG A 1 323 ? -15.871 -2.481 34.688 1.00 98.50 323 ARG A C 1
ATOM 2526 O O . ARG A 1 323 ? -16.869 -3.078 35.079 1.00 98.50 323 ARG A O 1
ATOM 2533 N N . ALA A 1 324 ? -15.887 -1.192 34.352 1.00 98.50 324 ALA A N 1
ATOM 2534 C CA . ALA A 1 324 ? -17.091 -0.372 34.433 1.00 98.50 324 ALA A CA 1
ATOM 2535 C C . ALA A 1 324 ? -18.169 -0.809 33.431 1.00 98.50 324 ALA A C 1
ATOM 2537 O O . ALA A 1 324 ? -19.337 -0.889 33.801 1.00 98.50 324 ALA A O 1
ATOM 2538 N N . LEU A 1 325 ? -17.784 -1.142 32.195 1.00 98.56 325 LEU A N 1
ATOM 2539 C CA . LEU A 1 325 ? -18.704 -1.675 31.188 1.00 98.56 325 LEU A CA 1
ATOM 2540 C C . LEU A 1 325 ? -19.272 -3.039 31.607 1.00 98.56 325 LEU A C 1
ATOM 2542 O O . LEU A 1 325 ? -20.481 -3.242 31.528 1.00 98.56 325 LEU A O 1
ATOM 2546 N N . ASP A 1 326 ? -18.433 -3.951 32.106 1.00 98.12 326 ASP A N 1
ATOM 2547 C CA . ASP A 1 326 ? -18.877 -5.279 32.554 1.00 98.12 326 ASP A CA 1
ATOM 2548 C C . ASP A 1 326 ? -19.828 -5.193 33.756 1.00 98.12 326 ASP A C 1
ATOM 2550 O O . ASP A 1 326 ? -20.817 -5.924 33.824 1.00 98.12 326 ASP A O 1
ATOM 2554 N N . ALA A 1 327 ? -19.601 -4.241 34.668 1.00 98.00 327 ALA A N 1
ATOM 2555 C CA . ALA A 1 327 ? -20.474 -4.009 35.817 1.00 98.00 327 ALA A CA 1
ATOM 2556 C C . ALA A 1 327 ? -21.918 -3.642 35.420 1.00 98.00 327 ALA A C 1
ATOM 2558 O O . ALA A 1 327 ? -22.852 -3.923 36.177 1.00 98.00 327 ALA A O 1
ATOM 2559 N N . LEU A 1 328 ? -22.138 -3.073 34.226 1.00 97.81 328 LEU A N 1
ATOM 2560 C CA . LEU A 1 328 ? -23.481 -2.738 33.741 1.00 97.81 328 LEU A CA 1
ATOM 2561 C C . LEU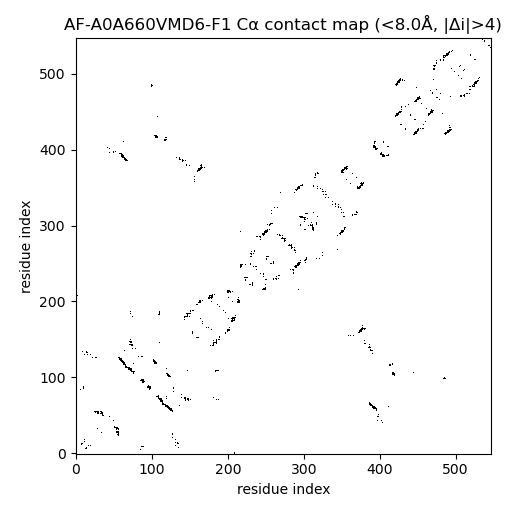 A 1 328 ? -24.361 -3.974 33.549 1.00 97.81 328 LEU A C 1
ATOM 2563 O O . LEU A 1 328 ? -25.574 -3.882 33.729 1.00 97.81 328 LEU A O 1
ATOM 2567 N N . ALA A 1 329 ? -23.778 -5.143 33.275 1.00 95.12 329 ALA A N 1
ATOM 2568 C CA . ALA A 1 329 ? -24.523 -6.395 33.153 1.00 95.12 329 ALA A CA 1
ATOM 2569 C C . ALA A 1 329 ? -25.188 -6.845 34.467 1.00 95.12 329 ALA A C 1
ATOM 2571 O O . ALA A 1 329 ? -26.145 -7.618 34.438 1.00 95.12 329 ALA A O 1
ATOM 2572 N N . HIS A 1 330 ? -24.708 -6.353 35.614 1.00 94.31 330 HIS A N 1
ATOM 2573 C CA . HIS A 1 330 ? -25.192 -6.724 36.947 1.00 94.31 330 HIS A CA 1
ATOM 2574 C C . HIS A 1 330 ? -26.183 -5.722 37.548 1.00 94.31 330 HIS A C 1
ATOM 2576 O O . HIS A 1 330 ? -26.629 -5.896 38.682 1.00 94.31 330 HIS A O 1
ATOM 2582 N N . ARG A 1 331 ? -26.555 -4.681 36.795 1.00 94.38 331 ARG A N 1
ATOM 2583 C CA . ARG A 1 331 ? -27.644 -3.776 37.179 1.00 94.38 331 ARG A CA 1
ATOM 2584 C C . ARG A 1 331 ? -28.984 -4.529 37.277 1.00 94.38 331 ARG A C 1
ATOM 2586 O O . ARG A 1 331 ? -29.117 -5.612 36.702 1.00 94.38 331 ARG A O 1
ATOM 2593 N N . PRO A 1 332 ? -29.981 -3.991 38.009 1.00 93.94 332 PRO A N 1
ATOM 2594 C CA . PRO A 1 332 ? -31.280 -4.642 38.200 1.00 93.94 332 PRO A CA 1
ATOM 2595 C C . PRO A 1 332 ? -32.136 -4.618 36.919 1.00 93.94 332 PRO A C 1
ATOM 2597 O O . PRO A 1 332 ? -33.134 -3.909 36.829 1.00 93.94 332 PRO A O 1
ATOM 2600 N N . TRP A 1 333 ? -31.738 -5.404 35.917 1.00 94.44 333 TRP A N 1
ATOM 2601 C CA . TRP A 1 333 ? -32.464 -5.591 34.662 1.00 94.44 333 TRP A CA 1
ATOM 2602 C C . TRP A 1 333 ? -33.690 -6.484 34.852 1.00 94.44 333 TRP A C 1
ATOM 2604 O O . TRP A 1 333 ? -33.689 -7.407 35.679 1.00 94.44 333 TRP A O 1
ATOM 2614 N N . GLN A 1 334 ? -34.717 -6.255 34.031 1.00 90.94 334 GLN A N 1
ATOM 2615 C CA . GLN A 1 334 ? -35.880 -7.137 33.970 1.00 90.94 334 GLN A CA 1
ATOM 2616 C C . GLN A 1 334 ? -35.447 -8.561 33.602 1.00 90.94 334 GLN A C 1
ATOM 2618 O O . GLN A 1 334 ? -34.466 -8.758 32.883 1.00 90.94 334 GLN A O 1
ATOM 2623 N N . SER A 1 335 ? -36.182 -9.575 34.068 1.00 86.81 335 SER A N 1
ATOM 2624 C CA . SER A 1 335 ? -35.800 -10.987 33.901 1.00 86.81 335 SER A CA 1
ATOM 2625 C C . SER A 1 335 ? -35.495 -11.373 32.448 1.00 86.81 335 SER A C 1
ATOM 2627 O O . SER A 1 335 ? -34.548 -12.114 32.209 1.00 86.81 335 SER A O 1
ATOM 2629 N N . GLN A 1 336 ? -36.237 -10.815 31.487 1.00 86.19 336 GLN A N 1
ATOM 2630 C CA . GLN A 1 336 ? -36.069 -11.062 30.048 1.00 86.19 336 GLN A CA 1
ATOM 2631 C C . GLN A 1 336 ? -34.826 -10.373 29.448 1.00 86.19 336 GLN A C 1
ATOM 2633 O O . GLN A 1 336 ? -34.320 -10.802 28.416 1.00 86.19 336 GLN A O 1
ATOM 2638 N N . GLN A 1 337 ? -34.306 -9.330 30.101 1.00 91.56 337 GLN A N 1
ATOM 2639 C CA . GLN A 1 337 ? -33.177 -8.522 29.629 1.00 91.56 337 GLN A CA 1
ATOM 2640 C C . GLN A 1 337 ? -31.832 -8.968 30.223 1.00 91.56 337 GLN A C 1
ATOM 2642 O O . GLN A 1 337 ? -30.790 -8.593 29.696 1.00 91.56 337 GLN A O 1
ATOM 2647 N N . LYS A 1 338 ? -31.819 -9.768 31.300 1.00 92.25 338 LYS A N 1
ATOM 2648 C CA . LYS A 1 338 ? -30.588 -10.138 32.030 1.00 92.25 338 LYS A CA 1
ATOM 2649 C C . LYS A 1 338 ? -29.535 -10.815 31.152 1.00 92.25 338 LYS A C 1
ATOM 2651 O O . LYS A 1 338 ? -28.383 -10.388 31.135 1.00 92.25 338 LYS A O 1
ATOM 2656 N N . GLU A 1 339 ? -29.920 -11.855 30.418 1.00 92.88 339 GLU A N 1
ATOM 2657 C CA . GLU A 1 339 ? -28.987 -12.578 29.545 1.00 92.88 339 GLU A CA 1
ATOM 2658 C C . GLU A 1 339 ? -28.528 -11.701 28.370 1.00 92.88 339 GLU A C 1
ATOM 2660 O O . GLU A 1 339 ? -27.354 -11.704 27.991 1.00 92.88 339 GLU A O 1
ATOM 2665 N N . LEU A 1 340 ? -29.443 -10.889 27.837 1.00 94.12 340 LEU A N 1
ATOM 2666 C CA . LEU A 1 340 ? -29.143 -9.944 26.771 1.00 94.12 340 LEU A CA 1
ATOM 2667 C C . LEU A 1 340 ? -28.144 -8.871 27.231 1.00 94.12 340 LEU A C 1
ATOM 2669 O O . LEU A 1 340 ? -27.191 -8.600 26.508 1.00 94.12 340 LEU A O 1
ATOM 2673 N N . ALA A 1 341 ? -28.306 -8.321 28.438 1.00 96.69 341 ALA A N 1
ATOM 2674 C CA . ALA A 1 341 ? -27.396 -7.344 29.035 1.00 96.69 341 ALA A CA 1
ATOM 2675 C C . ALA A 1 341 ? -25.985 -7.919 29.208 1.00 96.69 341 ALA A C 1
ATOM 2677 O O . ALA A 1 341 ? -25.005 -7.284 28.819 1.00 96.69 341 ALA A O 1
ATOM 2678 N N . GLN A 1 342 ? -25.877 -9.144 29.734 1.00 95.00 342 GLN A N 1
ATOM 2679 C CA . GLN A 1 342 ? -24.592 -9.831 29.894 1.00 95.00 342 GLN A CA 1
ATOM 2680 C C . GLN A 1 342 ? -23.840 -9.968 28.571 1.00 95.00 342 GLN A C 1
ATOM 2682 O O . GLN A 1 342 ? -22.647 -9.672 28.510 1.00 95.00 342 GLN A O 1
ATOM 2687 N N . ARG A 1 343 ? -24.531 -10.387 27.504 1.00 95.81 343 ARG A N 1
ATOM 2688 C CA . ARG A 1 343 ? -23.927 -10.498 26.170 1.00 95.81 343 ARG A CA 1
ATOM 2689 C C . ARG A 1 343 ? -23.574 -9.119 25.609 1.00 95.81 343 ARG A C 1
ATOM 2691 O O . ARG A 1 343 ? -22.438 -8.903 25.202 1.00 95.81 343 ARG A O 1
ATOM 2698 N N . TYR A 1 344 ? -24.515 -8.178 25.661 1.00 97.56 344 TYR A N 1
ATOM 2699 C CA . TYR A 1 344 ? -24.378 -6.846 25.078 1.00 97.56 344 TYR A CA 1
ATOM 2700 C C . TYR A 1 344 ? -23.179 -6.076 25.643 1.00 97.56 344 TYR A C 1
ATOM 2702 O O . TYR A 1 344 ? -22.316 -5.642 24.885 1.00 97.56 344 TYR A O 1
ATOM 2710 N N . PHE A 1 345 ? -23.081 -5.932 26.970 1.00 98.31 345 PHE A N 1
ATOM 2711 C CA . PHE A 1 345 ? -22.015 -5.126 27.574 1.00 98.31 345 PHE A CA 1
ATOM 2712 C C . PHE A 1 345 ? -20.634 -5.777 27.445 1.00 98.31 345 PHE A C 1
ATOM 2714 O O . PHE A 1 345 ? -19.643 -5.075 27.223 1.00 98.31 345 PHE A O 1
ATOM 2721 N N . ARG A 1 346 ? -20.566 -7.115 27.507 1.00 96.81 346 ARG A N 1
ATOM 2722 C CA . ARG A 1 346 ? -19.324 -7.878 27.305 1.00 96.81 346 ARG A CA 1
ATOM 2723 C C . ARG A 1 346 ? -18.787 -7.753 25.876 1.00 96.81 346 ARG A C 1
ATOM 2725 O O . ARG A 1 346 ? -17.577 -7.809 25.672 1.00 96.81 346 ARG A O 1
ATOM 2732 N N . GLU A 1 347 ? -19.667 -7.597 24.888 1.00 97.69 347 GLU A N 1
ATOM 2733 C CA . GLU A 1 347 ? -19.292 -7.472 23.475 1.00 97.69 347 GLU A CA 1
ATOM 2734 C C . GLU A 1 347 ? -18.732 -6.090 23.099 1.00 97.69 347 GLU A C 1
ATOM 2736 O O . GLU A 1 347 ? -18.008 -6.001 22.103 1.00 97.69 347 GLU A O 1
ATOM 2741 N N . ILE A 1 348 ? -19.011 -5.038 23.885 1.00 98.62 348 ILE A N 1
ATOM 2742 C CA . ILE A 1 348 ? -18.519 -3.672 23.631 1.00 98.62 348 ILE A CA 1
ATOM 2743 C C . ILE A 1 348 ? -16.991 -3.679 23.592 1.00 98.62 348 ILE A C 1
ATOM 2745 O O . ILE A 1 348 ? -16.344 -4.057 24.564 1.00 98.62 348 ILE A O 1
ATOM 2749 N N . LYS A 1 349 ? -16.408 -3.222 22.487 1.00 98.38 349 LYS A N 1
ATOM 2750 C CA . LYS A 1 349 ? -14.959 -3.195 22.265 1.00 98.38 349 LYS A CA 1
ATOM 2751 C C . LYS A 1 349 ? -14.296 -1.951 22.842 1.00 98.38 349 LYS A C 1
ATOM 2753 O O . LYS A 1 349 ? -14.913 -0.890 22.894 1.00 98.38 349 LYS A O 1
ATOM 2758 N N . ILE A 1 350 ? -13.025 -2.060 23.219 1.00 98.56 350 ILE A N 1
ATOM 2759 C CA . ILE A 1 350 ? -12.198 -0.915 23.622 1.00 98.56 350 ILE A CA 1
ATOM 2760 C C . ILE A 1 350 ? -11.160 -0.634 22.538 1.00 98.56 350 ILE A C 1
ATOM 2762 O O . ILE A 1 350 ? -10.344 -1.488 22.188 1.00 98.56 350 ILE A O 1
ATOM 2766 N N . VAL A 1 351 ? -11.190 0.589 22.012 1.00 97.88 351 VAL A N 1
ATOM 2767 C CA . VAL A 1 351 ? -10.212 1.111 21.055 1.00 97.88 351 VAL A CA 1
ATOM 2768 C C . VAL A 1 351 ? -9.290 2.083 21.787 1.00 97.88 351 VAL A C 1
ATOM 2770 O O . VAL A 1 351 ? -9.757 3.070 22.352 1.00 97.88 351 VAL A O 1
ATOM 2773 N N . ALA A 1 352 ? -7.985 1.830 21.762 1.00 97.50 352 ALA A N 1
ATOM 2774 C CA . ALA A 1 352 ? -6.989 2.748 22.308 1.00 97.50 352 ALA A CA 1
ATOM 2775 C C . ALA A 1 352 ? -6.292 3.495 21.168 1.00 97.50 352 ALA A C 1
ATOM 2777 O O . ALA A 1 352 ? -5.810 2.879 20.219 1.00 97.50 352 ALA A O 1
ATOM 2778 N N . SER A 1 353 ? -6.250 4.819 21.245 1.00 94.88 353 SER A N 1
ATOM 2779 C CA . SER A 1 353 ? -5.593 5.693 20.272 1.00 94.88 353 SER A CA 1
ATOM 2780 C C . SER A 1 353 ? -4.783 6.770 21.006 1.00 94.88 353 SER A C 1
ATOM 2782 O O . SER A 1 353 ? -4.842 6.865 22.229 1.00 94.88 353 SER A O 1
ATOM 2784 N N . GLY A 1 354 ? -3.964 7.519 20.266 1.00 89.00 354 GLY A N 1
ATOM 2785 C CA . GLY A 1 354 ? -3.155 8.612 20.807 1.00 89.00 354 GLY A CA 1
ATOM 2786 C C . GLY A 1 354 ? -1.736 8.151 21.136 1.00 89.00 354 GLY A C 1
ATOM 2787 O O . GLY A 1 354 ? -1.501 7.386 22.079 1.00 89.00 354 GLY A O 1
ATOM 2788 N N . GLY A 1 355 ? -0.775 8.571 20.312 1.00 90.88 355 GLY A N 1
ATOM 2789 C CA . GLY A 1 355 ? 0.648 8.317 20.568 1.00 90.88 355 GLY A CA 1
ATOM 2790 C C . GLY A 1 355 ? 1.109 6.862 20.461 1.00 90.88 355 GLY A C 1
ATOM 2791 O O . GLY A 1 355 ? 2.193 6.527 20.931 1.00 90.88 355 GLY A O 1
ATOM 2792 N N . PHE A 1 356 ? 0.299 5.951 19.912 1.00 96.19 356 PHE A N 1
ATOM 2793 C CA . PHE A 1 356 ? 0.689 4.541 19.829 1.00 96.19 356 PHE A CA 1
ATOM 2794 C C . PHE A 1 356 ? 1.785 4.305 18.784 1.00 96.19 356 PHE A C 1
ATOM 2796 O O . PHE A 1 356 ? 1.668 4.696 17.623 1.00 96.19 356 PHE A O 1
ATOM 2803 N N . ASN A 1 357 ? 2.832 3.613 19.223 1.00 96.44 357 ASN A N 1
ATOM 2804 C CA . ASN A 1 357 ? 3.957 3.107 18.445 1.00 96.44 357 ASN A CA 1
ATOM 2805 C C . ASN A 1 357 ? 4.242 1.647 18.858 1.00 96.44 357 ASN A C 1
ATOM 2807 O O . ASN A 1 357 ? 3.500 1.064 19.654 1.00 96.44 357 ASN A O 1
ATOM 2811 N N . VAL A 1 358 ? 5.300 1.042 18.313 1.00 97.00 358 VAL A N 1
ATOM 2812 C CA . VAL A 1 358 ? 5.656 -0.363 18.579 1.00 97.00 358 VAL A CA 1
ATOM 2813 C C . VAL A 1 358 ? 5.876 -0.599 20.078 1.00 97.00 358 VAL A C 1
ATOM 2815 O O . VAL A 1 358 ? 5.364 -1.570 20.632 1.00 97.00 358 VAL A O 1
ATOM 2818 N N . GLU A 1 359 ? 6.580 0.311 20.748 1.00 97.00 359 GLU A N 1
ATOM 2819 C CA . GLU A 1 359 ? 6.954 0.208 22.157 1.00 97.00 359 GLU A CA 1
ATOM 2820 C C . GLU A 1 359 ? 5.733 0.317 23.080 1.00 97.00 359 GLU A C 1
ATOM 2822 O O . GLU A 1 359 ? 5.569 -0.492 23.997 1.00 97.00 359 GLU A O 1
ATOM 2827 N N . LYS A 1 360 ? 4.841 1.282 22.819 1.00 97.12 360 LYS A N 1
ATOM 2828 C CA . LYS A 1 360 ? 3.614 1.496 23.599 1.00 97.12 360 LYS A CA 1
ATOM 2829 C C . LYS A 1 360 ? 2.629 0.342 23.417 1.00 97.12 360 LYS A C 1
ATOM 2831 O O . LYS A 1 360 ? 2.049 -0.105 24.403 1.00 97.12 360 LYS A O 1
ATOM 2836 N N . ILE A 1 361 ? 2.475 -0.187 22.198 1.00 98.44 361 ILE A N 1
ATOM 2837 C CA . ILE A 1 361 ? 1.652 -1.385 21.962 1.00 98.44 361 ILE A CA 1
ATOM 2838 C C . ILE A 1 361 ? 2.243 -2.587 22.711 1.00 98.44 361 ILE A C 1
ATOM 2840 O O . ILE A 1 361 ? 1.523 -3.260 23.442 1.00 98.44 361 ILE A O 1
ATOM 2844 N N . ALA A 1 362 ? 3.553 -2.829 22.605 1.00 98.31 362 ALA A N 1
ATOM 2845 C CA . ALA A 1 362 ? 4.200 -3.947 23.292 1.00 98.31 362 ALA A CA 1
ATOM 2846 C C . ALA A 1 362 ? 4.082 -3.854 24.826 1.00 98.31 362 ALA A C 1
ATOM 2848 O O . ALA A 1 362 ? 3.926 -4.873 25.497 1.00 98.31 362 ALA A O 1
ATOM 2849 N N . LEU A 1 363 ? 4.132 -2.641 25.391 1.00 98.00 363 LEU A N 1
ATOM 2850 C CA . LEU A 1 363 ? 3.824 -2.395 26.802 1.00 98.00 363 LEU A CA 1
ATOM 2851 C C . LEU A 1 363 ? 2.382 -2.797 27.133 1.00 98.00 363 LEU A C 1
ATOM 2853 O O . LEU A 1 363 ? 2.165 -3.505 28.110 1.00 98.00 363 LEU A O 1
ATOM 2857 N N . PHE A 1 364 ? 1.408 -2.366 26.333 1.00 98.50 364 PHE A N 1
ATOM 2858 C CA . PHE A 1 364 ? 0.001 -2.682 26.574 1.00 98.50 364 PHE A CA 1
ATOM 2859 C C . PHE A 1 364 ? -0.283 -4.182 26.496 1.00 98.50 364 PHE A C 1
ATOM 2861 O O . PHE A 1 364 ? -1.003 -4.702 27.345 1.00 98.50 364 PHE A O 1
ATOM 2868 N N . GLU A 1 365 ? 0.298 -4.881 25.521 1.00 98.31 365 GLU A N 1
ATOM 2869 C CA . GLU A 1 365 ? 0.150 -6.332 25.410 1.00 98.31 365 GLU A CA 1
ATOM 2870 C C . GLU A 1 365 ? 0.808 -7.065 26.583 1.00 98.31 365 GLU A C 1
ATOM 2872 O O . GLU A 1 365 ? 0.187 -7.948 27.168 1.00 98.31 365 GLU A O 1
ATOM 2877 N N . ARG A 1 366 ? 2.022 -6.666 26.988 1.00 98.19 366 ARG A N 1
ATOM 2878 C CA . ARG A 1 366 ? 2.726 -7.277 28.129 1.00 98.19 366 ARG A CA 1
ATOM 2879 C C . ARG A 1 366 ? 1.976 -7.102 29.450 1.00 98.19 366 ARG A C 1
ATOM 2881 O O . ARG A 1 366 ? 1.988 -8.002 30.278 1.00 98.19 366 ARG A O 1
ATOM 2888 N N . GLU A 1 367 ? 1.353 -5.947 29.651 1.00 98.12 367 GLU A N 1
ATOM 2889 C CA . GLU A 1 367 ? 0.610 -5.616 30.873 1.00 98.12 367 GLU A CA 1
ATOM 2890 C C . GLU A 1 367 ? -0.868 -6.049 30.807 1.00 98.12 367 GLU A C 1
ATOM 2892 O O . GLU A 1 367 ? -1.672 -5.648 31.656 1.00 98.12 367 GLU A O 1
ATOM 2897 N N . GLU A 1 368 ? -1.247 -6.834 29.791 1.00 97.62 368 GLU A N 1
ATOM 2898 C CA . GLU A 1 368 ? -2.604 -7.353 29.581 1.00 97.62 368 GLU A CA 1
ATOM 2899 C C . GLU A 1 368 ? -3.670 -6.242 29.588 1.00 97.62 368 GLU A C 1
ATOM 2901 O O . GLU A 1 368 ? -4.684 -6.301 30.292 1.00 97.62 368 GLU A O 1
ATOM 2906 N N . ALA A 1 369 ? -3.424 -5.167 28.835 1.00 97.69 369 ALA A N 1
ATOM 2907 C CA . ALA A 1 369 ? -4.388 -4.087 28.668 1.00 97.69 369 ALA A CA 1
ATOM 2908 C C . ALA A 1 369 ? -5.701 -4.602 28.060 1.00 97.69 369 ALA A C 1
ATOM 2910 O O . ALA A 1 369 ? -5.710 -5.426 27.139 1.00 97.69 369 ALA A O 1
ATOM 2911 N N . CYS A 1 370 ? -6.827 -4.065 28.535 1.00 98.00 370 CYS A N 1
ATOM 2912 C CA . CYS A 1 370 ? -8.149 -4.398 28.011 1.00 98.00 370 CYS A CA 1
ATOM 2913 C C . CYS A 1 370 ? -8.431 -3.585 26.743 1.00 98.00 370 CYS A C 1
ATOM 2915 O O . CYS A 1 370 ? -9.274 -2.694 26.745 1.00 98.00 370 CYS A O 1
ATOM 2917 N N . VAL A 1 371 ? -7.686 -3.869 25.676 1.00 97.94 371 VAL A N 1
ATOM 2918 C CA . VAL A 1 371 ? -7.800 -3.217 24.368 1.00 97.94 371 VAL A CA 1
ATOM 2919 C C . VAL A 1 371 ? -8.076 -4.268 23.303 1.00 97.94 371 VAL A C 1
ATOM 2921 O O . VAL A 1 371 ? -7.381 -5.280 23.232 1.00 97.94 371 VAL A O 1
ATOM 2924 N N . ASP A 1 372 ? -9.072 -4.013 22.459 1.00 98.00 372 ASP A N 1
ATOM 2925 C CA . ASP A 1 372 ? -9.408 -4.847 21.304 1.00 98.00 372 ASP A CA 1
ATOM 2926 C C . ASP A 1 372 ? -8.774 -4.314 20.005 1.00 98.00 372 ASP A C 1
ATOM 2928 O O . ASP A 1 372 ? -8.499 -5.091 19.092 1.00 98.00 372 ASP A O 1
ATOM 2932 N N . PHE A 1 373 ? -8.549 -2.996 19.912 1.00 97.44 373 PHE A N 1
ATOM 2933 C CA . PHE A 1 373 ? -8.028 -2.320 18.719 1.00 97.44 373 PHE A CA 1
ATOM 2934 C C . PHE A 1 373 ? -7.063 -1.186 19.073 1.00 97.44 373 PHE A C 1
ATOM 2936 O O . PHE A 1 373 ? -7.338 -0.402 19.983 1.00 97.44 373 PHE A O 1
ATOM 2943 N N . TYR A 1 374 ? -6.011 -1.017 18.272 1.00 97.88 374 TYR A N 1
ATOM 2944 C CA . TYR A 1 374 ? -5.105 0.132 18.369 1.00 97.88 374 TYR A CA 1
ATOM 2945 C C . TYR A 1 374 ? -5.305 1.099 17.204 1.00 97.88 374 TYR A C 1
ATOM 2947 O O . TYR A 1 374 ? -5.247 0.698 16.046 1.00 97.88 374 TYR A O 1
ATOM 2955 N N . GLY A 1 375 ? -5.510 2.382 17.490 1.00 96.00 375 GLY A N 1
ATOM 2956 C CA . GLY A 1 375 ? -5.484 3.463 16.508 1.00 96.00 375 GLY A CA 1
ATOM 2957 C C . GLY A 1 375 ? -4.091 4.075 16.418 1.00 96.00 375 GLY A C 1
ATOM 2958 O O . GLY A 1 375 ? -3.620 4.665 17.388 1.00 96.00 375 GLY A O 1
ATOM 2959 N N . VAL A 1 376 ? -3.436 3.960 15.259 1.00 96.19 376 VAL A N 1
ATOM 2960 C CA . VAL A 1 376 ? -2.067 4.462 15.068 1.00 96.19 376 VAL A CA 1
ATOM 2961 C C . VAL A 1 376 ? -2.010 5.515 13.962 1.00 96.19 376 VAL A C 1
ATOM 2963 O O . VAL A 1 376 ? -2.560 5.339 12.874 1.00 96.19 376 VAL A O 1
ATOM 2966 N N . GLY A 1 377 ? -1.342 6.630 14.263 1.00 94.44 377 GLY A N 1
ATOM 2967 C CA . GLY A 1 377 ? -1.124 7.759 13.359 1.00 94.44 377 GLY A CA 1
ATOM 2968 C C . GLY A 1 377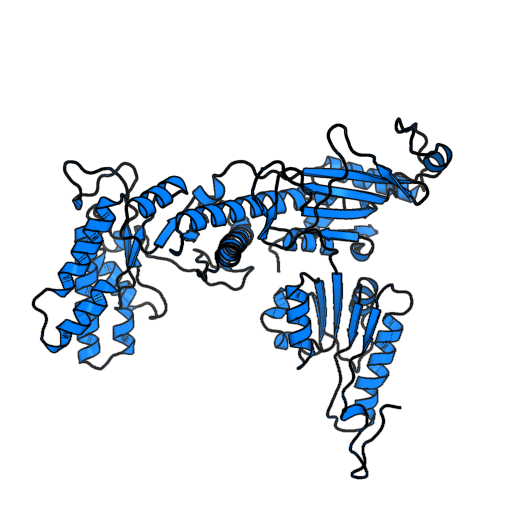 ? 0.289 7.777 12.775 1.00 94.44 377 GLY A C 1
ATOM 2969 O O . GLY A 1 377 ? 0.708 6.842 12.098 1.00 94.44 377 GLY A O 1
ATOM 2970 N N . SER A 1 378 ? 1.038 8.844 13.051 1.00 93.56 378 SER A N 1
ATOM 2971 C CA . SER A 1 378 ? 2.359 9.135 12.470 1.00 93.56 378 SER A CA 1
ATOM 2972 C C . SER A 1 378 ? 3.420 8.037 12.645 1.00 93.56 378 SER A C 1
ATOM 2974 O O . SER A 1 378 ? 4.368 7.995 11.862 1.00 93.56 378 SER A O 1
ATOM 2976 N N . ALA A 1 379 ? 3.264 7.104 13.592 1.00 95.38 379 ALA A N 1
ATOM 2977 C CA . ALA A 1 379 ? 4.209 6.000 13.788 1.00 95.38 379 ALA A CA 1
ATOM 2978 C C . ALA A 1 379 ? 4.363 5.094 12.547 1.00 95.38 379 ALA A C 1
ATOM 2980 O O . ALA A 1 379 ? 5.437 4.531 12.342 1.00 95.38 379 ALA A O 1
ATOM 2981 N N . TYR A 1 380 ? 3.363 5.026 11.654 1.00 95.38 380 TYR A N 1
ATOM 2982 C CA . TYR A 1 380 ? 3.508 4.345 10.356 1.00 95.38 380 TYR A CA 1
ATOM 2983 C C . TYR A 1 380 ? 4.596 4.958 9.459 1.00 95.38 380 TYR A C 1
ATOM 2985 O O . TYR A 1 380 ? 5.098 4.298 8.546 1.00 95.38 380 TYR A O 1
ATOM 2993 N N . PHE A 1 381 ? 4.983 6.208 9.711 1.00 93.06 381 PHE A N 1
ATOM 2994 C CA . PHE A 1 381 ? 5.988 6.941 8.942 1.00 93.06 381 PHE A CA 1
ATOM 2995 C C . PHE A 1 381 ? 7.314 7.118 9.697 1.00 93.06 381 PHE A C 1
ATOM 2997 O O . PHE A 1 381 ? 8.279 7.589 9.096 1.00 93.06 381 PHE A O 1
ATOM 3004 N N . GLY A 1 382 ? 7.373 6.713 10.973 1.00 82.69 382 GLY A N 1
ATOM 3005 C CA . GLY A 1 382 ? 8.435 7.091 11.909 1.00 82.69 382 GLY A CA 1
ATOM 3006 C C . GLY A 1 382 ? 9.721 6.253 11.896 1.00 82.69 382 GLY A C 1
ATOM 3007 O O . GLY A 1 382 ? 10.750 6.759 12.332 1.00 82.69 382 GLY A O 1
ATOM 3008 N N . SER A 1 383 ? 9.729 5.002 11.410 1.00 65.38 383 SER A N 1
ATOM 3009 C CA . SER A 1 383 ? 10.909 4.111 11.555 1.00 65.38 383 SER A CA 1
ATOM 3010 C C . SER A 1 383 ? 12.071 4.365 10.577 1.00 65.38 383 SER A C 1
ATOM 3012 O O . SER A 1 383 ? 12.478 3.509 9.790 1.00 65.38 383 SER A O 1
ATOM 3014 N N . GLY A 1 384 ? 12.688 5.537 10.648 1.00 69.31 384 GLY A N 1
ATOM 3015 C CA . GLY A 1 384 ? 13.919 5.834 9.913 1.00 69.31 384 GLY A CA 1
ATOM 3016 C C . GLY A 1 384 ? 13.816 5.689 8.386 1.00 69.31 384 GLY A C 1
ATOM 3017 O O . GLY A 1 384 ? 12.776 5.392 7.793 1.00 69.31 384 GLY A O 1
ATOM 3018 N N . GLN A 1 385 ? 14.942 5.907 7.722 1.00 76.56 385 GLN A N 1
ATOM 3019 C CA . GLN A 1 385 ? 15.038 5.899 6.263 1.00 76.56 385 GLN A CA 1
ATOM 3020 C C . GLN A 1 385 ? 14.995 4.476 5.702 1.00 76.56 385 GLN A C 1
ATOM 3022 O O . GLN A 1 385 ? 15.606 3.565 6.257 1.00 76.56 385 GLN A O 1
ATOM 3027 N N . CYS A 1 386 ? 14.245 4.249 4.625 1.00 85.50 386 CYS A N 1
ATOM 3028 C CA . CYS A 1 386 ? 14.231 2.975 3.901 1.00 85.50 386 CYS A CA 1
ATOM 3029 C C . CYS A 1 386 ? 14.757 3.184 2.484 1.00 85.50 386 CYS A C 1
ATOM 3031 O O . CYS A 1 386 ? 14.109 2.833 1.503 1.00 85.50 386 CYS A O 1
ATOM 3033 N N . ASP A 1 387 ? 15.924 3.813 2.404 1.00 90.69 387 ASP A N 1
ATOM 3034 C CA . ASP A 1 387 ? 16.437 4.313 1.141 1.00 90.69 387 ASP A CA 1
ATOM 3035 C C . ASP A 1 387 ? 16.915 3.151 0.280 1.00 90.69 387 ASP A C 1
ATOM 3037 O O . ASP A 1 387 ? 17.814 2.379 0.651 1.00 90.69 387 ASP A O 1
AT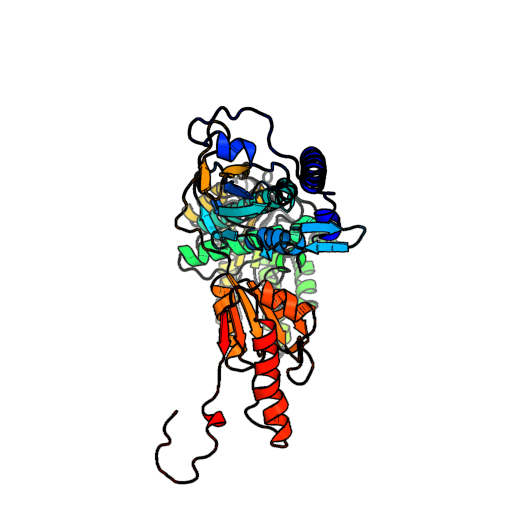OM 3041 N N . TYR A 1 388 ? 16.284 3.044 -0.881 1.00 95.69 388 TYR A N 1
ATOM 3042 C CA . TYR A 1 388 ? 16.784 2.229 -1.963 1.00 95.69 388 TYR A CA 1
ATOM 3043 C C . TYR A 1 388 ? 17.855 2.993 -2.729 1.00 95.69 388 TYR A C 1
ATOM 3045 O O . TYR A 1 388 ? 17.909 4.218 -2.756 1.00 95.69 388 TYR A O 1
ATOM 3053 N N . THR A 1 389 ? 18.706 2.234 -3.389 1.00 95.38 389 THR A N 1
ATOM 3054 C CA . THR A 1 389 ? 19.671 2.719 -4.367 1.00 95.38 389 THR A CA 1
ATOM 3055 C C . THR A 1 389 ? 19.658 1.740 -5.521 1.00 95.38 389 THR A C 1
ATOM 3057 O O . THR A 1 389 ? 19.459 0.536 -5.317 1.00 95.38 389 THR A O 1
ATOM 3060 N N . ALA A 1 390 ? 19.848 2.269 -6.720 1.00 97.69 390 ALA A N 1
ATOM 3061 C CA . ALA A 1 390 ? 20.038 1.473 -7.906 1.00 97.69 390 ALA A CA 1
ATOM 3062 C C . ALA A 1 390 ? 21.472 1.665 -8.390 1.00 97.69 390 ALA A C 1
ATOM 3064 O O . ALA A 1 390 ? 22.048 2.742 -8.273 1.00 97.69 390 ALA A O 1
ATOM 3065 N N . ASP A 1 391 ? 22.092 0.591 -8.858 1.00 98.00 391 ASP A N 1
ATOM 3066 C CA . ASP A 1 391 ? 23.447 0.656 -9.384 1.00 98.00 391 ASP A CA 1
ATOM 3067 C C . ASP A 1 391 ? 23.559 -0.276 -10.594 1.00 98.00 391 ASP A C 1
ATOM 3069 O O . ASP A 1 391 ? 23.121 -1.432 -10.550 1.00 98.00 391 ASP A O 1
ATOM 3073 N N . VAL A 1 392 ? 24.179 0.211 -11.672 1.00 98.38 392 VAL A N 1
ATOM 3074 C CA . VAL A 1 392 ? 24.676 -0.658 -12.743 1.00 98.38 392 VAL A CA 1
ATOM 3075 C C . VAL A 1 392 ? 25.827 -1.482 -12.177 1.00 98.38 392 VAL A C 1
ATOM 3077 O O . VAL A 1 392 ? 26.803 -0.942 -11.657 1.00 98.38 392 VAL A O 1
ATOM 3080 N N . VAL A 1 393 ? 25.708 -2.805 -12.263 1.00 98.06 393 VAL A N 1
ATOM 3081 C CA . VAL A 1 393 ? 26.699 -3.746 -11.719 1.00 98.06 393 VAL A CA 1
ATOM 3082 C C . VAL A 1 393 ? 27.413 -4.544 -12.802 1.00 98.06 393 VAL A C 1
ATOM 3084 O O . VAL A 1 393 ? 28.537 -5.014 -12.590 1.00 98.06 393 VAL A O 1
ATOM 3087 N N . ARG A 1 394 ? 26.783 -4.695 -13.971 1.00 98.25 394 ARG A N 1
ATOM 3088 C CA . ARG A 1 394 ? 27.369 -5.351 -15.142 1.00 98.25 394 ARG A CA 1
ATOM 3089 C C . ARG A 1 394 ? 27.016 -4.592 -16.416 1.00 98.25 394 ARG A C 1
ATOM 3091 O O . ARG A 1 394 ? 25.921 -4.052 -16.531 1.00 98.25 394 ARG A O 1
ATOM 3098 N N . VAL A 1 395 ? 27.923 -4.618 -17.386 1.00 98.06 395 VAL A N 1
ATOM 3099 C CA . VAL A 1 395 ? 27.717 -4.083 -18.742 1.00 98.06 395 VAL A CA 1
ATOM 3100 C C . VAL A 1 395 ? 28.018 -5.192 -19.745 1.00 98.06 395 VAL A C 1
ATOM 3102 O O . VAL A 1 395 ? 28.950 -5.979 -19.550 1.00 98.06 395 VAL A O 1
ATOM 3105 N N . LYS A 1 396 ? 27.213 -5.298 -20.803 1.00 97.31 396 LYS A N 1
ATOM 3106 C CA . LYS A 1 396 ? 27.408 -6.278 -21.870 1.00 97.31 396 LYS A CA 1
ATOM 3107 C C . LYS A 1 396 ? 28.320 -5.691 -22.949 1.00 97.31 396 LYS A C 1
ATOM 3109 O O . LYS A 1 396 ? 27.948 -4.742 -23.631 1.00 97.31 396 LYS A O 1
ATOM 3114 N N . VAL A 1 397 ? 29.506 -6.273 -23.120 1.00 96.25 397 VAL A N 1
ATOM 3115 C CA . VAL A 1 397 ? 30.530 -5.829 -24.083 1.00 96.25 397 VAL A CA 1
ATOM 3116 C C . VAL A 1 397 ? 31.011 -7.037 -24.886 1.00 96.25 397 VAL A C 1
ATOM 3118 O O . VAL A 1 397 ? 31.328 -8.082 -24.310 1.00 96.25 397 VAL A O 1
ATOM 3121 N N . GLY A 1 398 ? 31.017 -6.932 -26.220 1.00 91.44 398 GLY A N 1
ATOM 3122 C CA . GLY A 1 398 ? 31.348 -8.056 -27.109 1.00 91.44 398 GLY A CA 1
ATOM 3123 C C . GLY A 1 398 ? 30.432 -9.274 -26.911 1.00 91.44 398 GLY A C 1
ATOM 3124 O O . GLY A 1 398 ? 30.889 -10.413 -26.922 1.00 91.44 398 GLY A O 1
ATOM 3125 N N . GLY A 1 399 ? 29.150 -9.039 -26.610 1.00 92.38 399 GLY A N 1
ATOM 3126 C CA . GLY A 1 399 ? 28.160 -10.093 -26.358 1.00 92.38 399 GLY A CA 1
ATOM 3127 C C . GLY A 1 399 ? 28.246 -10.778 -24.986 1.00 92.38 399 GLY A C 1
ATOM 3128 O O . GLY A 1 399 ? 27.385 -11.603 -24.680 1.00 92.38 399 GLY A O 1
ATOM 3129 N N . ARG A 1 400 ? 29.218 -10.426 -24.131 1.00 95.50 400 ARG A N 1
ATOM 3130 C CA . ARG A 1 400 ? 29.427 -11.032 -22.802 1.00 95.50 400 ARG A CA 1
ATOM 3131 C C . ARG A 1 400 ? 29.193 -10.030 -21.676 1.00 95.50 400 ARG A C 1
ATOM 3133 O O . ARG A 1 400 ? 29.450 -8.843 -21.841 1.00 95.50 400 ARG A O 1
ATOM 3140 N N . TRP A 1 401 ? 28.715 -10.513 -20.532 1.00 97.19 401 TRP A N 1
ATOM 3141 C CA . TRP A 1 401 ? 28.552 -9.702 -19.325 1.00 97.19 401 TRP A CA 1
ATOM 3142 C C . TRP A 1 401 ? 29.885 -9.520 -18.606 1.00 97.19 401 TRP A C 1
ATOM 3144 O O . TRP A 1 401 ? 30.561 -10.500 -18.302 1.00 97.19 401 TRP A O 1
ATOM 3154 N N . HIS A 1 402 ? 30.216 -8.274 -18.280 1.00 96.44 402 HIS A N 1
ATOM 3155 C CA . HIS A 1 402 ? 31.400 -7.913 -17.504 1.00 96.44 402 HIS A CA 1
ATOM 3156 C C . HIS A 1 402 ? 30.979 -7.171 -16.246 1.00 96.44 402 HIS A C 1
ATOM 3158 O O . HIS A 1 402 ? 30.118 -6.295 -16.312 1.00 96.44 402 HIS A O 1
ATOM 3164 N N . GLN A 1 403 ? 31.590 -7.487 -15.103 1.00 96.06 403 GLN A N 1
ATOM 3165 C CA . GLN A 1 403 ? 31.398 -6.694 -13.889 1.00 96.06 403 GLN A CA 1
ATOM 3166 C C . GLN A 1 403 ? 31.960 -5.288 -14.114 1.00 96.06 403 GLN A C 1
ATOM 3168 O O . GLN A 1 403 ? 33.112 -5.139 -14.517 1.00 96.06 403 GLN A O 1
ATOM 3173 N N . CYS A 1 404 ? 31.128 -4.278 -13.876 1.00 95.19 404 CYS A N 1
ATOM 3174 C CA . CYS A 1 404 ? 31.431 -2.871 -14.140 1.00 95.19 404 CYS A CA 1
ATOM 3175 C C . CYS A 1 404 ? 30.721 -1.971 -13.112 1.00 95.19 404 CYS A C 1
ATOM 3177 O O . CYS A 1 404 ? 30.135 -0.946 -13.447 1.00 95.19 404 CYS A O 1
ATOM 3179 N N . ALA A 1 405 ? 30.710 -2.416 -11.855 1.00 94.75 405 ALA A N 1
ATOM 3180 C CA . ALA A 1 405 ? 30.064 -1.715 -10.755 1.00 94.75 405 ALA A CA 1
ATOM 3181 C C . ALA A 1 405 ? 30.953 -0.587 -10.213 1.00 94.75 405 ALA A C 1
ATOM 3183 O O . ALA A 1 405 ? 32.182 -0.705 -10.222 1.00 94.75 405 ALA A O 1
ATOM 3184 N N . LYS A 1 406 ? 30.342 0.470 -9.663 1.00 93.50 406 LYS A N 1
ATOM 3185 C CA . LYS A 1 406 ? 31.086 1.485 -8.901 1.00 93.50 406 LYS A CA 1
ATOM 3186 C C . LYS A 1 406 ? 31.787 0.859 -7.688 1.00 93.50 406 LYS A C 1
ATOM 3188 O O . LYS A 1 406 ? 31.328 -0.147 -7.141 1.00 93.50 406 LYS A O 1
ATOM 3193 N N . VAL A 1 407 ? 32.871 1.482 -7.224 1.00 92.81 407 VAL A N 1
ATOM 3194 C CA . VAL A 1 407 ? 33.621 1.019 -6.044 1.00 92.81 407 VAL A CA 1
ATOM 3195 C C . VAL A 1 407 ? 32.684 0.835 -4.841 1.00 92.81 407 VAL A C 1
ATOM 3197 O O . VAL A 1 407 ? 31.820 1.668 -4.568 1.00 92.81 407 VAL A O 1
ATOM 3200 N N . GLY A 1 408 ? 32.833 -0.290 -4.135 1.00 90.19 408 GLY A N 1
ATOM 3201 C CA . GLY A 1 408 ? 31.970 -0.670 -3.010 1.00 90.19 408 GLY A CA 1
ATOM 3202 C C . GLY A 1 408 ? 30.653 -1.349 -3.409 1.00 90.19 408 GLY A C 1
ATOM 3203 O O . GLY A 1 408 ? 29.862 -1.706 -2.532 1.00 90.19 408 GLY A O 1
ATOM 3204 N N . ARG A 1 409 ? 30.407 -1.552 -4.710 1.00 92.69 409 ARG A N 1
ATOM 3205 C CA . ARG A 1 409 ? 29.289 -2.343 -5.239 1.00 92.69 409 ARG A CA 1
ATOM 3206 C C . ARG A 1 409 ? 29.783 -3.580 -5.967 1.00 92.69 409 ARG A C 1
ATOM 3208 O O . ARG A 1 409 ? 30.918 -3.657 -6.428 1.00 92.69 409 ARG A O 1
ATOM 3215 N N . ALA A 1 410 ? 28.894 -4.552 -6.071 1.00 93.88 410 ALA A N 1
ATOM 3216 C CA . ALA A 1 410 ? 29.104 -5.776 -6.818 1.00 93.88 410 ALA A CA 1
ATOM 3217 C C . ALA A 1 410 ? 27.742 -6.272 -7.317 1.00 93.88 410 ALA A C 1
ATOM 3219 O O . ALA A 1 410 ? 26.715 -5.855 -6.778 1.00 93.88 410 ALA A O 1
ATOM 3220 N N . PRO A 1 411 ? 27.705 -7.151 -8.327 1.00 94.75 411 PRO A N 1
ATOM 3221 C CA . PRO A 1 411 ? 26.491 -7.889 -8.621 1.00 94.75 411 PRO A CA 1
ATOM 3222 C C . PRO A 1 411 ? 26.142 -8.759 -7.415 1.00 94.75 411 PRO A C 1
ATOM 3224 O O . PRO A 1 411 ? 26.924 -9.621 -7.013 1.00 94.75 411 PRO A O 1
ATOM 3227 N N . TRP A 1 412 ? 24.981 -8.509 -6.823 1.00 94.06 412 TRP A N 1
ATOM 3228 C CA . TRP A 1 412 ? 24.508 -9.251 -5.666 1.00 94.06 412 TRP A CA 1
ATOM 3229 C C . TRP A 1 412 ? 23.469 -10.287 -6.078 1.00 94.06 412 TRP A C 1
ATOM 3231 O O . TRP A 1 412 ? 22.726 -10.129 -7.057 1.00 94.06 412 TRP A O 1
ATOM 3241 N N . GLU A 1 413 ? 23.438 -11.376 -5.319 1.00 93.19 413 GLU A N 1
ATOM 3242 C CA . GLU A 1 413 ? 22.495 -12.462 -5.529 1.00 93.19 413 GLU A CA 1
ATOM 3243 C C . GLU A 1 413 ? 21.359 -12.387 -4.516 1.00 93.19 413 GLU A C 1
ATOM 3245 O O . GLU A 1 413 ? 21.541 -12.017 -3.354 1.00 93.19 413 GLU A O 1
ATOM 3250 N N . ASN A 1 414 ? 20.167 -12.740 -4.980 1.00 95.62 414 ASN A N 1
ATOM 3251 C CA . ASN A 1 414 ? 19.003 -12.930 -4.138 1.00 95.62 414 ASN A CA 1
ATOM 3252 C C . ASN A 1 414 ? 18.214 -14.129 -4.689 1.00 95.62 414 ASN A C 1
ATOM 3254 O O . ASN A 1 414 ? 17.696 -14.032 -5.804 1.00 95.62 414 ASN A O 1
ATOM 3258 N N . PRO A 1 415 ? 18.135 -15.255 -3.954 1.00 93.31 415 PRO A N 1
ATOM 3259 C CA . PRO A 1 415 ? 17.447 -16.460 -4.418 1.00 93.31 415 PRO A CA 1
ATOM 3260 C C . PRO A 1 415 ? 15.929 -16.277 -4.561 1.00 93.31 415 PRO A C 1
ATOM 3262 O O . PRO A 1 415 ? 15.282 -17.100 -5.214 1.00 93.31 415 PRO A O 1
ATOM 3265 N N . ASP A 1 416 ? 15.372 -15.211 -3.983 1.00 93.25 416 ASP A N 1
ATOM 3266 C CA . ASP A 1 416 ? 13.945 -14.889 -4.044 1.00 93.25 416 ASP A CA 1
ATOM 3267 C C . ASP A 1 416 ? 13.571 -14.119 -5.316 1.00 93.25 416 ASP A C 1
ATOM 3269 O O . ASP A 1 416 ? 12.390 -13.972 -5.620 1.00 93.25 416 ASP A O 1
ATOM 3273 N N . LEU A 1 417 ? 14.557 -13.663 -6.098 1.00 94.19 417 LEU A N 1
ATOM 3274 C CA . LEU A 1 417 ? 14.287 -13.068 -7.401 1.00 94.19 417 LEU A CA 1
ATOM 3275 C C . LEU A 1 417 ? 13.670 -14.104 -8.344 1.00 94.19 417 LEU A C 1
ATOM 3277 O O . LEU A 1 417 ? 14.113 -15.255 -8.461 1.00 94.19 417 LEU A O 1
ATOM 3281 N N . ARG A 1 418 ? 12.633 -13.667 -9.051 1.00 91.25 418 ARG A N 1
ATOM 3282 C CA . ARG A 1 418 ? 11.945 -14.428 -10.090 1.00 91.25 418 ARG A CA 1
ATOM 3283 C C . ARG A 1 418 ? 11.870 -13.582 -11.346 1.00 91.25 418 ARG A C 1
ATOM 3285 O O . ARG A 1 418 ? 11.665 -12.373 -11.277 1.00 91.25 418 ARG A O 1
ATOM 3292 N N . LYS A 1 419 ? 12.016 -14.219 -12.508 1.00 90.81 419 LYS A N 1
ATOM 3293 C CA . LYS A 1 419 ? 11.760 -13.554 -13.790 1.00 90.81 419 LYS A CA 1
ATOM 3294 C C . LYS A 1 419 ? 10.306 -13.100 -13.833 1.00 90.81 419 LYS A C 1
ATOM 3296 O O . LYS A 1 419 ? 9.412 -13.912 -13.607 1.00 90.81 419 LYS A O 1
ATOM 3301 N N . VAL A 1 420 ? 10.082 -11.838 -14.180 1.00 86.75 420 VAL A N 1
ATOM 3302 C CA . VAL A 1 420 ? 8.740 -11.300 -14.409 1.00 86.75 420 VAL A CA 1
ATOM 3303 C C . VAL A 1 420 ? 8.233 -11.858 -15.734 1.00 86.75 420 VAL A C 1
ATOM 3305 O O . VAL A 1 420 ? 8.752 -11.531 -16.807 1.00 86.75 420 VAL A O 1
ATOM 3308 N N . VAL A 1 421 ? 7.249 -12.755 -15.656 1.00 87.31 421 VAL A N 1
ATOM 3309 C CA . VAL A 1 421 ? 6.694 -13.445 -16.824 1.00 87.31 421 VAL A CA 1
ATOM 3310 C C . VAL A 1 421 ? 5.470 -12.696 -17.333 1.00 87.31 421 VAL A C 1
ATOM 3312 O O . VAL A 1 421 ? 4.588 -12.307 -16.572 1.00 87.31 421 VAL A O 1
ATOM 3315 N N . ARG A 1 422 ? 5.408 -12.524 -18.650 1.00 88.94 422 ARG A N 1
ATOM 3316 C CA . ARG A 1 422 ? 4.334 -11.843 -19.366 1.00 88.94 422 ARG A CA 1
ATOM 3317 C C . ARG A 1 422 ? 3.513 -12.854 -20.140 1.00 88.94 422 ARG A C 1
ATOM 3319 O O . ARG A 1 422 ? 4.063 -13.656 -20.901 1.00 88.94 422 ARG A O 1
ATOM 3326 N N . ALA A 1 423 ? 2.202 -12.800 -19.971 1.00 93.75 423 ALA A N 1
ATOM 3327 C CA . ALA A 1 423 ? 1.277 -13.693 -20.639 1.00 93.75 423 ALA A CA 1
ATOM 3328 C C . ALA A 1 423 ? 0.147 -12.926 -21.316 1.00 93.75 423 ALA A C 1
ATOM 3330 O O . ALA A 1 423 ? -0.438 -12.014 -20.740 1.00 93.75 423 ALA A O 1
ATOM 3331 N N . VAL A 1 424 ? -0.230 -13.359 -22.513 1.00 96.56 424 VAL A N 1
ATOM 3332 C CA . VAL A 1 424 ? -1.532 -13.017 -23.085 1.00 96.56 424 VAL A CA 1
ATOM 3333 C C . VAL A 1 424 ? -2.488 -14.165 -22.786 1.00 96.56 424 VAL A C 1
ATOM 3335 O O . VAL A 1 424 ? -2.152 -15.328 -22.991 1.00 96.56 424 VAL A O 1
ATOM 3338 N N . VAL A 1 425 ? -3.692 -13.862 -22.306 1.00 97.19 425 VAL A N 1
ATOM 3339 C CA . VAL A 1 425 ? -4.746 -14.861 -22.094 1.00 97.19 425 VAL A CA 1
ATOM 3340 C C . VAL A 1 425 ? -5.967 -14.466 -22.906 1.00 97.19 425 VAL A C 1
ATOM 3342 O O . VAL A 1 425 ? -6.612 -13.449 -22.645 1.00 97.19 425 VAL A O 1
ATOM 3345 N N . THR A 1 426 ? -6.327 -15.299 -23.878 1.00 96.31 426 THR A N 1
ATOM 3346 C CA . THR A 1 426 ? -7.634 -15.190 -24.542 1.00 96.31 426 THR A CA 1
ATOM 3347 C C . THR A 1 426 ? -8.650 -16.039 -23.785 1.00 96.31 426 THR A C 1
ATOM 3349 O O . THR A 1 426 ? -8.308 -17.063 -23.195 1.00 96.31 426 THR A O 1
ATOM 3352 N N . GLY A 1 427 ? -9.917 -15.623 -23.775 1.00 92.50 427 GLY A N 1
ATOM 3353 C CA . GLY A 1 427 ? -10.958 -16.391 -23.084 1.00 92.50 427 GLY A CA 1
ATOM 3354 C C . GLY A 1 427 ? -10.888 -16.295 -21.555 1.00 92.50 427 GLY A C 1
ATOM 3355 O O . GLY A 1 427 ? -11.520 -17.097 -20.875 1.00 92.50 427 GLY A O 1
ATOM 3356 N N . ALA A 1 428 ? -10.205 -15.283 -21.003 1.00 94.50 428 ALA A N 1
ATOM 3357 C CA . ALA A 1 428 ? -10.069 -15.044 -19.556 1.00 94.50 428 ALA A CA 1
ATOM 3358 C C . ALA A 1 428 ? -11.412 -14.883 -18.802 1.00 94.50 428 ALA A C 1
ATOM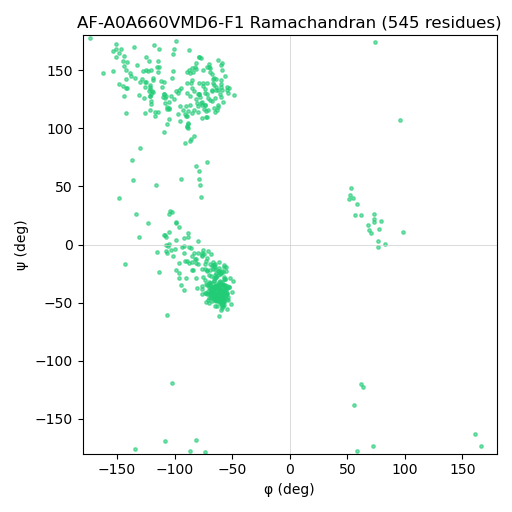 3360 O O . ALA A 1 428 ? -11.476 -15.038 -17.590 1.00 94.50 428 ALA A O 1
ATOM 3361 N N . THR A 1 429 ? -12.511 -14.614 -19.516 1.00 93.62 429 THR A N 1
ATOM 3362 C CA . THR A 1 429 ? -13.880 -14.540 -18.956 1.00 93.62 429 THR A CA 1
ATOM 3363 C C . THR A 1 429 ? -14.644 -15.872 -19.010 1.00 93.62 429 THR A C 1
ATOM 3365 O O . THR A 1 429 ? -15.807 -15.939 -18.605 1.00 93.62 429 THR A O 1
ATOM 3368 N N . GLY A 1 430 ? -14.025 -16.922 -19.560 1.00 89.81 430 GLY A N 1
ATOM 3369 C CA . GLY A 1 430 ? -14.564 -18.277 -19.656 1.00 89.81 430 GLY A CA 1
ATOM 3370 C C . GLY A 1 430 ? -14.290 -19.122 -18.410 1.00 89.81 430 GLY A C 1
ATOM 3371 O O . GLY A 1 430 ? -13.701 -18.653 -17.437 1.00 89.81 430 GLY A O 1
ATOM 3372 N N . PHE A 1 431 ? -14.718 -20.387 -18.449 1.00 89.75 431 PHE A N 1
ATOM 3373 C CA . PHE A 1 431 ? -14.594 -21.311 -17.318 1.00 89.75 431 PHE A CA 1
ATOM 3374 C C . PHE A 1 431 ? -13.131 -21.560 -16.931 1.00 89.75 431 PHE A C 1
ATOM 3376 O O . PHE A 1 431 ? -12.730 -21.179 -15.841 1.00 89.75 431 PHE A O 1
ATOM 3383 N N . VAL A 1 432 ? -12.315 -22.121 -17.829 1.00 91.44 432 VAL A N 1
ATOM 3384 C CA . VAL A 1 432 ? -10.886 -22.371 -17.557 1.00 91.44 432 VAL A CA 1
ATOM 3385 C C . VAL A 1 432 ? -10.111 -21.055 -17.453 1.00 91.44 432 VAL A C 1
ATOM 3387 O O . VAL A 1 432 ? -9.320 -20.871 -16.529 1.00 91.44 432 VAL A O 1
ATOM 3390 N N . GLY A 1 433 ? -10.388 -20.110 -18.358 1.00 92.94 433 GLY A N 1
ATOM 3391 C CA . GLY A 1 433 ? -9.658 -18.847 -18.456 1.00 92.94 433 GLY A CA 1
ATOM 3392 C C . GLY A 1 433 ? -9.636 -18.040 -17.158 1.00 92.94 433 GLY A C 1
ATOM 3393 O O . GLY A 1 433 ? -8.568 -17.586 -16.768 1.00 92.94 433 GLY A O 1
ATOM 3394 N N . ARG A 1 434 ? -10.758 -17.921 -16.430 1.00 93.00 434 ARG A N 1
ATOM 3395 C CA . ARG A 1 434 ? -10.790 -17.148 -15.171 1.00 93.00 434 ARG A CA 1
ATOM 3396 C C . ARG A 1 434 ? -9.897 -17.752 -14.080 1.00 93.00 434 ARG A C 1
ATOM 3398 O O . ARG A 1 434 ? -9.268 -17.017 -13.324 1.00 93.00 434 ARG A O 1
ATOM 3405 N N . HIS A 1 435 ? -9.845 -19.085 -13.999 1.00 94.00 435 HIS A N 1
ATOM 3406 C CA . HIS A 1 435 ? -9.036 -19.796 -13.010 1.00 94.00 435 HIS A CA 1
ATOM 3407 C C . HIS A 1 435 ? -7.557 -19.723 -13.379 1.00 94.00 435 HIS A C 1
ATOM 3409 O O . HIS A 1 435 ? -6.738 -19.433 -12.514 1.00 94.00 435 HIS A O 1
ATOM 3415 N N . LEU A 1 436 ? -7.235 -19.892 -14.667 1.00 95.00 436 LEU A N 1
ATOM 3416 C CA . LEU A 1 436 ? -5.883 -19.699 -15.181 1.00 95.00 436 LEU A CA 1
ATOM 3417 C C . LEU A 1 436 ? -5.389 -18.275 -14.906 1.00 95.00 436 LEU A C 1
ATOM 3419 O O . LEU A 1 436 ? -4.345 -18.107 -14.290 1.00 95.00 436 LEU A O 1
ATOM 3423 N N . THR A 1 437 ? -6.150 -17.252 -15.301 1.00 94.56 437 THR A N 1
ATOM 3424 C CA . THR A 1 437 ? -5.778 -15.846 -15.092 1.00 94.56 437 THR A CA 1
ATOM 3425 C C . THR A 1 437 ? -5.540 -15.542 -13.614 1.00 94.56 437 THR A C 1
ATOM 3427 O O . THR A 1 437 ? -4.517 -14.952 -13.283 1.00 94.56 437 THR A O 1
ATOM 3430 N N . LYS A 1 438 ? -6.420 -16.000 -12.712 1.00 89.81 438 LYS A N 1
ATOM 3431 C CA . LYS A 1 438 ? -6.221 -15.839 -11.265 1.00 89.81 438 LYS A CA 1
ATOM 3432 C C . LYS A 1 438 ? -4.933 -16.522 -10.784 1.00 89.81 438 LYS A C 1
ATOM 3434 O O . LYS A 1 438 ? -4.134 -15.891 -10.105 1.00 89.81 438 LYS A O 1
ATOM 3439 N N . ALA A 1 439 ? -4.706 -17.770 -11.185 1.00 91.31 439 ALA A N 1
ATOM 3440 C CA . ALA A 1 439 ? -3.544 -18.548 -10.761 1.00 91.31 439 ALA A CA 1
ATOM 3441 C C . ALA A 1 439 ? -2.212 -18.021 -11.329 1.00 91.31 439 ALA A C 1
ATOM 3443 O O . ALA A 1 439 ? -1.157 -18.255 -10.743 1.00 91.31 439 ALA A O 1
ATOM 3444 N N . LEU A 1 440 ? -2.235 -17.353 -12.485 1.00 91.19 440 LEU A N 1
ATOM 3445 C CA . LEU A 1 440 ? -1.072 -16.673 -13.057 1.00 91.19 440 LEU A CA 1
ATOM 3446 C C . LEU A 1 440 ? -0.786 -15.353 -12.323 1.00 91.19 440 LEU A C 1
ATOM 3448 O O . LEU A 1 440 ? 0.365 -15.096 -11.982 1.00 91.19 440 LEU A O 1
ATOM 3452 N N . LEU A 1 441 ? -1.818 -14.562 -11.998 1.00 84.06 441 LEU A N 1
ATOM 3453 C CA . LEU A 1 441 ? -1.666 -13.355 -11.169 1.00 84.06 441 LEU A CA 1
ATOM 3454 C C . LEU A 1 441 ? -1.106 -13.686 -9.780 1.00 84.06 441 LEU A C 1
ATOM 3456 O O . LEU A 1 441 ? -0.266 -12.960 -9.267 1.00 84.06 441 LEU A O 1
ATOM 3460 N N . GLU A 1 442 ? -1.545 -14.792 -9.177 1.00 78.56 442 GLU A N 1
ATOM 3461 C CA . GLU A 1 442 ? -1.024 -15.282 -7.890 1.00 78.56 442 GLU A CA 1
ATOM 3462 C C . GLU A 1 442 ? 0.449 -15.711 -7.956 1.00 78.56 442 GLU A C 1
ATOM 3464 O O . GLU A 1 442 ? 1.108 -15.768 -6.927 1.00 78.56 442 GLU A O 1
ATOM 3469 N N . ARG A 1 443 ? 0.977 -15.987 -9.155 1.00 79.19 443 ARG A N 1
ATOM 3470 C CA . ARG A 1 443 ? 2.399 -16.276 -9.394 1.00 79.19 443 ARG A CA 1
ATOM 3471 C C . ARG A 1 443 ? 3.213 -15.026 -9.753 1.00 79.19 443 ARG A C 1
ATOM 3473 O O . ARG A 1 443 ? 4.362 -15.171 -10.164 1.00 79.19 443 ARG A O 1
ATOM 3480 N N . GLY A 1 444 ? 2.617 -13.832 -9.694 1.00 73.56 444 GLY A N 1
ATOM 3481 C CA . GLY A 1 444 ? 3.274 -12.574 -10.070 1.00 73.56 444 GLY A CA 1
ATOM 3482 C C . GLY A 1 444 ? 3.457 -12.394 -11.581 1.00 73.56 444 GLY A C 1
ATOM 3483 O O . GLY A 1 444 ? 4.404 -11.749 -12.023 1.00 73.56 444 GLY A O 1
ATOM 3484 N N . TRP A 1 445 ? 2.609 -13.018 -12.409 1.00 87.06 445 TRP A N 1
ATOM 3485 C CA . TRP A 1 445 ? 2.690 -12.848 -13.863 1.00 87.06 445 TRP A CA 1
ATOM 3486 C C . TRP A 1 445 ? 1.915 -11.608 -14.296 1.00 87.06 445 TRP A C 1
ATOM 3488 O O . TRP A 1 445 ? 0.782 -11.389 -13.869 1.00 87.06 445 TRP A O 1
ATOM 3498 N N . HIS A 1 446 ? 2.480 -10.854 -15.234 1.00 87.00 446 HIS A N 1
ATOM 3499 C CA . HIS A 1 446 ? 1.772 -9.767 -15.899 1.00 87.00 446 HIS A CA 1
ATOM 3500 C C . HIS A 1 446 ? 0.905 -10.323 -17.015 1.00 87.00 446 HIS A C 1
ATOM 3502 O O . HIS A 1 446 ? 1.397 -11.014 -17.912 1.00 87.00 446 HIS A O 1
ATOM 3508 N N . ILE A 1 447 ? -0.385 -10.003 -16.983 1.00 92.12 447 ILE A N 1
ATOM 3509 C CA . ILE A 1 447 ? -1.345 -10.600 -17.903 1.00 92.12 447 ILE A CA 1
ATOM 3510 C C . ILE A 1 447 ? -2.046 -9.536 -18.738 1.00 92.12 447 ILE A C 1
ATOM 3512 O O . ILE A 1 447 ? -2.680 -8.615 -18.216 1.00 92.12 447 ILE A O 1
ATOM 3516 N N . THR A 1 448 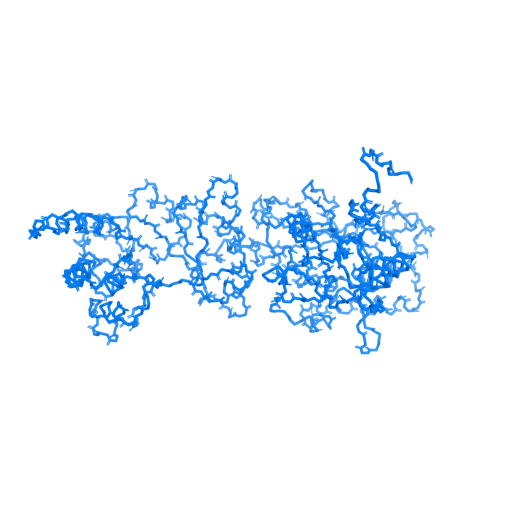? -2.016 -9.749 -20.050 1.00 94.31 448 THR A N 1
ATOM 3517 C CA . THR A 1 448 ? -2.903 -9.087 -21.001 1.00 94.31 448 THR A CA 1
ATOM 3518 C C . THR A 1 448 ? -4.081 -10.003 -21.318 1.00 94.31 448 THR A C 1
ATOM 3520 O O . THR A 1 448 ? -3.931 -11.053 -21.942 1.00 94.31 448 THR A O 1
ATOM 3523 N N . ALA A 1 449 ? -5.280 -9.622 -20.889 1.00 96.12 449 ALA A N 1
ATOM 3524 C CA . ALA A 1 449 ? -6.511 -10.342 -21.166 1.00 96.12 449 ALA A CA 1
ATOM 3525 C C . ALA A 1 449 ? -7.151 -9.840 -22.469 1.00 96.12 449 ALA A C 1
ATOM 3527 O O . ALA A 1 449 ? -7.703 -8.740 -22.523 1.00 96.12 449 ALA A O 1
ATOM 3528 N N . ALA A 1 450 ? -7.133 -10.680 -23.505 1.00 96.38 450 ALA A N 1
ATOM 3529 C CA . ALA A 1 450 ? -7.839 -10.440 -24.760 1.00 96.38 450 ALA A CA 1
ATOM 3530 C C . ALA A 1 450 ? -9.258 -11.023 -24.667 1.00 96.38 450 ALA A C 1
ATOM 3532 O O . ALA A 1 450 ? -9.460 -12.244 -24.729 1.00 96.38 450 ALA A O 1
ATOM 3533 N N . VAL A 1 451 ? -10.260 -10.167 -24.447 1.00 95.31 451 VAL A N 1
ATOM 3534 C CA . VAL A 1 451 ? -11.627 -10.608 -24.122 1.00 95.31 451 VAL A CA 1
ATOM 3535 C C . VAL A 1 451 ? -12.699 -9.864 -24.905 1.00 95.31 451 VAL A C 1
ATOM 3537 O O . VAL A 1 451 ? -12.647 -8.655 -25.099 1.00 95.31 451 VAL A O 1
ATOM 3540 N N . ARG A 1 452 ? -13.762 -10.581 -25.278 1.00 93.06 452 ARG A N 1
ATOM 3541 C CA . ARG A 1 452 ? -14.903 -9.991 -25.997 1.00 93.06 452 ARG A CA 1
ATOM 3542 C C . ARG A 1 452 ? -15.746 -9.060 -25.121 1.00 93.06 452 ARG A C 1
ATOM 3544 O O . ARG A 1 452 ? -16.337 -8.108 -25.619 1.00 93.06 452 ARG A O 1
ATOM 3551 N N . ARG A 1 453 ? -15.868 -9.375 -23.827 1.00 92.06 453 ARG A N 1
ATOM 3552 C CA . ARG A 1 453 ? -16.738 -8.675 -22.863 1.00 92.06 453 ARG A CA 1
ATOM 3553 C C . ARG A 1 453 ? -15.947 -8.309 -21.597 1.00 92.06 453 ARG A C 1
ATOM 3555 O O . ARG A 1 453 ? -16.025 -9.065 -20.629 1.00 92.06 453 ARG A O 1
ATOM 3562 N N . PRO A 1 454 ? -15.203 -7.187 -21.600 1.00 91.62 454 PRO A N 1
ATOM 3563 C CA . PRO A 1 454 ? -14.366 -6.753 -20.475 1.00 91.62 454 PRO A CA 1
ATOM 3564 C C . PRO A 1 454 ? -15.072 -6.731 -19.114 1.00 91.62 454 PRO A C 1
ATOM 3566 O O . PRO A 1 454 ? -14.522 -7.235 -18.144 1.00 91.62 454 PRO A O 1
ATOM 3569 N N . HIS A 1 455 ? -16.328 -6.271 -19.055 1.00 90.50 455 HIS A N 1
ATOM 3570 C CA . HIS A 1 455 ? -17.111 -6.199 -17.809 1.00 90.50 455 HIS A CA 1
ATOM 3571 C C . HIS A 1 455 ? -17.238 -7.541 -17.062 1.00 90.50 455 HIS A C 1
ATOM 3573 O O . HIS A 1 455 ? -17.463 -7.556 -15.858 1.00 90.50 455 HIS A O 1
ATOM 3579 N N . ARG A 1 456 ? -17.083 -8.686 -17.748 1.00 92.19 456 ARG A N 1
ATOM 3580 C CA . ARG A 1 456 ? -17.145 -10.016 -17.116 1.00 92.19 456 ARG A CA 1
ATOM 3581 C C . ARG A 1 456 ? -15.885 -10.391 -16.334 1.00 92.19 456 ARG A C 1
ATOM 3583 O O . ARG A 1 456 ? -15.900 -11.420 -15.667 1.00 92.19 456 ARG A O 1
ATOM 3590 N N . LEU A 1 457 ? -14.809 -9.611 -16.437 1.00 88.75 457 LEU A N 1
ATOM 3591 C CA . LEU A 1 457 ? -13.607 -9.796 -15.622 1.00 88.75 457 LEU A CA 1
ATOM 3592 C C . LEU A 1 457 ? -13.843 -9.383 -14.158 1.00 88.75 457 LEU A C 1
ATOM 3594 O O . LEU A 1 457 ? -13.151 -9.882 -13.273 1.00 88.75 457 LEU A O 1
ATOM 3598 N N . GLY A 1 458 ? -14.833 -8.521 -13.888 1.00 87.38 458 GLY A N 1
ATOM 3599 C CA . GLY A 1 458 ? -15.090 -7.997 -12.544 1.00 87.38 458 GLY A CA 1
ATOM 3600 C C . GLY A 1 458 ? -13.842 -7.333 -11.957 1.00 87.38 458 GLY A C 1
ATOM 3601 O O . GLY A 1 458 ? -13.090 -6.689 -12.683 1.00 87.38 458 GLY A O 1
ATOM 3602 N N . ALA A 1 459 ? -13.581 -7.570 -10.671 1.00 78.00 459 ALA A N 1
ATOM 3603 C CA . ALA A 1 459 ? -12.418 -7.031 -9.956 1.00 78.00 459 ALA A CA 1
ATOM 3604 C C . ALA A 1 459 ? -11.053 -7.481 -10.520 1.00 78.00 459 ALA A C 1
ATOM 3606 O O . ALA A 1 459 ? -10.029 -6.895 -10.190 1.00 78.00 459 ALA A O 1
ATOM 3607 N N . LEU A 1 460 ? -11.002 -8.518 -11.372 1.00 81.25 460 LEU A N 1
ATOM 3608 C CA . LEU A 1 460 ? -9.745 -8.894 -12.025 1.00 81.25 460 LEU A CA 1
ATOM 3609 C C . LEU A 1 460 ? -9.311 -7.858 -13.063 1.00 81.25 460 LEU A C 1
ATOM 3611 O O . LEU A 1 460 ? -8.120 -7.762 -13.323 1.00 81.25 460 LEU A O 1
ATOM 3615 N N . ALA A 1 461 ? -10.236 -7.092 -13.654 1.00 83.06 461 ALA A N 1
ATOM 3616 C CA . ALA A 1 461 ? -9.900 -6.110 -14.685 1.00 83.06 461 ALA A CA 1
ATOM 3617 C C . ALA A 1 461 ? -8.856 -5.090 -14.202 1.00 83.06 461 ALA A C 1
ATOM 3619 O O . ALA A 1 461 ? -7.977 -4.722 -14.972 1.00 83.06 461 ALA A O 1
ATOM 3620 N N . ASP A 1 462 ? -8.904 -4.716 -12.922 1.00 74.12 462 ASP A N 1
ATOM 3621 C CA . ASP A 1 462 ? -8.006 -3.723 -12.321 1.00 74.12 462 ASP A CA 1
ATOM 3622 C C . ASP A 1 462 ? -6.552 -4.203 -12.205 1.00 74.12 462 ASP A C 1
ATOM 3624 O O . ASP A 1 462 ? -5.646 -3.392 -12.030 1.00 74.12 462 ASP A O 1
ATOM 3628 N N . ARG A 1 463 ? -6.331 -5.520 -12.319 1.00 76.00 463 ARG A N 1
ATOM 3629 C CA . ARG A 1 463 ? -5.022 -6.186 -12.228 1.00 76.00 463 ARG A CA 1
ATOM 3630 C C . ARG A 1 463 ? -4.510 -6.683 -13.583 1.00 76.00 463 ARG A C 1
ATOM 3632 O O . ARG A 1 463 ? -3.539 -7.430 -13.638 1.00 76.00 463 ARG A O 1
ATOM 3639 N N . LEU A 1 464 ? -5.202 -6.350 -14.671 1.00 86.38 464 LEU A N 1
ATOM 3640 C CA . LEU A 1 464 ? -4.942 -6.875 -16.008 1.00 86.38 464 LEU A CA 1
ATOM 3641 C C . LEU A 1 464 ? -4.790 -5.732 -17.004 1.00 86.38 464 LEU A C 1
ATOM 3643 O O . LEU A 1 464 ? -5.484 -4.722 -16.932 1.00 86.38 464 LEU A O 1
ATOM 3647 N N . THR A 1 465 ? -3.974 -5.946 -18.032 1.00 87.44 465 THR A N 1
ATOM 3648 C CA . THR A 1 465 ? -4.128 -5.158 -19.261 1.00 87.44 465 THR A CA 1
ATOM 3649 C C . THR A 1 465 ? -5.279 -5.750 -20.050 1.00 87.44 465 THR A C 1
ATOM 3651 O O . THR A 1 465 ? -5.234 -6.920 -20.420 1.00 87.44 465 THR A O 1
ATOM 3654 N N . VAL A 1 466 ? -6.336 -4.983 -20.297 1.00 91.81 466 VAL A N 1
ATOM 3655 C CA . VAL A 1 466 ? -7.525 -5.510 -20.973 1.00 91.81 466 VAL A CA 1
ATOM 3656 C C . VAL A 1 466 ? -7.575 -5.015 -22.409 1.00 91.81 466 VAL A C 1
ATOM 3658 O O . VAL A 1 466 ? -7.727 -3.824 -22.659 1.00 91.81 466 VAL A O 1
ATOM 3661 N N . ILE A 1 467 ? -7.512 -5.950 -23.356 1.00 94.12 467 ILE A N 1
ATOM 3662 C CA . ILE A 1 467 ? -7.728 -5.675 -24.776 1.00 94.12 467 ILE A CA 1
ATOM 3663 C C . ILE A 1 467 ? -9.085 -6.248 -25.162 1.00 94.12 467 ILE A C 1
ATOM 3665 O O . ILE A 1 467 ? -9.330 -7.457 -25.067 1.00 94.12 467 ILE A O 1
ATOM 3669 N N . ARG A 1 468 ? -9.995 -5.378 -25.607 1.00 95.00 468 ARG A N 1
ATOM 3670 C CA . ARG A 1 468 ? -11.273 -5.830 -26.153 1.00 95.00 468 ARG A CA 1
ATOM 3671 C C . ARG A 1 468 ? -11.017 -6.486 -27.506 1.00 95.00 468 ARG A C 1
ATOM 3673 O O . ARG A 1 468 ? -10.612 -5.818 -28.447 1.00 95.00 468 ARG A O 1
ATOM 3680 N N . TRP A 1 469 ? -11.289 -7.781 -27.602 1.00 95.00 469 TRP A N 1
ATOM 3681 C CA . TRP A 1 469 ? -11.133 -8.523 -28.848 1.00 95.00 469 TRP A CA 1
ATOM 3682 C C . TRP A 1 469 ? -12.148 -9.654 -28.970 1.00 95.00 469 TRP A C 1
ATOM 3684 O O . TRP A 1 469 ? -12.437 -10.381 -28.013 1.00 95.00 469 TRP A O 1
ATOM 3694 N N . ASN A 1 470 ? -12.700 -9.803 -30.166 1.00 92.12 470 ASN A N 1
ATOM 3695 C CA . ASN A 1 470 ? -13.606 -10.875 -30.530 1.00 92.12 470 ASN A CA 1
ATOM 3696 C C . ASN A 1 470 ? -12.894 -11.805 -31.514 1.00 92.12 470 ASN A C 1
ATOM 3698 O O . ASN A 1 470 ? -12.423 -11.364 -32.551 1.00 92.12 470 ASN A O 1
ATOM 3702 N N . ALA A 1 471 ? -12.869 -13.101 -31.221 1.00 90.75 471 ALA A N 1
ATOM 3703 C CA . ALA A 1 471 ? -12.157 -14.100 -32.020 1.00 90.75 471 ALA A CA 1
ATOM 3704 C C . ALA A 1 471 ? -12.597 -14.159 -33.503 1.00 90.75 471 ALA A C 1
ATOM 3706 O O . ALA A 1 471 ? -11.830 -14.572 -34.368 1.00 90.75 471 ALA A O 1
ATOM 3707 N N . ALA A 1 472 ? -13.820 -13.718 -33.819 1.00 88.31 472 ALA A N 1
ATOM 3708 C CA . ALA A 1 472 ? -14.284 -13.623 -35.204 1.00 88.31 472 ALA A CA 1
ATOM 3709 C C . ALA A 1 472 ? -13.619 -12.477 -36.001 1.00 88.31 472 ALA A C 1
ATOM 3711 O O . ALA A 1 472 ? -13.568 -12.536 -37.229 1.00 88.31 472 ALA A O 1
ATOM 3712 N N . GLU A 1 473 ? -13.090 -11.457 -35.327 1.00 92.38 473 GLU A N 1
ATOM 3713 C CA . GLU A 1 473 ? -12.500 -10.254 -35.925 1.00 92.38 473 GLU A CA 1
ATOM 3714 C C . GLU A 1 473 ? -10.999 -10.455 -36.239 1.00 92.38 473 GLU A C 1
ATOM 3716 O O . GLU A 1 473 ? -10.401 -11.466 -35.843 1.00 92.38 473 GLU A O 1
ATOM 3721 N N . PRO A 1 474 ? -10.364 -9.561 -37.018 1.00 93.44 474 PRO A N 1
ATOM 3722 C CA . PRO A 1 474 ? -8.907 -9.519 -37.151 1.00 93.44 474 PRO A CA 1
ATOM 3723 C C . PRO A 1 474 ? -8.214 -9.303 -35.797 1.00 93.44 474 PRO A C 1
ATOM 3725 O O . PRO A 1 474 ? -8.818 -8.781 -34.861 1.00 93.44 474 PRO A O 1
ATOM 3728 N N . VAL A 1 475 ? -6.948 -9.711 -35.679 1.00 94.19 475 VAL A N 1
ATOM 3729 C CA . VAL A 1 475 ? -6.133 -9.410 -34.489 1.00 94.19 475 VAL A CA 1
ATOM 3730 C C . VAL A 1 475 ? -5.739 -7.930 -34.555 1.00 94.19 475 VAL A C 1
ATOM 3732 O O . VAL A 1 475 ? -5.059 -7.555 -35.509 1.00 94.19 475 VAL A O 1
ATOM 3735 N N . PRO A 1 476 ? -6.170 -7.082 -33.602 1.00 93.69 476 PRO A N 1
ATOM 3736 C CA . PRO A 1 476 ? -5.818 -5.668 -33.606 1.00 93.69 476 PRO A CA 1
ATOM 3737 C C . PRO A 1 476 ? -4.335 -5.486 -33.285 1.00 93.69 476 PRO A C 1
ATOM 3739 O O . PRO A 1 476 ? -3.744 -6.311 -32.584 1.00 93.69 476 PRO A O 1
ATOM 3742 N N . GLU A 1 477 ? -3.759 -4.371 -33.730 1.00 87.50 477 GLU A N 1
ATOM 3743 C CA . GLU A 1 477 ? -2.328 -4.099 -33.556 1.00 87.50 477 GLU A CA 1
ATOM 3744 C C . GLU A 1 477 ? -1.907 -4.115 -32.082 1.00 87.50 477 GLU A C 1
ATOM 3746 O O . GLU A 1 477 ? -0.937 -4.771 -31.726 1.00 87.50 477 GLU A O 1
ATOM 3751 N N . ALA A 1 478 ? -2.720 -3.545 -31.187 1.00 85.94 478 ALA A N 1
ATOM 3752 C CA . ALA A 1 478 ? -2.470 -3.605 -29.746 1.00 85.94 478 ALA A CA 1
ATOM 3753 C C . ALA A 1 478 ? -2.353 -5.048 -29.204 1.00 85.94 478 ALA A C 1
ATOM 3755 O O . ALA A 1 478 ? -1.562 -5.315 -28.300 1.00 85.94 478 ALA A O 1
ATOM 3756 N N . LEU A 1 479 ? -3.126 -6.000 -29.748 1.00 92.94 479 LEU A N 1
ATOM 3757 C CA . LEU A 1 479 ? -3.026 -7.411 -29.357 1.00 92.94 479 LEU A CA 1
ATOM 3758 C C . LEU A 1 479 ? -1.795 -8.073 -29.979 1.00 92.94 479 LEU A C 1
ATOM 3760 O O . LEU A 1 479 ? -1.139 -8.861 -29.303 1.00 92.94 479 LEU A O 1
ATOM 3764 N N . ARG A 1 480 ? -1.462 -7.747 -31.232 1.00 91.12 480 ARG A N 1
ATOM 3765 C CA . ARG A 1 480 ? -0.228 -8.217 -31.875 1.00 91.12 480 ARG A CA 1
ATOM 3766 C C . ARG A 1 480 ? 0.991 -7.760 -31.077 1.00 91.12 480 ARG A C 1
ATOM 3768 O O . ARG A 1 480 ? 1.796 -8.601 -30.691 1.00 91.12 480 ARG A O 1
ATOM 3775 N N . GLN A 1 481 ? 1.067 -6.479 -30.731 1.00 83.81 481 GLN A N 1
ATOM 3776 C CA . GLN A 1 481 ? 2.105 -5.938 -29.859 1.00 83.81 481 GLN A CA 1
ATOM 3777 C C . GLN A 1 481 ? 2.148 -6.709 -28.540 1.00 83.81 481 GLN A C 1
ATOM 3779 O O . GLN A 1 481 ? 3.160 -7.330 -28.241 1.00 83.81 481 GLN A O 1
ATOM 3784 N N . ALA A 1 482 ? 1.033 -6.815 -27.810 1.00 87.75 482 ALA A N 1
ATOM 3785 C CA . ALA A 1 482 ? 1.001 -7.566 -26.553 1.00 87.75 482 ALA A CA 1
ATOM 3786 C C . ALA A 1 482 ? 1.496 -9.023 -26.682 1.00 87.75 482 ALA A C 1
ATOM 3788 O O . ALA A 1 482 ? 2.149 -9.528 -25.770 1.00 87.75 482 ALA A O 1
ATOM 3789 N N . ILE A 1 483 ? 1.214 -9.697 -27.803 1.00 92.25 483 ILE A N 1
ATOM 3790 C CA . ILE A 1 483 ? 1.717 -11.047 -28.094 1.00 92.25 483 ILE A CA 1
ATOM 3791 C C . ILE A 1 483 ? 3.233 -11.038 -28.294 1.00 92.25 483 ILE A C 1
ATOM 3793 O O . ILE A 1 483 ? 3.914 -11.870 -27.696 1.00 92.25 483 ILE A O 1
ATOM 3797 N N . HIS A 1 484 ? 3.767 -10.103 -29.082 1.00 85.56 484 HIS A N 1
ATOM 3798 C CA . HIS A 1 484 ? 5.209 -9.968 -29.306 1.00 85.56 484 HIS A CA 1
ATOM 3799 C C . HIS A 1 484 ? 5.976 -9.672 -28.010 1.00 85.56 484 HIS A C 1
ATOM 3801 O O . HIS A 1 484 ? 7.094 -10.157 -27.822 1.00 85.56 484 HIS A O 1
ATOM 3807 N N . GLN A 1 485 ? 5.335 -8.950 -27.090 1.00 81.19 485 GLN A N 1
ATOM 3808 C CA . GLN A 1 485 ? 5.893 -8.618 -25.786 1.00 81.19 485 GLN A CA 1
ATOM 3809 C C . GLN A 1 485 ? 5.799 -9.760 -24.759 1.00 81.19 485 GLN A C 1
ATOM 3811 O O . GLN A 1 485 ? 6.480 -9.727 -23.730 1.00 81.19 485 GLN A O 1
ATOM 3816 N N . ALA A 1 486 ? 4.962 -10.771 -25.001 1.00 88.81 486 ALA A N 1
ATOM 3817 C CA . ALA A 1 486 ? 4.696 -11.835 -24.044 1.00 88.81 486 ALA A CA 1
ATOM 3818 C C . ALA A 1 486 ? 5.692 -12.999 -24.139 1.00 88.81 486 ALA A C 1
ATOM 3820 O O . ALA A 1 486 ? 6.207 -13.356 -25.197 1.00 88.81 486 ALA A O 1
ATOM 3821 N N . ASN A 1 487 ? 5.925 -13.657 -23.003 1.00 90.81 487 ASN A N 1
ATOM 3822 C CA . ASN A 1 487 ? 6.630 -14.936 -22.959 1.00 90.81 487 ASN A CA 1
ATOM 3823 C C . ASN A 1 487 ? 5.733 -16.082 -23.444 1.00 90.81 487 ASN A C 1
ATOM 3825 O O . ASN A 1 487 ? 6.231 -17.092 -23.943 1.00 90.81 487 ASN A O 1
ATOM 3829 N N . CYS A 1 488 ? 4.417 -15.945 -23.275 1.00 94.12 488 CYS A N 1
ATOM 3830 C CA . CYS A 1 488 ? 3.448 -16.961 -23.662 1.00 94.12 488 CYS A CA 1
ATOM 3831 C C . CYS A 1 488 ? 2.066 -16.379 -23.985 1.00 94.12 488 CYS A C 1
ATOM 3833 O O . CYS A 1 488 ? 1.633 -15.383 -23.408 1.00 94.12 488 CYS A O 1
ATOM 3835 N N . LEU A 1 489 ? 1.357 -17.044 -24.893 1.00 96.50 489 LEU A N 1
ATOM 3836 C CA . LEU A 1 489 ? -0.041 -16.801 -25.218 1.00 96.50 489 LEU A CA 1
ATOM 3837 C C . LEU A 1 489 ? -0.834 -18.057 -24.859 1.00 96.50 489 LEU A C 1
ATOM 3839 O O . LEU A 1 489 ? -0.674 -19.098 -25.489 1.00 96.50 489 LEU A O 1
ATOM 3843 N N . PHE A 1 490 ? -1.716 -17.945 -23.870 1.00 97.25 490 PHE A N 1
ATOM 3844 C CA . PHE A 1 490 ? -2.704 -18.968 -23.549 1.00 97.25 490 PHE A CA 1
ATOM 3845 C C . PHE A 1 490 ? -3.970 -18.727 -24.374 1.00 97.25 490 PHE A C 1
ATOM 3847 O O . PHE A 1 490 ? -4.780 -17.829 -24.093 1.00 97.25 490 PHE A O 1
ATOM 3854 N N . HIS A 1 491 ? -4.158 -19.542 -25.410 1.00 96.25 491 HIS A N 1
ATOM 3855 C CA . HIS A 1 491 ? -5.370 -19.533 -26.207 1.00 96.25 491 HIS A CA 1
ATOM 3856 C C . HIS A 1 491 ? -6.436 -20.447 -25.592 1.00 96.25 491 HIS A C 1
ATOM 3858 O O . HIS A 1 491 ? -6.501 -21.634 -25.897 1.00 96.25 491 HIS A O 1
ATOM 3864 N N . VAL A 1 492 ? -7.254 -19.878 -24.696 1.00 94.38 492 VAL A N 1
ATOM 3865 C CA . VAL A 1 492 ? -8.347 -20.574 -23.980 1.00 94.38 492 VAL A CA 1
ATOM 3866 C C . VAL A 1 492 ? -9.730 -20.150 -24.499 1.00 94.38 492 VAL A C 1
ATOM 3868 O O . VAL A 1 492 ? -10.769 -20.592 -24.008 1.00 94.38 492 VAL A O 1
ATOM 3871 N N . ALA A 1 493 ? -9.778 -19.247 -25.480 1.00 90.69 493 ALA A N 1
ATOM 3872 C CA . ALA A 1 493 ? -11.024 -18.869 -26.128 1.00 90.69 493 ALA A CA 1
ATOM 3873 C C . ALA A 1 493 ? -11.466 -19.961 -27.111 1.00 90.69 493 ALA A C 1
ATOM 3875 O O . ALA A 1 493 ? -10.763 -20.252 -28.068 1.00 90.69 493 ALA A O 1
ATOM 3876 N N . GLY A 1 494 ? -12.670 -20.492 -26.908 1.00 88.62 494 GLY A N 1
ATOM 3877 C CA . GLY A 1 494 ? -13.306 -21.423 -27.832 1.00 88.62 494 GLY A CA 1
ATOM 3878 C C . GLY A 1 494 ? -14.807 -21.521 -27.570 1.00 88.62 494 GLY A C 1
ATOM 3879 O O . GLY A 1 494 ? -15.274 -21.357 -26.439 1.00 88.62 494 GLY A O 1
ATOM 3880 N N . LEU A 1 495 ? -15.582 -21.748 -28.626 1.00 86.69 495 LEU A N 1
ATOM 3881 C CA . LEU A 1 495 ? -16.993 -22.098 -28.540 1.00 86.69 495 LEU A CA 1
ATOM 3882 C C . LEU A 1 495 ? -17.135 -23.605 -28.346 1.00 86.69 495 LEU A C 1
ATOM 3884 O O . LEU A 1 495 ? -16.532 -24.385 -29.075 1.00 86.69 495 LEU A O 1
ATOM 3888 N N . ILE A 1 496 ? -17.999 -23.994 -27.410 1.00 83.50 496 ILE A N 1
ATOM 3889 C CA . ILE A 1 496 ? -18.488 -25.375 -27.249 1.00 83.50 496 ILE A CA 1
ATOM 3890 C C . ILE A 1 496 ? -19.896 -25.564 -27.840 1.00 83.50 496 ILE A C 1
ATOM 3892 O O . ILE A 1 496 ? -20.393 -26.679 -27.929 1.00 83.50 496 ILE A O 1
ATOM 3896 N N . LYS A 1 497 ? -20.559 -24.460 -28.211 1.00 79.88 497 LYS A N 1
ATOM 3897 C CA . LYS A 1 497 ? -21.879 -24.410 -28.852 1.00 79.88 497 LYS A CA 1
ATOM 3898 C C . LYS A 1 497 ? -21.903 -23.239 -29.836 1.00 79.88 497 LYS A C 1
ATOM 3900 O O . LYS A 1 497 ? -21.458 -22.144 -29.483 1.00 79.88 497 LYS A O 1
ATOM 3905 N N . ALA A 1 498 ? -22.444 -23.456 -31.030 1.00 80.69 498 ALA A N 1
ATOM 3906 C CA . ALA A 1 498 ? -22.608 -22.442 -32.069 1.00 80.69 498 ALA A CA 1
ATOM 3907 C C . ALA A 1 498 ? -23.916 -22.680 -32.843 1.00 80.69 498 ALA A C 1
ATOM 3909 O O . ALA A 1 498 ? -24.489 -23.764 -32.759 1.00 80.69 498 ALA A O 1
ATOM 3910 N N . ARG A 1 499 ? -24.398 -21.661 -33.565 1.00 81.75 499 ARG A N 1
ATOM 3911 C CA . ARG A 1 499 ? -25.628 -21.741 -34.377 1.00 81.75 499 ARG A CA 1
ATOM 3912 C C . ARG A 1 499 ? -25.440 -22.582 -35.638 1.00 81.75 499 ARG A C 1
ATOM 3914 O O . ARG A 1 499 ? -26.372 -23.245 -36.069 1.00 81.75 499 ARG A O 1
ATOM 3921 N N . ASP A 1 500 ? -24.241 -22.535 -36.205 1.00 84.50 500 ASP A N 1
ATOM 3922 C CA . ASP A 1 500 ? -23.859 -23.235 -37.425 1.00 84.50 500 ASP A CA 1
ATOM 3923 C C . ASP A 1 500 ? -22.370 -23.623 -37.385 1.00 84.50 500 ASP A C 1
ATOM 3925 O O . ASP A 1 500 ? -21.589 -23.124 -36.564 1.00 84.50 500 ASP A O 1
ATOM 3929 N N . ALA A 1 501 ? -21.972 -24.529 -38.281 1.00 83.94 501 ALA A N 1
ATOM 3930 C CA . ALA A 1 501 ? -20.588 -24.987 -38.396 1.00 83.94 501 ALA A CA 1
ATOM 3931 C C . ALA A 1 501 ? -19.632 -23.846 -38.780 1.00 83.94 501 ALA A C 1
ATOM 3933 O O . ALA A 1 501 ? -18.518 -23.761 -38.266 1.00 83.94 501 ALA A O 1
ATOM 3934 N N . ALA A 1 502 ? -20.072 -22.916 -39.630 1.00 85.06 502 ALA A N 1
ATOM 3935 C CA . ALA A 1 502 ? -19.246 -21.798 -40.070 1.00 85.06 502 ALA A CA 1
ATOM 3936 C C . ALA A 1 502 ? -18.838 -20.890 -38.893 1.00 85.06 502 ALA A C 1
ATOM 3938 O O . ALA A 1 502 ? -17.724 -20.367 -38.860 1.00 85.06 502 ALA A O 1
ATOM 3939 N N . GLN A 1 503 ? -19.699 -20.731 -37.889 1.00 83.62 503 GLN A N 1
ATOM 3940 C CA . GLN A 1 503 ? -19.400 -20.010 -36.660 1.00 83.62 503 GLN A CA 1
ATOM 3941 C C . GLN A 1 503 ? -18.353 -20.742 -35.814 1.00 83.62 503 GLN A C 1
ATOM 3943 O O . GLN A 1 503 ? -17.464 -20.076 -35.278 1.00 83.62 503 GLN A O 1
ATOM 3948 N N . PHE A 1 504 ? -18.420 -22.076 -35.721 1.00 84.56 504 PHE A N 1
ATOM 3949 C CA . PHE A 1 504 ? -17.368 -22.868 -35.080 1.00 84.56 504 PHE A CA 1
ATOM 3950 C C . PHE A 1 504 ? -16.023 -22.657 -35.777 1.00 84.56 504 PHE A C 1
ATOM 3952 O O . PHE A 1 504 ? -15.065 -22.278 -35.110 1.00 84.56 504 PHE A O 1
ATOM 3959 N N . TYR A 1 505 ? -15.957 -22.795 -37.103 1.00 86.81 505 TYR A N 1
ATOM 3960 C CA . TYR A 1 505 ? -14.707 -22.605 -37.847 1.00 86.81 505 TYR A CA 1
ATOM 3961 C C . TYR A 1 505 ? -14.156 -21.182 -37.722 1.00 86.81 505 TYR A C 1
ATOM 3963 O O . TYR A 1 505 ? -12.962 -21.001 -37.483 1.00 86.81 505 TYR A O 1
ATOM 3971 N N . ARG A 1 506 ? -15.007 -20.150 -37.812 1.00 86.25 506 ARG A N 1
ATOM 3972 C CA . ARG A 1 506 ? -14.567 -18.752 -37.659 1.00 86.25 506 ARG A CA 1
ATOM 3973 C C . ARG A 1 506 ? -13.936 -18.478 -36.294 1.00 86.25 506 ARG A C 1
ATOM 3975 O O . ARG A 1 506 ? -12.949 -17.754 -36.222 1.00 86.25 506 ARG A O 1
ATOM 3982 N N . VAL A 1 507 ? -14.510 -19.019 -35.219 1.00 87.81 507 VAL A N 1
ATOM 3983 C CA . VAL A 1 507 ? -14.081 -18.700 -33.847 1.00 87.81 507 VAL A CA 1
ATOM 3984 C C . VAL A 1 507 ? -13.018 -19.656 -33.318 1.00 87.81 507 VAL A C 1
ATOM 3986 O O . VAL A 1 507 ? -12.104 -19.197 -32.645 1.00 87.81 507 VAL A O 1
ATOM 3989 N N . ASN A 1 508 ? -13.114 -20.950 -33.608 1.00 90.06 508 ASN A N 1
ATOM 3990 C CA . ASN A 1 508 ? -12.208 -21.957 -33.055 1.00 90.06 508 ASN A CA 1
ATOM 3991 C C . ASN A 1 508 ? -11.046 -22.297 -33.989 1.00 90.06 508 ASN A C 1
ATOM 3993 O O . ASN A 1 508 ? -10.032 -22.771 -33.508 1.00 90.06 508 ASN A O 1
ATOM 3997 N N . THR A 1 509 ? -11.177 -22.101 -35.305 1.00 89.88 509 THR A N 1
ATOM 3998 C CA . THR A 1 509 ? -10.105 -22.433 -36.260 1.00 89.88 509 THR A CA 1
ATOM 3999 C C . THR A 1 509 ? -9.440 -21.167 -36.775 1.00 89.88 509 THR A C 1
ATOM 4001 O O . THR A 1 509 ? -8.257 -20.944 -36.535 1.00 89.88 509 THR A O 1
ATOM 4004 N N . ALA A 1 510 ? -10.199 -20.284 -37.430 1.00 90.25 510 ALA A N 1
ATOM 4005 C CA . ALA A 1 510 ? -9.635 -19.087 -38.045 1.00 90.25 510 ALA A CA 1
ATOM 4006 C C . ALA A 1 510 ? -9.026 -18.134 -37.004 1.00 90.25 510 ALA A C 1
ATOM 4008 O O . ALA A 1 510 ? -7.973 -17.555 -37.252 1.00 90.25 510 ALA A O 1
ATOM 4009 N N . ALA A 1 511 ? -9.639 -17.987 -35.825 1.00 91.44 511 ALA A N 1
ATOM 4010 C CA . ALA A 1 511 ? -9.063 -17.180 -34.748 1.00 91.44 511 ALA A CA 1
ATOM 4011 C C . ALA A 1 511 ? -7.743 -17.756 -34.220 1.00 91.44 511 ALA A C 1
ATOM 4013 O O . ALA A 1 511 ? -6.799 -17.004 -33.984 1.00 91.44 511 ALA A O 1
ATOM 4014 N N . THR A 1 512 ? -7.668 -19.080 -34.064 1.00 93.94 512 THR A N 1
ATOM 4015 C CA . THR A 1 512 ? -6.450 -19.775 -33.639 1.00 93.94 512 THR A CA 1
ATOM 4016 C C . THR A 1 512 ? -5.331 -19.581 -34.653 1.00 93.94 512 THR A C 1
ATOM 4018 O O . THR A 1 512 ? -4.228 -19.226 -34.252 1.00 93.94 512 THR A O 1
ATOM 4021 N N . VAL A 1 513 ? -5.623 -19.710 -35.954 1.00 93.94 513 VAL A N 1
ATOM 4022 C CA . VAL A 1 513 ? -4.655 -19.435 -37.030 1.00 93.94 513 VAL A CA 1
ATOM 4023 C C . VAL A 1 513 ? -4.174 -17.985 -36.974 1.00 93.94 513 VAL A C 1
ATOM 4025 O O . VAL A 1 513 ? -2.973 -17.755 -36.911 1.00 93.94 513 VAL A O 1
ATOM 4028 N N . LYS A 1 514 ? -5.083 -17.002 -36.878 1.00 94.38 514 LYS A N 1
ATOM 4029 C CA . LYS A 1 514 ? -4.707 -15.579 -36.771 1.00 94.38 514 LYS A CA 1
ATOM 4030 C C . LYS A 1 514 ? -3.796 -15.295 -35.573 1.00 94.38 514 LYS A C 1
ATOM 4032 O O . LYS A 1 514 ? -2.873 -14.494 -35.682 1.00 94.38 514 LYS A O 1
ATOM 4037 N N . LEU A 1 515 ? -4.071 -15.906 -34.419 1.00 94.56 515 LEU A N 1
ATOM 4038 C CA . LEU A 1 515 ? -3.247 -15.741 -33.220 1.00 94.56 515 LEU A CA 1
ATOM 4039 C C . LEU A 1 515 ? -1.892 -16.436 -33.360 1.00 94.56 515 LEU A C 1
ATOM 4041 O O . LEU A 1 515 ? -0.884 -15.871 -32.950 1.00 94.56 515 LEU A O 1
ATOM 4045 N N . TYR A 1 516 ? -1.860 -17.626 -33.958 1.00 93.50 516 TYR A N 1
ATOM 4046 C CA . TYR A 1 516 ? -0.617 -18.323 -34.265 1.00 93.50 516 TYR A CA 1
ATOM 4047 C C . TYR A 1 516 ? 0.251 -17.502 -35.228 1.00 93.50 516 TYR A C 1
ATOM 4049 O O . TYR A 1 516 ? 1.435 -17.298 -34.970 1.00 93.50 516 TYR A O 1
ATOM 4057 N N . ASP A 1 517 ? -0.350 -16.934 -36.275 1.00 92.94 517 ASP A N 1
ATOM 4058 C CA . ASP A 1 517 ? 0.318 -16.019 -37.200 1.00 92.94 517 ASP A CA 1
ATOM 4059 C C . ASP A 1 517 ? 0.800 -14.740 -36.505 1.00 92.94 517 ASP A C 1
ATOM 4061 O O . ASP A 1 517 ? 1.878 -14.238 -36.817 1.00 92.94 517 ASP A O 1
ATOM 4065 N N . ALA A 1 518 ? 0.052 -14.230 -35.523 1.00 92.00 518 ALA A N 1
ATOM 4066 C CA . ALA A 1 518 ? 0.487 -13.110 -34.690 1.00 92.00 518 ALA A CA 1
ATOM 4067 C C . ALA A 1 518 ? 1.651 -13.469 -33.746 1.00 92.00 518 ALA A C 1
ATOM 4069 O O . ALA A 1 518 ? 2.375 -12.575 -33.325 1.00 92.00 518 ALA A O 1
ATOM 4070 N N . CYS A 1 519 ? 1.861 -14.750 -33.427 1.00 91.75 519 CYS A N 1
ATOM 4071 C CA . CYS A 1 519 ? 3.038 -15.208 -32.686 1.00 91.75 519 CYS A CA 1
ATOM 4072 C C . CYS A 1 519 ? 4.277 -15.394 -33.577 1.00 91.75 519 CYS A C 1
ATOM 4074 O O . CYS A 1 519 ? 5.387 -15.502 -33.045 1.00 91.75 519 CYS A O 1
ATOM 4076 N N . ARG A 1 520 ? 4.134 -15.456 -34.909 1.00 88.12 520 ARG A N 1
ATOM 4077 C CA . ARG A 1 520 ? 5.271 -15.690 -35.812 1.00 88.12 520 ARG A CA 1
ATOM 4078 C C . ARG A 1 520 ? 6.288 -14.557 -35.708 1.00 88.12 520 ARG A C 1
ATOM 4080 O O . ARG A 1 520 ? 5.938 -13.385 -35.740 1.00 88.12 520 ARG A O 1
ATOM 4087 N N . GLY A 1 521 ? 7.564 -14.923 -35.594 1.00 80.00 521 GLY A N 1
ATOM 4088 C CA . GLY A 1 521 ? 8.658 -13.962 -35.415 1.00 80.00 521 GLY A CA 1
ATOM 4089 C C . GLY A 1 521 ? 8.773 -13.390 -33.997 1.00 80.00 521 GLY A C 1
ATOM 4090 O O . GLY A 1 521 ? 9.644 -12.561 -33.755 1.00 80.00 521 GLY A O 1
ATOM 4091 N N . SER A 1 522 ? 7.941 -13.837 -33.051 1.00 85.00 522 SER A N 1
ATOM 4092 C CA . SER A 1 522 ? 8.056 -13.476 -31.635 1.00 85.00 522 SER A CA 1
ATOM 4093 C C . SER A 1 522 ? 8.709 -14.590 -30.804 1.00 85.00 522 SER A C 1
ATOM 4095 O O . SER A 1 522 ? 8.760 -15.751 -31.211 1.00 85.00 522 SER A O 1
ATOM 4097 N N . LYS A 1 523 ? 9.154 -14.250 -29.586 1.00 81.94 523 LYS A N 1
ATOM 4098 C CA . LYS A 1 523 ? 9.603 -15.218 -28.561 1.00 81.94 523 LYS A CA 1
ATOM 4099 C C . LYS A 1 523 ? 8.444 -15.888 -27.801 1.00 81.94 523 LYS A C 1
ATOM 4101 O O . LYS A 1 523 ? 8.683 -16.638 -26.853 1.00 81.94 523 LYS A O 1
ATOM 4106 N N . CYS A 1 524 ? 7.202 -15.581 -28.172 1.00 90.25 524 CYS A N 1
ATOM 4107 C CA . CYS A 1 524 ? 6.006 -15.963 -27.438 1.00 90.25 524 CYS A CA 1
ATOM 4108 C C . CYS A 1 524 ? 5.661 -17.438 -27.665 1.00 90.25 524 CYS A C 1
ATOM 4110 O O . CYS A 1 524 ? 5.429 -17.879 -28.791 1.00 90.25 524 CYS A O 1
ATOM 4112 N N . ARG A 1 525 ? 5.595 -18.218 -26.582 1.00 93.25 525 ARG A N 1
ATOM 4113 C CA . ARG A 1 525 ? 5.142 -19.613 -26.640 1.00 93.25 525 ARG A CA 1
ATOM 4114 C C . ARG A 1 525 ? 3.621 -19.671 -26.775 1.00 93.25 525 ARG A C 1
ATOM 4116 O O . ARG A 1 525 ? 2.910 -19.209 -25.885 1.00 93.25 525 ARG A O 1
ATOM 4123 N N . PHE A 1 526 ? 3.123 -20.278 -27.848 1.00 94.56 526 PHE A N 1
ATOM 4124 C CA . PHE A 1 526 ? 1.690 -20.471 -28.068 1.00 94.56 526 PHE A CA 1
ATOM 4125 C C . PHE A 1 526 ? 1.191 -21.739 -27.365 1.00 94.56 526 PHE A C 1
ATOM 4127 O O . PHE A 1 526 ? 1.561 -22.847 -27.748 1.00 94.56 526 PHE A O 1
ATOM 4134 N N . LEU A 1 527 ? 0.347 -21.587 -26.342 1.00 94.94 527 LEU A N 1
ATOM 4135 C CA . LEU A 1 527 ? -0.350 -22.694 -25.688 1.00 94.94 527 LEU A CA 1
ATOM 4136 C C . LEU A 1 527 ? -1.813 -22.706 -26.124 1.00 94.94 527 LEU A C 1
ATOM 4138 O O . LEU A 1 527 ? -2.606 -21.859 -25.707 1.00 94.94 527 LEU A O 1
ATOM 4142 N N . PHE A 1 528 ? -2.170 -23.690 -26.944 1.00 93.00 528 PHE A N 1
ATOM 4143 C CA . PHE A 1 528 ? -3.542 -23.927 -27.377 1.00 93.00 528 PHE A CA 1
ATOM 4144 C C . PHE A 1 528 ? -4.270 -24.853 -26.405 1.00 93.00 528 PHE A C 1
ATOM 4146 O O . PHE A 1 528 ? -3.761 -25.919 -26.065 1.00 93.00 528 PHE A O 1
ATOM 4153 N N . VAL A 1 529 ? -5.471 -24.461 -25.980 1.00 89.50 529 VAL A N 1
ATOM 4154 C CA . VAL A 1 529 ? -6.341 -25.301 -25.156 1.00 89.50 529 VAL A CA 1
ATOM 4155 C C . VAL A 1 529 ? -7.587 -25.653 -25.960 1.00 89.50 529 VAL A C 1
ATOM 4157 O O . VAL A 1 529 ? -8.398 -24.782 -26.271 1.00 89.50 529 VAL A O 1
ATOM 4160 N N . SER A 1 530 ? -7.743 -26.940 -26.269 1.00 83.81 530 SER A N 1
ATOM 4161 C CA . SER A 1 530 ? -8.938 -27.489 -26.914 1.00 83.81 530 SER A CA 1
ATOM 4162 C C . SER A 1 530 ? -9.876 -28.140 -25.889 1.00 83.81 530 SER A C 1
ATOM 4164 O O . SER A 1 530 ? -9.579 -28.222 -24.697 1.00 83.81 530 SER A O 1
ATOM 4166 N N . SER A 1 531 ? -11.039 -28.592 -26.346 1.00 78.25 531 SER A N 1
ATOM 4167 C CA . SER A 1 531 ? -12.014 -29.340 -25.551 1.00 78.25 531 SER A CA 1
ATOM 4168 C C . SER A 1 531 ? -12.248 -30.702 -26.187 1.00 78.25 531 SER A C 1
ATOM 4170 O O . SER A 1 531 ? -12.241 -30.799 -27.410 1.00 78.25 531 SER A O 1
ATOM 4172 N N . GLN A 1 532 ? -12.577 -31.717 -25.380 1.00 74.62 532 GLN A N 1
ATOM 4173 C CA . GLN A 1 532 ? -13.070 -33.008 -25.878 1.00 74.62 532 GLN A CA 1
ATOM 4174 C C . GLN A 1 532 ? -14.210 -32.838 -26.899 1.00 74.62 532 GLN A C 1
ATOM 4176 O O . GLN A 1 532 ? -14.311 -33.606 -27.848 1.00 74.62 532 GLN A O 1
ATOM 4181 N N . ALA A 1 533 ? -15.033 -31.790 -26.761 1.00 71.75 533 ALA A N 1
ATOM 4182 C CA . ALA A 1 533 ? -16.100 -31.480 -27.711 1.00 71.75 533 ALA A CA 1
ATOM 4183 C C . ALA A 1 533 ? -15.610 -31.277 -29.162 1.00 71.75 533 ALA A C 1
ATOM 4185 O O . ALA A 1 533 ? -16.413 -31.390 -30.085 1.00 71.75 533 ALA A O 1
ATOM 4186 N N . ALA A 1 534 ? -14.318 -31.001 -29.381 1.00 69.94 534 ALA A N 1
ATOM 4187 C CA . ALA A 1 534 ? -13.721 -30.909 -30.712 1.00 69.94 534 ALA A CA 1
ATOM 4188 C C . ALA A 1 534 ? -13.727 -32.249 -31.469 1.00 69.94 534 ALA A C 1
ATOM 4190 O O . ALA A 1 534 ? -13.788 -32.234 -32.694 1.00 69.94 534 ALA A O 1
ATOM 4191 N N . ALA A 1 535 ? -13.731 -33.386 -30.760 1.00 69.44 535 ALA A N 1
ATOM 4192 C CA . ALA A 1 535 ? -13.875 -34.715 -31.362 1.00 69.44 535 ALA A CA 1
ATOM 4193 C C . ALA A 1 535 ? -15.305 -34.990 -31.877 1.00 69.44 535 ALA A C 1
ATOM 4195 O O . ALA A 1 535 ? -15.528 -35.950 -32.611 1.00 69.44 535 ALA A O 1
ATOM 4196 N N . GLY A 1 536 ? -16.275 -34.140 -31.518 1.00 68.06 536 GLY A N 1
ATOM 4197 C CA . GLY A 1 536 ? -17.682 -34.321 -31.857 1.00 68.06 536 GLY A CA 1
ATOM 4198 C C . GLY A 1 536 ? -18.375 -35.417 -31.034 1.00 68.06 536 GLY A C 1
ATOM 4199 O O . GLY A 1 536 ? -17.755 -36.089 -30.207 1.00 68.06 536 GLY A O 1
ATOM 4200 N N . PRO A 1 537 ? -19.698 -35.579 -31.200 1.00 68.38 537 PRO A N 1
ATOM 4201 C CA . PRO A 1 537 ? -20.427 -36.678 -30.582 1.00 68.38 537 PRO A CA 1
ATOM 4202 C C . PRO A 1 537 ? -19.964 -38.015 -31.167 1.00 68.38 537 PRO A C 1
ATOM 4204 O O . PRO A 1 537 ? -19.814 -38.156 -32.382 1.00 68.38 537 PRO A O 1
ATOM 4207 N N . ALA A 1 538 ? -19.786 -39.016 -30.306 1.00 68.50 538 ALA A N 1
ATOM 4208 C CA . ALA A 1 538 ? -19.490 -40.367 -30.752 1.00 68.50 538 ALA A CA 1
ATOM 4209 C C . ALA A 1 538 ? -20.660 -40.900 -31.593 1.00 68.50 538 ALA A C 1
ATOM 4211 O O . ALA A 1 538 ? -21.792 -41.001 -31.120 1.00 68.50 538 ALA A O 1
ATOM 4212 N N . SER A 1 539 ? -20.389 -41.239 -32.853 1.00 68.56 539 SER A N 1
ATOM 4213 C CA . SER A 1 539 ? -21.385 -41.807 -33.769 1.00 68.56 539 SER A CA 1
ATOM 4214 C C . SER A 1 539 ? -21.737 -43.263 -33.434 1.00 68.56 539 SER A C 1
ATOM 4216 O O . SER A 1 539 ? -22.723 -43.795 -33.940 1.00 68.56 539 SER A O 1
ATOM 4218 N N . ARG A 1 540 ? -20.933 -43.914 -32.582 1.00 73.25 540 ARG A N 1
ATOM 4219 C CA . ARG A 1 540 ? -21.093 -45.289 -32.089 1.00 73.25 540 ARG A CA 1
ATOM 4220 C C . ARG A 1 540 ? -20.628 -45.360 -30.625 1.00 73.25 540 ARG A C 1
ATOM 4222 O O . ARG A 1 540 ? -19.765 -44.570 -30.251 1.00 73.25 540 ARG A O 1
ATOM 4229 N N . PRO A 1 541 ? -21.129 -46.298 -29.798 1.00 75.75 541 PRO A N 1
ATOM 4230 C CA . PRO A 1 541 ? -20.733 -46.451 -28.394 1.00 75.75 541 PRO A CA 1
ATOM 4231 C C . PRO A 1 541 ? -19.370 -47.156 -28.269 1.00 75.75 541 PRO A C 1
ATOM 4233 O O . PRO A 1 541 ? -19.228 -48.163 -27.583 1.00 75.75 541 PRO A O 1
ATOM 4236 N N . VAL A 1 542 ? -18.372 -46.656 -28.992 1.00 76.50 542 VAL A N 1
ATOM 4237 C CA . VAL A 1 542 ? -17.008 -47.183 -29.017 1.00 76.50 542 VAL A CA 1
ATOM 4238 C C . VAL A 1 542 ? -16.069 -46.022 -28.682 1.00 76.50 542 VAL A C 1
ATOM 4240 O O . VAL A 1 542 ? -16.285 -44.925 -29.206 1.00 76.50 542 VAL A O 1
ATOM 4243 N N . PRO A 1 543 ? -15.059 -46.212 -27.813 1.00 72.62 543 PRO A N 1
ATOM 4244 C CA . PRO A 1 543 ? -14.071 -45.175 -27.531 1.00 72.62 543 PRO A CA 1
ATOM 4245 C C . PRO A 1 543 ? -13.414 -44.660 -28.820 1.00 72.62 543 PRO A C 1
ATOM 4247 O O . PRO A 1 543 ? -12.966 -45.453 -29.646 1.00 72.62 543 PRO A O 1
ATOM 4250 N N . LEU A 1 544 ? -13.362 -43.336 -28.989 1.00 66.75 544 LEU A N 1
ATOM 4251 C CA . LEU A 1 544 ? -12.628 -42.680 -30.075 1.00 66.75 544 LEU A CA 1
ATOM 4252 C C . LEU A 1 544 ? -11.188 -42.403 -29.620 1.00 66.75 544 LEU A C 1
ATOM 4254 O O . LEU A 1 544 ? -10.978 -41.992 -28.478 1.00 66.75 544 LEU A O 1
ATOM 4258 N N . SER A 1 545 ? -10.207 -42.615 -30.498 1.00 62.06 545 SER A N 1
ATOM 4259 C CA . SER A 1 545 ? -8.806 -42.243 -30.260 1.00 62.06 545 SER A CA 1
ATOM 4260 C C . SER A 1 545 ? -8.545 -40.781 -30.641 1.00 62.06 545 SER A C 1
ATOM 4262 O O . SER A 1 545 ? -9.051 -40.317 -31.659 1.00 62.06 545 SER A O 1
ATOM 4264 N N . GLU A 1 546 ? -7.720 -40.067 -29.862 1.00 55.00 546 GLU A N 1
ATOM 4265 C CA . GLU A 1 546 ? -7.224 -38.704 -30.166 1.00 55.00 546 GLU A CA 1
ATOM 4266 C C . GLU A 1 546 ? -6.099 -38.704 -31.228 1.00 55.00 546 GLU A C 1
ATOM 4268 O O . GLU A 1 546 ? -5.086 -38.026 -31.068 1.00 55.00 546 GLU A O 1
ATOM 4273 N N . SER A 1 547 ? -6.227 -39.522 -32.277 1.00 49.44 547 SER A N 1
ATOM 4274 C CA . SER A 1 547 ? -5.222 -39.646 -33.347 1.00 49.44 547 SER A CA 1
ATOM 4275 C C . SER A 1 547 ? -5.342 -38.553 -34.397 1.00 49.44 547 SER A C 1
ATOM 4277 O O . SER A 1 547 ? -6.483 -38.387 -34.893 1.00 49.44 547 SER A O 1
#